Protein AF-B8IRC9-F1 (afdb_monomer_lite)

Foldseek 3Di:
DDQQFAWALAAADDDLAWQAANEEFEEAEEDDDDPQLVVLLVVLQVQLLQLFRYHYDYDDHPDDGQEYEYEEADPAEPDDQKDKDFDDDPRYTRHMYIYGHNRFDWDDDPQGTAGPLRFHPSLSSNLRVLVSRTTAARCPDDASSHPDGDRPDRGGDPSSSVRRCRHGNTNFKKKWWKAKLDAPHWWWKWKDKLQHTFDDIDTWDHHVVVVHTDIDIGGDNNDDDFIKMKIFTADWDDPPDPNRTIKMFTCWMAGSNHTWPQRGDIARDHRRMRMTTDWKKKKWWKAKLDAPHWWWKWKDKQNHTFDDIDTHDHHVVVVHTDIDMTTDSNHDDKIKMKIWTADWDADPDPNRTIKMWTAWMDISNHTWPQDTDIGGDHGDMGMIMHD

Radius of gyration: 28.22 Å; chains: 1; bounding box: 67×42×82 Å

Organism: Methylobacterium nodulans (strain LMG 21967 / CNCM I-2342 / ORS 2060) (NCBI:txid460265)

Sequence (387 aa):
MSIDYALEPAKWGSNPSLGTAGGQVTWNLSGSFAPAYKAEIAAAFTRWSQVANISFVHVQDNGPADITLSWSAIDGPGKVLGQSTYRYGGGLLQHADITLDSTETWTSSANGLVDSGNDYFRVVAMHEIGHAIGLDHYNASTAVMNSYVTPNLRDLTQSDIDGATALYGPADGLTLRVSEDAWQGDAQFVVLVDGHQVGDVQTAHASHASGQWDTVTLPGSFGPGPHSVAVDFLNDAWGGSASTDRNLYVESASLNGVDLPGSAQTLLGTHNMALFGSPDILSLRVSEDAWLGDAQFIVSVDGHQVGGTQTAHASHASGQWDTVTLGGSFGAGPHSVAVDFLNDAWGGTANTDRNLYVQSATLNGTLMSGVPQTLVGPHDIAHFGSA

pLDDT: mean 93.06, std 6.04, range [52.06, 98.88]

InterPro domains:
  IPR001818 Peptidase M10, metallopeptidase [PF00413] (36-169)
  IPR006026 Peptidase, metallopeptidase [SM00235] (8-170)
  IPR021190 Peptidase M10A [PR00138] (41-56)
  IPR021190 Peptidase M10A [PR00138] (124-149)
  IPR021190 Peptidase M10A [PR00138] (156-169)
  IPR024079 Metallopeptidase, catalytic domain superfamily [G3DSA:3.40.390.10] (4-173)
  IPR031768 Carbohydrate binding module, xylan-binding domain [PF16841] (174-261)
  IPR031768 Carbohydrate binding module, xylan-binding domain [PF16841] (282-368)

Structure (mmCIF, N/CA/C/O backbone):
data_AF-B8IRC9-F1
#
_entry.id   AF-B8IRC9-F1
#
loop_
_atom_site.group_PDB
_atom_site.id
_atom_site.type_symbol
_atom_site.label_atom_id
_atom_site.label_alt_id
_atom_site.label_comp_id
_atom_site.label_asym_id
_atom_site.label_entity_id
_atom_site.label_seq_id
_atom_site.pdbx_PDB_ins_code
_atom_site.Cartn_x
_atom_site.Cartn_y
_atom_site.Cartn_z
_atom_site.occupancy
_atom_site.B_iso_or_equiv
_atom_site.auth_seq_id
_atom_site.auth_comp_id
_atom_site.auth_asym_id
_atom_site.auth_atom_id
_atom_site.pdbx_PDB_model_num
ATOM 1 N N . MET A 1 1 ? 12.137 -26.398 -4.935 1.00 52.06 1 MET A N 1
ATOM 2 C CA . MET A 1 1 ? 11.929 -25.824 -6.281 1.00 52.06 1 MET A CA 1
ATOM 3 C C . MET A 1 1 ? 13.294 -25.606 -6.907 1.00 52.06 1 MET A C 1
ATOM 5 O O . MET A 1 1 ? 14.247 -25.427 -6.157 1.00 52.06 1 MET A O 1
ATOM 9 N N . SER A 1 2 ? 13.409 -25.719 -8.230 1.00 74.12 2 SER A N 1
ATOM 10 C CA . SER A 1 2 ? 14.626 -25.286 -8.929 1.00 74.12 2 SER A CA 1
ATOM 11 C C . SER A 1 2 ? 14.667 -23.763 -8.892 1.00 74.12 2 SER A C 1
ATOM 13 O O . SER A 1 2 ? 13.627 -23.156 -9.112 1.00 74.12 2 SER A O 1
ATOM 15 N N . ILE A 1 3 ? 15.826 -23.173 -8.607 1.00 85.00 3 ILE A N 1
ATOM 16 C CA . ILE A 1 3 ? 16.039 -21.731 -8.779 1.00 85.00 3 ILE A CA 1
ATOM 17 C C . ILE A 1 3 ? 15.991 -21.443 -10.284 1.00 85.00 3 ILE A C 1
ATOM 19 O O . ILE A 1 3 ? 16.636 -22.158 -11.061 1.00 85.00 3 ILE A O 1
ATOM 23 N N . ASP A 1 4 ? 15.213 -20.442 -10.682 1.00 92.88 4 ASP A N 1
ATOM 24 C CA . ASP A 1 4 ? 14.993 -20.032 -12.070 1.00 92.88 4 ASP A CA 1
ATOM 25 C C . ASP A 1 4 ? 15.393 -18.570 -12.325 1.00 92.88 4 ASP A C 1
ATOM 27 O O . ASP A 1 4 ? 14.920 -17.955 -13.271 1.00 92.88 4 ASP A O 1
ATOM 31 N N . TYR A 1 5 ? 16.277 -18.024 -11.493 1.00 96.69 5 TYR A N 1
ATOM 32 C CA . TYR A 1 5 ? 16.823 -16.672 -11.593 1.00 96.69 5 TYR A CA 1
ATOM 33 C C . TYR A 1 5 ? 18.311 -16.665 -11.209 1.00 96.69 5 TYR A C 1
ATOM 35 O O . TYR A 1 5 ? 18.827 -17.627 -10.630 1.00 96.69 5 TYR A O 1
ATOM 43 N N . ALA A 1 6 ? 19.007 -15.569 -11.508 1.00 97.56 6 ALA A N 1
ATOM 44 C CA . ALA A 1 6 ? 20.377 -15.312 -11.071 1.00 97.56 6 ALA A CA 1
ATOM 45 C C . ALA A 1 6 ? 20.443 -13.967 -10.333 1.00 97.56 6 ALA A C 1
ATOM 47 O O . ALA A 1 6 ? 19.685 -13.048 -10.642 1.00 97.56 6 ALA A O 1
ATOM 48 N N . LEU A 1 7 ? 21.313 -13.872 -9.325 1.00 97.94 7 LEU A N 1
ATOM 49 C CA . LEU A 1 7 ? 21.453 -12.689 -8.475 1.00 97.94 7 LEU A CA 1
ATOM 50 C C . LEU A 1 7 ? 22.889 -12.175 -8.516 1.00 97.94 7 LEU A C 1
ATOM 52 O O . LEU A 1 7 ? 23.841 -12.955 -8.448 1.00 97.94 7 LEU A O 1
ATOM 56 N N . GLU A 1 8 ? 23.017 -10.858 -8.523 1.00 97.25 8 GLU A N 1
ATOM 57 C CA . GLU A 1 8 ? 24.261 -10.145 -8.267 1.00 97.25 8 GLU A CA 1
ATOM 58 C C . GLU A 1 8 ? 24.678 -10.298 -6.789 1.00 97.25 8 GLU A C 1
ATOM 60 O O . GLU A 1 8 ? 23.863 -10.640 -5.924 1.00 97.25 8 GLU A O 1
ATOM 65 N N . PRO A 1 9 ? 25.945 -10.018 -6.430 1.00 95.88 9 PRO A N 1
ATOM 66 C CA . PRO A 1 9 ? 26.434 -10.176 -5.057 1.00 95.88 9 PRO A CA 1
ATOM 67 C C . PRO A 1 9 ? 25.918 -9.112 -4.069 1.00 95.88 9 PRO A C 1
ATOM 69 O O . PRO A 1 9 ? 26.371 -9.091 -2.919 1.00 95.88 9 PRO A O 1
ATOM 72 N N . ALA A 1 10 ? 25.036 -8.201 -4.491 1.00 97.69 10 ALA A N 1
ATOM 73 C CA . ALA A 1 10 ? 24.559 -7.100 -3.666 1.00 97.69 10 ALA A CA 1
ATOM 74 C C . ALA A 1 10 ? 23.102 -6.713 -3.951 1.00 97.69 10 ALA A C 1
ATOM 76 O O . ALA A 1 10 ? 22.615 -6.857 -5.068 1.00 97.69 10 ALA A O 1
ATOM 77 N N . LYS A 1 11 ? 22.440 -6.159 -2.928 1.00 98.19 11 LYS A N 1
ATOM 78 C CA . LYS A 1 11 ? 21.081 -5.594 -2.984 1.00 98.19 11 LYS A CA 1
ATOM 79 C C . LYS A 1 11 ? 21.014 -4.232 -2.294 1.00 98.19 11 LYS A C 1
ATOM 81 O O . LYS A 1 11 ? 21.922 -3.873 -1.546 1.00 98.19 11 LYS A O 1
ATOM 86 N N . TRP A 1 12 ? 19.931 -3.487 -2.492 1.00 98.44 12 TRP A N 1
ATOM 87 C CA . TRP A 1 12 ? 19.644 -2.274 -1.717 1.00 98.44 12 TRP A CA 1
ATOM 88 C C . TRP A 1 12 ? 19.145 -2.591 -0.298 1.00 98.44 12 TRP A C 1
ATOM 90 O O . TRP A 1 12 ? 18.714 -3.710 -0.004 1.00 98.44 12 TRP A O 1
ATOM 100 N N . GLY A 1 13 ? 19.176 -1.592 0.586 1.00 96.06 13 GLY A N 1
ATOM 101 C CA . GLY A 1 13 ? 18.635 -1.656 1.947 1.00 96.06 13 GLY A CA 1
ATOM 102 C C . GLY A 1 13 ? 19.693 -1.594 3.048 1.00 96.06 13 GLY A C 1
ATOM 103 O O . GLY A 1 13 ? 20.882 -1.413 2.803 1.00 96.06 13 GLY A O 1
ATOM 104 N N . SER A 1 14 ? 19.251 -1.733 4.298 1.00 93.62 14 SER A N 1
ATOM 105 C CA . SER A 1 14 ? 20.118 -1.691 5.487 1.00 93.62 14 SER A CA 1
ATOM 106 C C . SER A 1 14 ? 20.640 -3.068 5.916 1.00 93.62 14 SER A C 1
ATOM 108 O O . SER A 1 14 ? 21.529 -3.156 6.763 1.00 93.62 14 SER A O 1
ATOM 110 N N . ASN A 1 15 ? 20.096 -4.146 5.341 1.00 93.69 15 ASN A N 1
ATOM 111 C CA . ASN A 1 15 ? 20.456 -5.527 5.641 1.00 93.69 15 ASN A CA 1
ATOM 112 C C . ASN A 1 15 ? 20.827 -6.270 4.339 1.00 93.69 15 ASN A C 1
ATOM 114 O O . ASN A 1 15 ? 19.996 -6.341 3.428 1.00 93.69 15 ASN A O 1
ATOM 118 N N . PRO A 1 16 ? 22.049 -6.833 4.235 1.00 95.81 16 PRO A N 1
ATOM 119 C CA . PRO A 1 16 ? 22.489 -7.557 3.039 1.00 95.81 16 PRO A CA 1
ATOM 120 C C . PRO A 1 16 ? 21.844 -8.942 2.896 1.00 95.81 16 PRO A C 1
ATOM 122 O O . PRO A 1 16 ? 22.072 -9.629 1.905 1.00 95.81 16 PRO A O 1
ATOM 125 N N . SER A 1 17 ? 21.060 -9.385 3.881 1.00 96.44 17 SER A N 1
ATOM 126 C CA . SER A 1 17 ? 20.366 -10.671 3.824 1.00 96.44 17 SER A CA 1
ATOM 127 C C . SER A 1 17 ? 19.246 -10.641 2.782 1.00 96.44 17 SER A C 1
ATOM 129 O O . SER A 1 17 ? 18.464 -9.690 2.723 1.00 96.44 17 SER A O 1
ATOM 131 N N . LEU A 1 18 ? 19.143 -11.713 1.998 1.00 96.06 18 LEU A N 1
ATOM 132 C CA . LEU A 1 18 ? 18.040 -11.949 1.066 1.00 96.06 18 LEU A CA 1
ATOM 133 C C . LEU A 1 18 ? 16.679 -11.968 1.787 1.00 96.06 18 LEU A C 1
ATOM 135 O O . LEU A 1 18 ? 16.597 -12.321 2.965 1.00 96.06 18 LEU A O 1
ATOM 139 N N . GLY A 1 19 ? 15.620 -11.580 1.077 1.00 90.94 19 GLY A N 1
ATOM 140 C CA . GLY A 1 19 ? 14.248 -11.484 1.583 1.00 90.94 19 GLY A CA 1
ATOM 141 C C . GLY A 1 19 ? 13.988 -10.297 2.515 1.00 90.94 19 GLY A C 1
ATOM 142 O O . GLY A 1 19 ? 12.907 -10.204 3.090 1.00 90.94 19 GLY A O 1
ATOM 143 N N . THR A 1 20 ? 14.967 -9.406 2.703 1.00 91.25 20 THR A N 1
ATOM 144 C CA . THR A 1 20 ? 14.803 -8.191 3.515 1.00 91.25 20 THR A CA 1
ATOM 145 C C . THR A 1 20 ? 14.557 -6.979 2.628 1.00 91.25 20 THR A C 1
ATOM 147 O O . THR A 1 20 ? 15.178 -6.852 1.572 1.00 91.25 20 THR A O 1
ATOM 150 N N . ALA A 1 21 ? 13.703 -6.058 3.077 1.00 91.12 21 ALA A N 1
ATOM 151 C CA . ALA A 1 21 ? 13.307 -4.890 2.296 1.00 91.12 21 ALA A CA 1
ATOM 152 C C . ALA A 1 21 ? 14.506 -4.086 1.751 1.00 91.12 21 ALA A C 1
ATOM 154 O O . ALA A 1 21 ? 15.547 -3.943 2.403 1.00 91.12 21 ALA A O 1
ATOM 155 N N . GLY A 1 22 ? 14.343 -3.547 0.544 1.00 93.25 22 GLY A N 1
ATOM 156 C CA . GLY A 1 22 ? 15.290 -2.637 -0.102 1.00 93.25 22 GLY A CA 1
ATOM 157 C C . GLY A 1 22 ? 15.197 -1.209 0.431 1.00 93.25 22 GLY A C 1
ATOM 158 O O . GLY A 1 22 ? 16.143 -0.441 0.286 1.00 93.25 22 GLY A O 1
ATOM 159 N N . GLY A 1 23 ? 14.088 -0.872 1.097 1.00 90.25 23 GLY A N 1
ATOM 160 C CA . GLY A 1 23 ? 13.809 0.482 1.567 1.00 90.25 23 GLY A CA 1
ATOM 161 C C . GLY A 1 23 ? 13.510 1.438 0.412 1.00 90.25 23 GLY A C 1
ATOM 162 O O . GLY A 1 23 ? 13.056 1.017 -0.653 1.00 90.25 23 GLY A O 1
ATOM 163 N N . GLN A 1 24 ? 13.737 2.729 0.649 1.00 93.88 24 GLN A N 1
ATOM 164 C CA . GLN A 1 24 ? 13.621 3.766 -0.373 1.00 93.88 24 GLN A CA 1
ATOM 165 C C . GLN A 1 24 ? 14.937 3.906 -1.140 1.00 93.88 24 GLN A C 1
ATOM 167 O O . GLN A 1 24 ? 15.984 4.107 -0.529 1.00 93.88 24 GLN A O 1
ATOM 172 N N . VAL A 1 25 ? 14.854 3.843 -2.466 1.00 97.75 25 VAL A N 1
ATOM 173 C CA . VAL A 1 25 ? 15.957 4.039 -3.408 1.00 97.75 25 VAL A CA 1
ATOM 174 C C . VAL A 1 25 ? 15.611 5.209 -4.322 1.00 97.75 25 VAL A C 1
ATOM 176 O O . VAL A 1 25 ? 14.564 5.245 -4.972 1.00 97.75 25 VAL A O 1
ATOM 179 N N . THR A 1 26 ? 16.476 6.209 -4.360 1.00 98.56 26 THR A N 1
ATOM 180 C CA . THR A 1 26 ? 16.293 7.397 -5.192 1.00 98.56 26 THR A CA 1
ATOM 181 C C . THR A 1 26 ? 16.831 7.165 -6.595 1.00 98.56 26 THR A C 1
ATOM 183 O O . THR A 1 26 ? 17.867 6.530 -6.785 1.00 98.56 26 THR A O 1
ATOM 186 N N . TRP A 1 27 ? 16.152 7.705 -7.601 1.00 98.69 27 TRP A N 1
ATOM 187 C CA . TRP A 1 27 ? 16.636 7.659 -8.976 1.00 98.69 27 TRP A CA 1
ATOM 188 C C . TRP A 1 27 ? 16.480 8.999 -9.673 1.00 98.69 27 TRP A C 1
ATOM 190 O O . TRP A 1 27 ? 15.616 9.804 -9.317 1.00 98.69 27 TRP A O 1
ATOM 200 N N . ASN A 1 28 ? 17.308 9.245 -10.682 1.00 98.31 28 ASN A N 1
ATOM 201 C CA . ASN A 1 28 ? 17.175 10.421 -11.527 1.00 98.31 28 ASN A CA 1
ATOM 202 C C . ASN A 1 28 ? 17.584 10.165 -12.976 1.00 98.31 28 ASN A C 1
ATOM 204 O O . ASN A 1 28 ? 18.110 9.109 -13.331 1.00 98.31 28 ASN A O 1
ATOM 208 N N . LEU A 1 29 ? 17.338 11.172 -13.814 1.00 98.25 29 LEU A N 1
ATOM 209 C CA . LEU A 1 29 ? 17.813 11.197 -15.186 1.00 98.25 29 LEU A CA 1
ATOM 210 C C . LEU A 1 29 ? 18.976 12.183 -15.322 1.00 98.25 29 LEU A C 1
ATOM 212 O O . LEU A 1 29 ? 18.889 13.341 -14.903 1.00 98.25 29 LEU A O 1
ATOM 216 N N . SER A 1 30 ? 20.047 11.725 -15.957 1.00 94.94 30 SER A N 1
ATOM 217 C CA . SER A 1 30 ? 21.185 12.522 -16.398 1.00 94.94 30 SER A CA 1
ATOM 218 C C . SER A 1 30 ? 21.061 12.790 -17.899 1.00 94.94 30 SER A C 1
ATOM 220 O O . SER A 1 30 ? 21.058 11.869 -18.720 1.00 94.94 30 SER A O 1
ATOM 222 N N . GLY A 1 31 ? 20.932 14.065 -18.269 1.00 84.81 31 GLY A N 1
ATOM 223 C CA . GLY A 1 31 ? 20.708 14.491 -19.653 1.00 84.81 31 GLY A CA 1
ATOM 224 C C . GLY A 1 31 ? 19.236 14.713 -20.029 1.00 84.81 31 GLY A C 1
ATOM 225 O O . GLY A 1 31 ? 18.349 14.822 -19.181 1.00 84.81 31 GLY A O 1
ATOM 226 N N . SER A 1 32 ? 18.971 14.869 -21.331 1.00 85.62 32 SER A N 1
ATOM 227 C CA . SER A 1 32 ? 17.649 15.248 -21.845 1.00 85.62 32 SER A CA 1
ATOM 228 C C . SER A 1 32 ? 16.910 14.046 -22.426 1.00 85.62 32 SER A C 1
ATOM 230 O O . SER A 1 32 ? 17.215 13.586 -23.521 1.00 85.62 32 SER A O 1
ATOM 232 N N . PHE A 1 33 ? 15.906 13.569 -21.694 1.00 93.50 33 PHE A N 1
ATOM 233 C CA . PHE A 1 33 ? 14.966 12.554 -22.164 1.00 93.50 33 PHE A CA 1
ATOM 234 C C . PHE A 1 33 ? 13.676 13.219 -22.644 1.00 93.50 33 PHE A C 1
ATOM 236 O O . PHE A 1 33 ? 13.132 14.093 -21.958 1.00 93.50 33 PHE A O 1
ATOM 243 N N . ALA A 1 34 ? 13.142 12.776 -23.785 1.00 93.75 34 ALA A N 1
ATOM 244 C CA . ALA A 1 34 ? 11.809 13.204 -24.202 1.00 93.75 34 ALA A CA 1
ATOM 245 C C . ALA A 1 34 ? 10.736 12.630 -23.247 1.00 93.75 34 ALA A C 1
ATOM 247 O O . ALA A 1 34 ? 10.934 11.542 -22.698 1.00 93.75 34 ALA A O 1
ATOM 248 N N . PRO A 1 35 ? 9.588 13.314 -23.057 1.00 94.50 35 PRO A N 1
ATOM 249 C CA . PRO A 1 35 ? 8.582 12.927 -22.060 1.00 94.50 35 PRO A CA 1
ATOM 250 C C . PRO A 1 35 ? 8.102 11.471 -22.143 1.00 94.50 35 PRO A C 1
ATOM 252 O O . PRO A 1 35 ? 7.879 10.852 -21.108 1.00 94.50 35 PRO A O 1
ATOM 255 N N . ALA A 1 36 ? 7.994 10.906 -23.351 1.00 95.19 36 ALA A N 1
ATOM 256 C CA . ALA A 1 36 ? 7.583 9.514 -23.544 1.00 95.19 36 ALA A CA 1
ATOM 257 C C . ALA A 1 36 ? 8.570 8.514 -22.911 1.00 95.19 36 ALA A C 1
ATOM 259 O O . ALA A 1 36 ? 8.142 7.600 -22.214 1.00 95.19 36 ALA A O 1
ATOM 260 N N . TYR A 1 37 ? 9.882 8.726 -23.067 1.00 96.06 37 TYR A N 1
ATOM 261 C CA . TYR A 1 37 ? 10.898 7.877 -22.432 1.00 96.06 37 TYR A CA 1
ATOM 262 C C . TYR A 1 37 ? 10.873 8.023 -20.91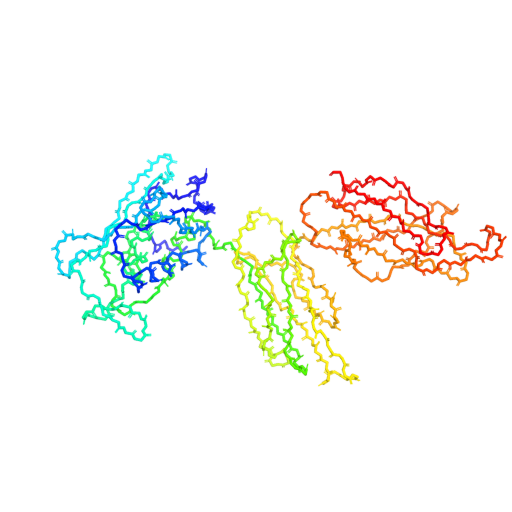0 1.00 96.06 37 TYR A C 1
ATOM 264 O O . TYR A 1 37 ? 10.946 7.024 -20.201 1.00 96.06 37 TYR A O 1
ATOM 272 N N . LYS A 1 38 ? 10.709 9.255 -20.399 1.00 96.62 38 LYS A N 1
ATOM 273 C CA . LYS A 1 38 ? 10.584 9.498 -18.952 1.00 96.62 38 LYS A CA 1
ATOM 274 C C . LYS A 1 38 ? 9.409 8.720 -18.353 1.00 96.62 38 LYS A C 1
ATOM 276 O O . LYS A 1 38 ? 9.561 8.110 -17.301 1.00 96.62 38 LYS A O 1
ATOM 281 N N . ALA A 1 39 ? 8.264 8.721 -19.038 1.00 96.12 39 ALA A N 1
ATOM 282 C CA . ALA A 1 39 ? 7.079 7.989 -18.606 1.00 96.12 39 ALA A CA 1
ATOM 283 C C . ALA A 1 39 ? 7.315 6.469 -18.571 1.00 96.12 39 ALA A C 1
ATOM 285 O O . ALA A 1 39 ? 6.914 5.816 -17.612 1.00 96.12 39 ALA A O 1
ATOM 286 N N . GLU A 1 40 ? 8.000 5.901 -19.568 1.00 97.88 40 GLU A N 1
ATOM 287 C CA . GLU A 1 40 ? 8.299 4.462 -19.583 1.00 97.88 40 GLU A CA 1
ATOM 288 C C . GLU A 1 40 ? 9.343 4.042 -18.548 1.00 97.88 40 GLU A C 1
ATOM 290 O O . GLU A 1 40 ? 9.183 2.987 -17.939 1.00 97.88 40 GLU A O 1
ATOM 295 N N . ILE A 1 41 ? 10.352 4.877 -18.285 1.00 98.44 41 ILE A N 1
ATOM 296 C CA . ILE A 1 41 ? 11.326 4.649 -17.205 1.00 98.44 41 ILE A CA 1
ATOM 297 C C . ILE A 1 41 ? 10.629 4.687 -15.841 1.00 98.44 41 ILE A C 1
ATOM 299 O O . ILE A 1 41 ? 10.806 3.781 -15.029 1.00 98.44 41 ILE A O 1
ATOM 303 N N . ALA A 1 42 ? 9.786 5.695 -15.596 1.00 97.81 42 ALA A N 1
ATOM 304 C CA . ALA A 1 42 ? 9.021 5.784 -14.354 1.00 97.81 42 ALA A CA 1
ATOM 305 C C . ALA A 1 42 ? 8.085 4.574 -14.172 1.00 97.81 42 ALA A C 1
ATOM 307 O O . ALA A 1 42 ? 7.973 4.031 -13.070 1.00 97.81 42 ALA A O 1
ATOM 308 N N . ALA A 1 43 ? 7.452 4.109 -15.256 1.00 96.50 43 ALA A N 1
ATOM 309 C CA . ALA A 1 43 ? 6.628 2.903 -15.240 1.00 96.50 43 ALA A CA 1
ATOM 310 C C . ALA A 1 43 ? 7.449 1.635 -14.949 1.00 96.50 43 ALA A C 1
ATOM 312 O O . ALA A 1 43 ? 6.979 0.774 -14.210 1.00 96.50 43 ALA A O 1
ATOM 313 N N . ALA A 1 44 ? 8.673 1.528 -15.474 1.00 98.38 44 ALA A N 1
ATOM 314 C CA . ALA A 1 44 ? 9.576 0.412 -15.196 1.00 98.38 44 ALA A CA 1
ATOM 315 C C . ALA A 1 44 ? 9.986 0.350 -13.712 1.00 98.38 44 ALA A C 1
ATOM 317 O O . ALA A 1 44 ? 9.887 -0.711 -13.099 1.00 98.38 44 ALA A O 1
ATOM 318 N N . PHE A 1 45 ? 10.356 1.483 -13.102 1.00 98.19 45 PHE A N 1
ATOM 319 C CA . PHE A 1 45 ? 10.610 1.551 -11.655 1.00 98.19 45 PHE A CA 1
ATOM 320 C C . PHE A 1 45 ? 9.380 1.169 -10.834 1.00 98.19 45 PHE A C 1
ATOM 322 O O . PHE A 1 45 ? 9.460 0.328 -9.940 1.00 98.19 45 PHE A O 1
ATOM 329 N N . THR A 1 46 ? 8.225 1.742 -11.180 1.00 93.62 46 THR A N 1
ATOM 330 C CA . THR A 1 46 ? 6.951 1.426 -10.518 1.00 93.62 46 THR A CA 1
ATOM 331 C C . THR A 1 46 ? 6.664 -0.072 -10.574 1.00 93.62 46 THR A C 1
ATOM 333 O O . THR A 1 46 ? 6.235 -0.654 -9.580 1.00 93.62 46 THR A O 1
ATOM 336 N N . ARG A 1 47 ? 6.931 -0.717 -11.715 1.00 96.00 47 ARG A N 1
ATOM 337 C CA . ARG A 1 47 ? 6.657 -2.139 -11.895 1.00 96.00 47 ARG A CA 1
ATOM 338 C C . ARG A 1 47 ? 7.492 -3.026 -10.971 1.00 96.00 47 ARG A C 1
ATOM 340 O O . ARG A 1 47 ? 6.947 -3.972 -10.410 1.00 96.00 47 ARG A O 1
ATOM 347 N N . TRP A 1 48 ? 8.764 -2.700 -10.750 1.00 97.50 48 TRP A N 1
ATOM 348 C CA . TRP A 1 48 ? 9.596 -3.418 -9.781 1.00 97.50 48 TRP A CA 1
ATOM 349 C C . TRP A 1 48 ? 9.093 -3.250 -8.339 1.00 97.50 48 TRP A C 1
ATOM 351 O O . TRP A 1 48 ? 8.986 -4.239 -7.615 1.00 97.50 48 TRP A O 1
ATOM 361 N N . SER A 1 49 ? 8.686 -2.039 -7.942 1.00 91.94 49 SER A N 1
ATOM 362 C CA . SER A 1 49 ? 8.082 -1.797 -6.618 1.00 91.94 49 SER A CA 1
ATOM 363 C C . SER A 1 49 ? 6.753 -2.525 -6.394 1.00 91.94 49 SER A C 1
ATOM 365 O O . SER A 1 49 ? 6.372 -2.765 -5.254 1.00 91.94 49 SER A O 1
ATOM 367 N N . GLN A 1 50 ? 6.033 -2.888 -7.458 1.00 89.06 50 GLN A N 1
ATOM 368 C CA . GLN A 1 50 ? 4.787 -3.656 -7.348 1.00 89.06 50 GLN A CA 1
ATOM 369 C C . GLN A 1 50 ? 5.006 -5.140 -7.043 1.00 89.06 50 GLN A C 1
ATOM 371 O O . GLN A 1 50 ? 4.054 -5.811 -6.650 1.00 89.06 50 GLN A O 1
ATOM 376 N N . VAL A 1 51 ? 6.210 -5.674 -7.264 1.00 91.94 51 VAL A N 1
ATOM 377 C CA . VAL A 1 51 ? 6.490 -7.111 -7.092 1.00 91.94 51 VAL A CA 1
ATOM 378 C C . VAL A 1 51 ? 7.485 -7.403 -5.972 1.00 91.94 51 VAL A C 1
ATOM 380 O O . VAL A 1 51 ? 7.495 -8.513 -5.451 1.00 91.94 51 VAL A O 1
ATOM 383 N N . ALA A 1 52 ? 8.275 -6.413 -5.558 1.00 93.00 52 ALA A N 1
ATOM 384 C CA . ALA A 1 52 ? 9.318 -6.557 -4.552 1.00 93.00 52 ALA A CA 1
ATOM 385 C C . ALA A 1 52 ? 9.250 -5.443 -3.499 1.00 93.00 52 ALA A C 1
ATOM 387 O O . ALA A 1 52 ? 8.847 -4.321 -3.805 1.00 93.00 52 ALA A O 1
ATOM 388 N N . ASN A 1 53 ? 9.664 -5.730 -2.259 1.00 91.94 53 ASN A N 1
ATOM 389 C CA . ASN A 1 53 ? 9.675 -4.752 -1.161 1.00 91.94 53 ASN A CA 1
ATOM 390 C C . ASN A 1 53 ? 10.823 -3.735 -1.305 1.00 91.94 53 ASN A C 1
ATOM 392 O O . ASN A 1 53 ? 11.814 -3.755 -0.572 1.00 91.94 53 ASN A O 1
ATOM 396 N N . ILE A 1 54 ? 10.714 -2.866 -2.302 1.00 92.94 54 ILE A N 1
ATOM 397 C CA . ILE A 1 54 ? 11.649 -1.788 -2.617 1.00 92.94 54 ILE A CA 1
ATOM 398 C C . ILE A 1 54 ? 10.848 -0.628 -3.209 1.00 92.94 54 ILE A C 1
ATOM 400 O O . ILE A 1 54 ? 10.015 -0.837 -4.088 1.00 92.94 54 ILE A O 1
ATOM 404 N N . SER A 1 55 ? 11.068 0.598 -2.735 1.00 91.44 55 SER A N 1
ATOM 405 C CA . SER A 1 55 ? 10.358 1.786 -3.227 1.00 91.44 55 SER A CA 1
ATOM 406 C C . SER A 1 55 ? 11.302 2.714 -3.977 1.00 91.44 55 SER A C 1
ATOM 408 O O . SER A 1 55 ? 12.414 2.976 -3.526 1.00 91.44 55 SER A O 1
ATOM 410 N N . PHE A 1 56 ? 10.851 3.229 -5.120 1.00 96.06 56 PHE A N 1
ATOM 411 C CA . PHE A 1 56 ? 11.639 4.137 -5.948 1.00 96.06 56 PHE A CA 1
ATOM 412 C C . PHE A 1 56 ? 11.091 5.556 -5.905 1.00 96.06 56 PHE A C 1
ATOM 414 O O . PHE A 1 56 ? 9.909 5.781 -6.158 1.00 96.06 56 PHE A O 1
ATOM 421 N N . VAL A 1 57 ? 11.965 6.528 -5.649 1.00 95.75 57 VAL A N 1
ATOM 422 C CA . VAL A 1 57 ? 11.601 7.950 -5.636 1.00 95.75 57 VAL A CA 1
ATOM 423 C C . VAL A 1 57 ? 12.378 8.688 -6.713 1.00 95.75 57 VAL A C 1
ATOM 425 O O . VAL A 1 57 ? 13.607 8.749 -6.671 1.00 95.75 57 VAL A O 1
ATOM 428 N N . HIS A 1 58 ? 11.654 9.274 -7.671 1.00 97.25 58 HIS A N 1
ATOM 429 C CA . HIS A 1 58 ? 12.260 10.178 -8.645 1.00 97.25 58 HIS A CA 1
ATOM 430 C C . HIS A 1 58 ? 12.666 11.465 -7.932 1.00 97.25 58 HIS A C 1
ATOM 432 O O . HIS A 1 58 ? 11.819 12.183 -7.397 1.00 97.25 58 HIS A O 1
ATOM 438 N N . VAL A 1 59 ? 13.962 11.747 -7.911 1.00 97.75 59 VAL A N 1
ATOM 439 C CA . VAL A 1 59 ? 14.507 13.006 -7.398 1.00 97.75 59 VAL A CA 1
ATOM 440 C C . VAL A 1 59 ? 14.877 13.931 -8.553 1.00 97.75 59 VAL A C 1
ATOM 442 O O . VAL A 1 59 ? 14.719 13.600 -9.726 1.00 97.75 59 VAL A O 1
ATOM 445 N N . GLN A 1 60 ? 15.357 15.132 -8.236 1.00 95.69 60 GLN A N 1
ATOM 446 C CA . GLN A 1 60 ? 15.724 16.117 -9.247 1.00 95.69 60 GLN A CA 1
ATOM 447 C C . GLN A 1 60 ? 16.720 15.542 -10.278 1.00 95.69 60 GLN A C 1
ATOM 449 O O . GLN A 1 60 ? 17.806 15.075 -9.922 1.00 95.69 60 GLN A O 1
ATOM 454 N N . ASP A 1 61 ? 16.362 15.646 -11.564 1.00 96.31 61 ASP A N 1
ATOM 455 C CA . ASP A 1 61 ? 17.230 15.296 -12.695 1.00 96.31 61 ASP A CA 1
ATOM 456 C C . ASP A 1 61 ? 18.586 16.019 -12.588 1.00 96.31 61 ASP A C 1
ATOM 458 O O . ASP A 1 61 ? 18.651 17.221 -12.309 1.00 96.31 61 ASP A O 1
ATOM 462 N N . ASN A 1 62 ? 19.673 15.296 -12.870 1.00 94.00 62 ASN A N 1
ATOM 463 C CA . ASN A 1 62 ? 21.069 15.738 -12.730 1.00 94.00 62 ASN A CA 1
ATOM 464 C C . ASN A 1 62 ? 21.514 16.079 -11.285 1.00 94.00 62 ASN A C 1
ATOM 466 O O . ASN A 1 62 ? 22.547 16.725 -11.096 1.00 94.00 62 ASN A O 1
ATOM 470 N N . GLY A 1 63 ? 20.743 15.677 -10.270 1.00 93.81 63 GLY A N 1
ATOM 471 C CA . GLY A 1 63 ? 21.127 15.731 -8.855 1.00 93.81 63 GLY A CA 1
ATOM 472 C C . GLY A 1 63 ? 21.860 14.469 -8.364 1.00 93.81 63 GLY A C 1
ATOM 473 O O . GLY A 1 63 ? 22.197 13.594 -9.158 1.00 93.81 63 GLY A O 1
ATOM 474 N N . PRO A 1 64 ? 22.121 14.348 -7.053 1.00 96.00 64 PRO A N 1
ATOM 475 C CA . PRO A 1 64 ? 22.508 13.075 -6.451 1.00 96.00 64 PRO A CA 1
ATOM 476 C C . PRO A 1 64 ? 21.306 12.119 -6.397 1.00 96.00 64 PRO A C 1
ATOM 478 O O . PRO A 1 64 ? 20.197 12.545 -6.076 1.00 96.00 64 PRO A O 1
ATOM 481 N N . ALA A 1 65 ? 21.539 10.845 -6.698 1.00 98.31 65 ALA A N 1
ATOM 482 C CA . ALA A 1 65 ? 20.570 9.757 -6.599 1.00 98.31 65 ALA A CA 1
ATOM 483 C C . ALA A 1 65 ? 21.314 8.428 -6.401 1.00 98.31 65 ALA A C 1
ATOM 485 O O . ALA A 1 65 ? 22.486 8.337 -6.767 1.00 98.31 65 ALA A O 1
ATOM 486 N N . ASP A 1 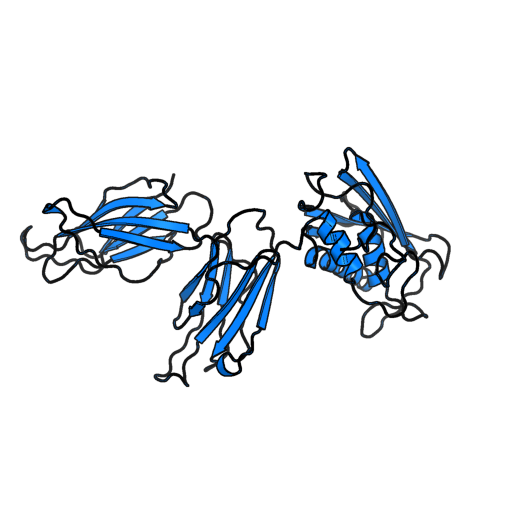66 ? 20.632 7.413 -5.875 1.00 98.75 66 ASP A N 1
ATOM 487 C CA . ASP A 1 66 ? 21.180 6.057 -5.731 1.00 98.75 66 ASP A CA 1
ATOM 488 C C . ASP A 1 66 ? 21.318 5.357 -7.095 1.00 98.75 66 ASP A C 1
ATOM 490 O O . ASP A 1 66 ? 22.277 4.619 -7.328 1.00 98.75 66 ASP A O 1
ATOM 494 N N . ILE A 1 67 ? 20.376 5.615 -8.012 1.00 98.81 67 ILE A N 1
ATOM 495 C CA . ILE A 1 67 ? 20.389 5.122 -9.395 1.00 98.81 67 ILE A CA 1
ATOM 496 C C . ILE A 1 67 ? 20.359 6.304 -10.369 1.00 98.81 67 ILE A C 1
ATOM 498 O O . ILE A 1 67 ? 19.421 7.102 -10.377 1.00 98.81 67 ILE A O 1
ATOM 502 N N . THR A 1 68 ? 21.362 6.412 -11.237 1.00 98.62 68 THR A N 1
ATOM 503 C CA . THR A 1 68 ? 21.413 7.442 -12.288 1.00 98.62 68 THR A CA 1
ATOM 504 C C . THR A 1 68 ? 21.205 6.812 -13.658 1.00 98.62 68 THR A C 1
ATOM 506 O O . THR A 1 68 ? 21.985 5.954 -14.063 1.00 98.62 68 THR A O 1
ATOM 509 N N . LEU A 1 69 ? 20.187 7.253 -14.404 1.00 98.56 69 LEU A N 1
ATOM 510 C CA . LEU A 1 69 ? 19.971 6.819 -15.788 1.00 98.56 69 LEU A CA 1
ATOM 511 C C . LEU A 1 69 ? 20.438 7.890 -16.763 1.00 98.56 69 LEU A C 1
ATOM 513 O O . LEU A 1 69 ? 20.057 9.053 -16.649 1.00 98.56 69 LEU A O 1
ATOM 517 N N . SER A 1 70 ? 21.215 7.499 -17.763 1.00 97.38 70 SER A N 1
ATOM 518 C CA . SER A 1 70 ? 21.746 8.394 -18.786 1.00 97.38 70 SER A CA 1
ATOM 519 C C . SER A 1 70 ? 21.349 7.960 -20.195 1.00 97.38 70 SER A C 1
ATOM 521 O O . SER A 1 70 ? 21.097 6.785 -20.460 1.00 97.38 70 SER A O 1
ATOM 523 N N . TRP A 1 71 ? 21.285 8.935 -21.102 1.00 94.69 71 TRP A N 1
ATOM 524 C CA . TRP A 1 71 ? 20.979 8.737 -22.520 1.00 94.69 71 TRP A CA 1
ATOM 525 C C . TRP A 1 71 ? 22.220 9.055 -23.357 1.00 94.69 71 TRP A C 1
ATOM 527 O O . TRP A 1 71 ? 22.497 10.224 -23.641 1.00 94.69 71 TRP A O 1
ATOM 537 N N . SER A 1 72 ? 23.001 8.034 -23.709 1.00 94.31 72 SER A N 1
ATOM 538 C CA . SER A 1 72 ? 24.298 8.194 -24.386 1.00 94.31 72 SER A CA 1
ATOM 539 C C . SER A 1 72 ? 24.519 7.099 -25.422 1.00 94.31 72 SER A C 1
ATOM 541 O O . SER A 1 72 ? 23.968 6.016 -25.296 1.00 94.31 72 SER A O 1
ATOM 543 N N . ALA A 1 73 ? 25.324 7.380 -26.447 1.00 94.75 73 ALA A N 1
ATOM 544 C CA . ALA A 1 73 ? 25.632 6.387 -27.472 1.00 94.75 73 ALA A CA 1
ATOM 545 C C . ALA A 1 73 ? 26.517 5.281 -26.880 1.00 94.75 73 ALA A C 1
ATOM 547 O O . ALA A 1 73 ? 27.513 5.606 -26.225 1.00 94.75 73 ALA A O 1
ATOM 548 N N . ILE A 1 74 ? 26.180 4.014 -27.137 1.00 95.50 74 ILE A N 1
ATOM 549 C CA . ILE A 1 74 ? 26.973 2.864 -26.684 1.00 95.50 74 ILE A CA 1
ATOM 550 C C . ILE A 1 74 ? 27.765 2.288 -27.860 1.00 95.50 74 ILE A C 1
ATOM 552 O O . ILE A 1 74 ? 28.976 2.511 -27.944 1.00 95.50 74 ILE A O 1
ATOM 556 N N . ASP A 1 75 ? 27.114 1.582 -28.787 1.00 94.81 75 ASP A N 1
ATOM 557 C CA . ASP A 1 75 ? 27.816 0.858 -29.860 1.00 94.81 75 ASP A CA 1
ATOM 558 C C . ASP A 1 75 ? 27.095 0.831 -31.223 1.00 94.81 75 ASP A C 1
ATOM 560 O O . ASP A 1 75 ? 27.557 0.174 -32.179 1.00 94.81 75 ASP A O 1
ATOM 564 N N . GLY A 1 76 ? 26.042 1.639 -31.343 1.00 91.69 76 GLY A N 1
ATOM 565 C CA . GLY A 1 76 ? 25.252 1.806 -32.554 1.00 91.69 76 GLY A CA 1
ATOM 566 C C . GLY A 1 76 ? 24.028 0.882 -32.586 1.00 91.69 76 GLY A C 1
ATOM 567 O O . GLY A 1 76 ? 23.942 -0.048 -31.794 1.00 91.69 76 GLY A O 1
ATOM 568 N N . PRO A 1 77 ? 23.119 1.070 -33.559 1.00 90.06 77 PRO A N 1
ATOM 569 C CA . PRO A 1 77 ? 21.797 0.447 -33.515 1.00 90.06 77 PRO A CA 1
ATOM 570 C C . PRO A 1 77 ? 21.802 -1.089 -33.522 1.00 90.06 77 PRO A C 1
ATOM 572 O O . PRO A 1 77 ? 22.531 -1.714 -34.304 1.00 90.06 77 PRO A O 1
ATOM 575 N N . GLY A 1 78 ? 20.895 -1.679 -32.745 1.00 86.00 78 GLY A N 1
ATOM 576 C CA . GLY A 1 78 ? 20.526 -3.093 -32.747 1.00 86.00 78 GLY A CA 1
ATOM 577 C C . GLY A 1 78 ? 21.510 -4.030 -32.045 1.00 86.00 78 GLY A C 1
ATOM 578 O O . GLY A 1 78 ? 21.479 -5.234 -32.311 1.00 86.00 78 GLY A O 1
ATOM 579 N N . LYS A 1 79 ? 22.409 -3.504 -31.206 1.00 90.19 79 LYS A N 1
ATOM 580 C CA . LYS A 1 79 ? 23.394 -4.300 -30.457 1.00 90.19 79 LYS A CA 1
ATOM 581 C C . LYS A 1 79 ? 23.137 -4.209 -28.955 1.00 90.19 79 LYS A C 1
ATOM 583 O O . LYS A 1 79 ? 22.336 -4.987 -28.443 1.00 90.19 79 LYS A O 1
ATOM 588 N N . VAL A 1 80 ? 23.818 -3.305 -28.249 1.00 94.31 80 VAL A N 1
ATOM 589 C CA . VAL A 1 80 ? 23.654 -3.111 -26.808 1.00 94.31 80 VAL A CA 1
ATOM 590 C C . VAL A 1 80 ? 22.616 -2.020 -26.591 1.00 94.31 80 VAL A C 1
ATOM 592 O O . VAL A 1 80 ? 22.899 -0.839 -26.739 1.00 94.31 80 VAL A O 1
ATOM 595 N N . LEU A 1 81 ? 21.400 -2.421 -26.222 1.00 95.62 81 LEU A N 1
ATOM 596 C CA . LEU A 1 81 ? 20.287 -1.481 -26.031 1.00 95.62 81 LEU A CA 1
ATOM 597 C C . LEU A 1 81 ? 20.415 -0.677 -24.725 1.00 95.62 81 LEU A C 1
ATOM 599 O O . LEU A 1 81 ? 19.882 0.430 -24.604 1.00 95.62 81 LEU A O 1
ATOM 603 N N . GLY A 1 82 ? 21.127 -1.238 -23.749 1.00 96.69 82 GLY A N 1
ATOM 604 C CA . GLY A 1 82 ? 21.408 -0.640 -22.458 1.00 96.69 82 GLY A CA 1
ATOM 605 C C . GLY A 1 82 ? 22.571 -1.340 -21.760 1.00 96.69 82 GLY A C 1
ATOM 606 O O . GLY A 1 82 ? 23.005 -2.418 -22.165 1.00 96.69 82 GLY A O 1
ATOM 607 N N . GLN A 1 83 ? 23.119 -0.683 -20.744 1.00 97.44 83 GLN A N 1
ATOM 608 C CA . GLN A 1 83 ? 24.095 -1.278 -19.839 1.00 97.44 83 GLN A CA 1
ATOM 609 C C . GLN A 1 83 ? 23.936 -0.709 -18.432 1.00 97.44 83 GLN A C 1
ATOM 611 O O . GLN A 1 83 ? 23.679 0.489 -18.257 1.00 97.44 83 GLN A O 1
ATOM 616 N N . SER A 1 84 ? 24.207 -1.550 -17.443 1.00 98.00 84 SER A N 1
ATOM 617 C CA . SER A 1 84 ? 24.170 -1.196 -16.031 1.00 98.00 84 SER A CA 1
ATOM 618 C C . SER A 1 84 ? 25.511 -1.472 -15.369 1.00 98.00 84 SER A C 1
ATOM 620 O O . SER A 1 84 ? 26.163 -2.484 -15.617 1.00 98.00 84 SER A O 1
ATOM 622 N N . THR A 1 85 ? 25.939 -0.561 -14.503 1.00 98.00 85 THR A N 1
ATOM 623 C CA . THR A 1 85 ? 27.110 -0.744 -13.642 1.00 98.00 85 THR A CA 1
ATOM 624 C C . THR A 1 85 ? 26.764 -0.329 -12.226 1.00 98.00 85 THR A C 1
ATOM 626 O O . THR A 1 85 ? 25.885 0.503 -12.017 1.00 98.00 85 THR A O 1
ATOM 629 N N . TYR A 1 86 ? 27.444 -0.896 -11.236 1.00 98.12 86 TYR A N 1
ATOM 630 C CA . TYR A 1 86 ? 27.136 -0.617 -9.841 1.00 98.12 86 TYR A CA 1
ATOM 631 C C . TYR A 1 86 ? 28.378 -0.665 -8.954 1.00 98.12 86 TYR A C 1
ATOM 633 O O . TYR A 1 86 ? 29.426 -1.217 -9.302 1.00 98.12 86 TYR A O 1
ATOM 641 N N . ARG A 1 87 ? 28.255 -0.066 -7.770 1.00 98.25 87 ARG A N 1
ATOM 642 C CA . ARG A 1 87 ? 29.236 -0.128 -6.684 1.00 98.25 87 ARG A CA 1
ATOM 643 C C . ARG A 1 87 ? 28.557 -0.695 -5.454 1.00 98.25 87 ARG A C 1
ATOM 645 O O . ARG A 1 87 ? 27.423 -0.332 -5.155 1.00 98.25 87 ARG A O 1
ATOM 652 N N . TYR A 1 88 ? 29.258 -1.555 -4.728 1.00 98.19 88 TYR A N 1
ATOM 653 C CA . TYR A 1 88 ? 28.727 -2.175 -3.522 1.00 98.19 88 TYR A CA 1
ATOM 654 C C . TYR A 1 88 ? 29.813 -2.390 -2.469 1.00 98.19 88 TYR A C 1
ATOM 656 O O . TYR A 1 88 ? 31.008 -2.432 -2.770 1.00 98.19 88 TYR A O 1
ATOM 664 N N . GLY A 1 89 ? 29.387 -2.547 -1.218 1.00 97.81 89 GLY A N 1
ATOM 665 C CA . GLY A 1 89 ? 30.253 -2.888 -0.096 1.00 97.81 89 GLY A CA 1
ATOM 666 C C . GLY A 1 89 ? 29.482 -3.676 0.955 1.00 97.81 89 GLY A C 1
ATOM 667 O O . GLY A 1 89 ? 28.359 -3.323 1.295 1.00 97.81 89 GLY A O 1
ATOM 668 N N . GLY A 1 90 ? 30.066 -4.768 1.456 1.00 96.50 90 GLY A N 1
ATOM 669 C CA . GLY A 1 90 ? 29.414 -5.607 2.471 1.00 96.50 90 GLY A CA 1
ATOM 670 C C . GLY A 1 90 ? 28.106 -6.267 2.008 1.00 96.50 90 GLY A C 1
ATOM 671 O O . GLY A 1 90 ? 27.237 -6.510 2.836 1.00 96.50 90 GLY A O 1
ATOM 672 N N . GLY A 1 91 ? 27.955 -6.521 0.702 1.00 97.19 91 GLY A N 1
ATOM 673 C CA . GLY A 1 91 ? 26.724 -7.067 0.109 1.00 97.19 91 GLY A CA 1
ATOM 674 C C . GLY A 1 91 ? 25.607 -6.037 -0.107 1.00 97.19 91 GLY A C 1
ATOM 675 O O . GLY A 1 91 ? 24.500 -6.414 -0.481 1.00 97.19 91 GLY A O 1
ATOM 676 N N . LEU A 1 92 ? 25.878 -4.747 0.117 1.00 98.44 92 LEU A N 1
ATOM 677 C CA . LEU A 1 92 ? 24.919 -3.663 -0.094 1.00 98.44 92 LEU A CA 1
ATOM 678 C C . LEU A 1 92 ? 25.337 -2.774 -1.261 1.00 98.44 92 LEU A C 1
ATOM 680 O O . LEU A 1 92 ? 26.483 -2.315 -1.312 1.00 98.44 92 LEU A O 1
ATOM 684 N N . LEU A 1 93 ? 24.398 -2.525 -2.174 1.00 98.69 93 LEU A N 1
ATOM 685 C CA . LEU A 1 93 ? 24.544 -1.545 -3.246 1.00 98.69 93 LEU A CA 1
ATOM 686 C C . LEU A 1 93 ? 24.720 -0.142 -2.646 1.00 98.69 93 LEU A C 1
ATOM 688 O O . LEU A 1 93 ? 24.125 0.200 -1.626 1.00 98.69 93 LEU A O 1
ATOM 692 N N . GLN A 1 94 ? 25.599 0.645 -3.263 1.00 98.31 94 GLN A N 1
ATOM 693 C CA . GLN A 1 94 ? 25.933 2.015 -2.859 1.00 98.31 94 GLN A CA 1
ATOM 694 C C . GLN A 1 94 ? 25.593 3.037 -3.945 1.00 98.31 94 GLN A C 1
ATOM 696 O O . GLN A 1 94 ? 25.348 4.193 -3.625 1.00 98.31 94 GLN A O 1
ATOM 701 N N . HIS A 1 95 ? 25.657 2.628 -5.214 1.00 98.50 95 HIS A N 1
ATOM 702 C CA . HIS A 1 95 ? 25.323 3.440 -6.387 1.00 98.50 95 HIS A CA 1
ATOM 703 C C . HIS A 1 95 ? 25.147 2.524 -7.600 1.00 98.50 95 HIS A C 1
ATOM 705 O O . HIS A 1 95 ? 25.905 1.554 -7.724 1.00 98.50 95 HIS A O 1
ATOM 711 N N . ALA A 1 96 ? 24.234 2.854 -8.510 1.00 98.69 96 ALA A N 1
ATOM 712 C CA . ALA A 1 96 ? 24.141 2.234 -9.829 1.00 98.69 96 ALA A CA 1
ATOM 713 C C . ALA A 1 96 ? 24.007 3.282 -10.946 1.00 98.69 96 ALA A C 1
ATOM 715 O O . ALA A 1 96 ? 23.292 4.274 -10.819 1.00 98.69 96 ALA A O 1
ATOM 716 N N . ASP A 1 97 ? 24.684 3.037 -12.064 1.00 98.62 97 ASP A N 1
ATOM 717 C CA . ASP A 1 97 ? 24.595 3.830 -13.285 1.00 98.62 97 ASP A CA 1
ATOM 718 C C . ASP A 1 97 ? 23.999 2.966 -14.396 1.00 98.62 97 ASP A C 1
ATOM 720 O O . ASP A 1 97 ? 24.533 1.903 -14.714 1.00 98.62 97 ASP A O 1
ATOM 724 N N . ILE A 1 98 ? 22.926 3.454 -15.013 1.00 98.69 98 ILE A N 1
ATOM 725 C CA . ILE A 1 98 ? 22.294 2.865 -16.193 1.00 98.69 98 ILE A CA 1
ATOM 726 C C . ILE A 1 98 ? 22.569 3.782 -17.386 1.00 98.69 98 ILE A C 1
ATOM 728 O O . ILE A 1 98 ? 22.373 4.998 -17.322 1.00 98.69 98 ILE A O 1
ATOM 732 N N . THR A 1 99 ? 23.001 3.216 -18.506 1.00 98.06 99 THR A N 1
ATOM 733 C CA . THR A 1 99 ? 23.080 3.920 -19.790 1.00 98.06 99 THR A CA 1
ATOM 734 C C . THR A 1 99 ? 22.148 3.240 -20.774 1.00 98.06 99 THR A C 1
ATOM 736 O O . THR A 1 99 ? 22.289 2.048 -21.009 1.00 98.06 99 THR A O 1
ATOM 739 N N . LEU A 1 100 ? 21.218 3.994 -21.354 1.00 97.19 100 LEU A N 1
ATOM 740 C CA . LEU A 1 100 ? 20.369 3.540 -22.456 1.00 97.19 100 LEU A CA 1
ATOM 741 C C . LEU A 1 100 ? 20.942 4.076 -23.769 1.00 97.19 100 LEU A C 1
ATOM 743 O O . LEU A 1 100 ? 21.293 5.264 -23.832 1.00 97.19 100 LEU A O 1
ATOM 747 N N . ASP A 1 101 ? 21.056 3.220 -24.791 1.00 96.19 101 ASP A N 1
ATOM 748 C CA . ASP A 1 101 ? 21.714 3.606 -26.042 1.00 96.19 101 ASP A CA 1
ATOM 749 C C . ASP A 1 101 ? 20.866 4.621 -26.818 1.00 96.19 101 ASP A C 1
ATOM 751 O O . ASP A 1 101 ? 19.772 4.342 -27.314 1.00 96.19 101 ASP A O 1
ATOM 755 N N . SER A 1 102 ? 21.408 5.832 -26.941 1.00 94.12 102 SER A N 1
ATOM 756 C CA . SER A 1 102 ? 20.766 6.940 -27.642 1.00 94.12 102 SER A CA 1
ATOM 757 C C . SER A 1 102 ? 20.732 6.797 -29.162 1.00 94.12 102 SER A C 1
ATOM 759 O O . SER A 1 102 ? 20.090 7.610 -29.834 1.00 94.12 102 SER A O 1
ATOM 761 N N . THR A 1 103 ? 21.435 5.806 -29.711 1.00 94.50 103 THR A N 1
ATOM 762 C CA . THR A 1 103 ? 21.459 5.505 -31.144 1.00 94.50 103 THR A CA 1
ATOM 763 C C . THR A 1 103 ? 20.319 4.587 -31.581 1.00 94.50 103 THR A C 1
ATOM 765 O O . THR A 1 103 ? 20.046 4.499 -32.781 1.00 94.50 103 THR A O 1
ATOM 768 N N . GLU A 1 104 ? 19.603 3.973 -30.635 1.00 93.94 104 GLU A N 1
ATOM 769 C CA . GLU A 1 104 ? 18.434 3.153 -30.933 1.00 93.94 104 GLU A CA 1
ATOM 770 C C . GLU A 1 104 ? 17.238 3.994 -31.385 1.00 93.94 104 GLU A C 1
ATOM 772 O O . GLU A 1 104 ? 16.987 5.105 -30.909 1.00 93.94 104 GLU A O 1
ATOM 777 N N . THR A 1 105 ? 16.473 3.456 -32.335 1.00 91.62 105 THR A N 1
ATOM 778 C CA . THR A 1 105 ? 15.309 4.147 -32.900 1.00 91.62 105 THR A CA 1
ATOM 779 C C . THR A 1 105 ? 14.023 3.582 -32.320 1.00 91.62 105 THR A C 1
ATOM 781 O O . THR A 1 105 ? 13.530 2.552 -32.774 1.00 91.62 105 THR A O 1
ATOM 784 N N . TRP A 1 106 ? 13.442 4.309 -31.367 1.00 94.56 106 TRP A N 1
ATOM 785 C CA . TRP A 1 106 ? 12.145 3.978 -30.786 1.00 94.56 106 TRP A CA 1
ATOM 786 C C . TRP A 1 106 ? 11.035 4.852 -31.370 1.00 94.56 106 TRP A C 1
ATOM 788 O O . TRP A 1 106 ? 11.183 6.064 -31.546 1.00 94.56 106 TRP A O 1
ATOM 798 N N . THR A 1 107 ? 9.894 4.237 -31.652 1.00 94.94 107 THR A N 1
ATOM 799 C CA . THR A 1 107 ? 8.720 4.874 -32.252 1.00 94.94 107 THR A CA 1
ATOM 800 C C . THR A 1 107 ? 7.472 4.595 -31.426 1.00 94.94 107 THR A C 1
ATOM 802 O O . THR A 1 107 ? 7.362 3.570 -30.760 1.00 94.94 107 THR A O 1
ATOM 805 N N . SER A 1 108 ? 6.517 5.524 -31.427 1.00 94.81 108 SER A N 1
ATOM 806 C CA . SER A 1 108 ? 5.283 5.362 -30.657 1.00 94.81 108 SER A CA 1
ATOM 807 C C . SER A 1 108 ? 4.372 4.288 -31.257 1.00 94.81 108 SER A C 1
ATOM 809 O O . SER A 1 108 ? 4.074 4.305 -32.449 1.00 94.81 108 SER A O 1
ATOM 811 N N . SER A 1 109 ? 3.852 3.415 -30.399 1.00 91.69 109 SER A N 1
ATOM 812 C CA . SER A 1 109 ? 2.795 2.448 -30.698 1.00 91.69 109 SER A CA 1
ATOM 813 C C . SER A 1 109 ? 1.632 2.596 -29.710 1.00 91.69 109 SER A C 1
ATOM 815 O O . SER A 1 109 ? 1.711 3.353 -28.743 1.00 91.69 109 SER A O 1
ATOM 817 N N . ALA A 1 110 ? 0.556 1.828 -29.909 1.00 86.88 110 ALA A N 1
ATOM 818 C CA . ALA A 1 110 ? -0.575 1.794 -28.977 1.00 86.88 110 ALA A CA 1
ATOM 819 C C . ALA A 1 110 ? -0.196 1.326 -27.555 1.00 86.88 110 ALA A C 1
ATOM 821 O O . ALA A 1 110 ? -0.918 1.625 -26.613 1.00 86.88 110 ALA A O 1
ATOM 822 N N . ASN A 1 111 ? 0.914 0.591 -27.400 1.00 84.25 111 ASN A N 1
ATOM 823 C CA . ASN A 1 111 ? 1.309 -0.051 -26.138 1.00 84.25 111 ASN A CA 1
ATOM 824 C C . ASN A 1 111 ? 2.622 0.507 -25.547 1.00 84.25 111 ASN A C 1
ATOM 826 O O . ASN A 1 111 ? 3.162 -0.074 -24.600 1.00 84.25 111 ASN A O 1
ATOM 830 N N . GLY A 1 112 ? 3.142 1.602 -26.111 1.00 91.31 112 GLY A N 1
ATOM 831 C CA . GLY A 1 112 ? 4.413 2.217 -25.718 1.00 91.31 112 GLY A CA 1
ATOM 832 C C . GLY A 1 112 ? 5.372 2.440 -26.887 1.00 91.31 112 GLY A C 1
ATOM 833 O O . GLY A 1 112 ? 4.989 2.340 -28.055 1.00 91.31 112 GLY A O 1
ATOM 834 N N . LEU A 1 113 ? 6.616 2.756 -26.567 1.00 95.44 113 LEU A N 1
ATOM 835 C CA . LEU A 1 113 ? 7.728 2.947 -27.478 1.00 95.44 113 LEU A CA 1
ATOM 836 C C . LEU A 1 113 ? 8.279 1.586 -27.908 1.00 95.44 113 LEU A C 1
ATOM 838 O O . LEU A 1 113 ? 8.606 0.743 -27.071 1.00 95.44 113 LEU A O 1
ATOM 842 N N . VAL A 1 114 ? 8.369 1.386 -29.220 1.00 94.50 114 VAL A N 1
ATOM 843 C CA . VA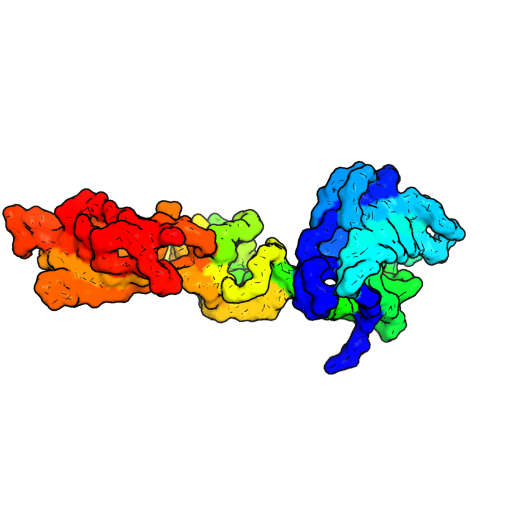L A 1 114 ? 8.863 0.151 -29.830 1.00 94.50 114 VAL A CA 1
ATOM 844 C C . VAL A 1 114 ? 9.904 0.427 -30.899 1.00 94.50 114 VAL A C 1
ATOM 846 O O . VAL A 1 114 ? 9.865 1.468 -31.563 1.00 94.50 114 VAL A O 1
ATOM 849 N N . ASP A 1 115 ? 10.824 -0.507 -31.069 1.00 91.75 115 ASP A N 1
ATOM 850 C CA . ASP A 1 115 ? 11.781 -0.497 -32.167 1.00 91.75 115 ASP A CA 1
ATOM 851 C C . ASP A 1 115 ? 11.153 -1.070 -33.465 1.00 91.75 115 ASP A C 1
ATOM 853 O O . ASP A 1 115 ? 9.951 -1.346 -33.545 1.00 91.75 115 ASP A O 1
ATOM 857 N N . SER A 1 116 ? 11.966 -1.263 -34.508 1.00 86.44 116 SER A N 1
ATOM 858 C CA . SER A 1 116 ? 11.512 -1.869 -35.770 1.00 86.44 116 SER A CA 1
ATOM 859 C C . SER A 1 116 ? 11.164 -3.365 -35.675 1.00 86.44 116 SER A C 1
ATOM 861 O O . SER A 1 116 ? 10.422 -3.865 -36.523 1.00 86.44 116 SER A O 1
ATOM 863 N N . GLY A 1 117 ? 11.685 -4.068 -34.665 1.00 85.56 117 GLY A N 1
ATOM 864 C CA . GLY A 1 117 ? 11.395 -5.465 -34.346 1.00 85.56 117 GLY A CA 1
ATOM 865 C C . GLY A 1 117 ? 10.143 -5.677 -33.487 1.00 85.56 117 GLY A C 1
ATOM 866 O O . GLY A 1 117 ? 9.746 -6.825 -33.294 1.00 85.56 117 GLY A O 1
ATOM 867 N N . ASN A 1 118 ? 9.483 -4.596 -33.045 1.00 87.31 118 ASN A N 1
ATOM 868 C CA . ASN A 1 118 ? 8.379 -4.601 -32.075 1.00 87.31 118 ASN A CA 1
ATOM 869 C C . ASN A 1 118 ? 8.812 -5.017 -30.652 1.00 87.31 118 ASN A C 1
ATOM 871 O O . ASN A 1 118 ? 7.992 -5.481 -29.852 1.00 87.31 118 ASN A O 1
ATOM 875 N N . ASP A 1 119 ? 10.087 -4.815 -30.333 1.00 90.94 119 ASP A N 1
ATOM 876 C CA . ASP A 1 119 ? 10.612 -4.872 -28.977 1.00 90.94 119 ASP A CA 1
ATOM 877 C C . ASP A 1 119 ? 10.313 -3.559 -28.251 1.00 90.94 119 ASP A C 1
ATOM 879 O O . ASP A 1 119 ? 10.248 -2.492 -28.860 1.00 90.94 119 ASP A O 1
ATOM 883 N N . TYR A 1 120 ? 10.080 -3.631 -26.939 1.00 95.00 120 TYR A N 1
ATOM 884 C CA . TYR A 1 120 ? 9.568 -2.509 -26.149 1.00 95.00 120 TYR A CA 1
ATOM 885 C C . TYR A 1 120 ? 10.678 -1.807 -25.368 1.00 95.00 120 TYR A C 1
ATOM 887 O O . TYR A 1 120 ? 11.389 -2.444 -24.589 1.00 95.00 120 TYR A O 1
ATOM 895 N N . PHE A 1 121 ? 10.744 -0.478 -25.470 1.00 96.38 121 PHE A N 1
ATOM 896 C CA . PHE A 1 121 ? 11.704 0.339 -24.722 1.00 96.38 121 PHE A CA 1
ATOM 897 C C . PHE A 1 121 ? 11.575 0.121 -23.210 1.00 96.38 121 PHE A C 1
ATOM 899 O O . PHE A 1 121 ? 12.569 -0.106 -22.525 1.00 96.38 121 PHE A O 1
ATOM 906 N N . ARG A 1 122 ? 10.342 0.108 -22.685 1.00 96.94 122 ARG A N 1
ATOM 907 C CA . ARG A 1 122 ? 10.078 -0.197 -21.272 1.00 96.94 122 ARG A CA 1
ATOM 908 C C . ARG A 1 122 ? 10.688 -1.524 -20.813 1.00 96.94 122 ARG A C 1
ATOM 910 O O . ARG A 1 122 ? 11.099 -1.605 -19.665 1.00 96.94 122 ARG A O 1
ATOM 917 N N . VAL A 1 123 ? 10.758 -2.552 -21.665 1.00 97.62 123 VAL A N 1
ATOM 918 C CA . VAL A 1 123 ? 11.361 -3.850 -21.298 1.00 97.62 123 VAL A CA 1
ATOM 919 C C . VAL A 1 123 ? 12.876 -3.738 -21.188 1.00 97.62 123 VAL A C 1
ATOM 921 O O . VAL A 1 123 ? 13.437 -4.263 -20.233 1.00 97.62 123 VAL A O 1
ATOM 924 N N . VAL A 1 124 ? 13.521 -2.983 -22.082 1.00 97.69 124 VAL A N 1
ATOM 925 C CA . VAL A 1 124 ? 14.951 -2.654 -21.955 1.00 97.69 124 VAL A CA 1
ATOM 926 C C . VAL A 1 124 ? 15.206 -1.871 -20.667 1.00 97.69 124 VAL A C 1
ATOM 928 O O . VAL A 1 124 ? 16.076 -2.236 -19.886 1.00 97.69 124 VAL A O 1
ATOM 931 N N . ALA A 1 125 ? 14.400 -0.847 -20.376 1.00 98.25 125 ALA A N 1
ATOM 932 C CA . ALA A 1 125 ? 14.524 -0.102 -19.124 1.00 98.25 125 ALA A CA 1
ATOM 933 C C . ALA A 1 125 ? 14.305 -0.998 -17.888 1.00 98.25 125 ALA A C 1
ATOM 935 O O . ALA A 1 125 ? 15.060 -0.896 -16.925 1.00 98.25 125 ALA A O 1
ATOM 936 N N . MET A 1 126 ? 13.311 -1.897 -17.909 1.00 98.56 126 MET A N 1
ATOM 937 C CA . MET A 1 126 ? 13.079 -2.860 -16.823 1.00 98.56 126 MET A CA 1
ATOM 938 C C . MET A 1 126 ? 14.263 -3.814 -16.635 1.00 98.56 126 MET A C 1
ATOM 940 O O . MET A 1 126 ? 14.613 -4.070 -15.486 1.00 98.56 126 MET A O 1
ATOM 944 N N . HIS A 1 127 ? 14.886 -4.288 -17.720 1.00 98.69 127 HIS A N 1
ATOM 945 C CA . HIS A 1 127 ? 16.081 -5.138 -17.691 1.00 98.69 127 HIS A CA 1
ATOM 946 C C . HIS A 1 127 ? 17.254 -4.443 -16.996 1.00 98.69 127 HIS A C 1
ATOM 948 O O . HIS A 1 127 ? 17.814 -4.969 -16.036 1.00 98.69 127 HIS A O 1
ATOM 954 N N . GLU A 1 128 ? 17.575 -3.218 -17.416 1.00 98.75 128 GLU A N 1
ATOM 955 C CA . GLU A 1 128 ? 18.670 -2.458 -16.807 1.00 98.75 128 GLU A CA 1
ATOM 956 C C . GLU A 1 128 ? 18.392 -2.110 -15.340 1.00 98.75 128 GLU A C 1
ATOM 958 O O . GLU A 1 128 ? 19.269 -2.208 -14.481 1.00 98.75 128 GLU A O 1
ATOM 963 N N . ILE A 1 129 ? 17.145 -1.767 -15.006 1.00 98.88 129 ILE A N 1
ATOM 964 C CA . ILE A 1 129 ? 16.759 -1.567 -13.606 1.00 98.88 129 ILE A CA 1
ATOM 965 C C . ILE A 1 129 ? 16.899 -2.875 -12.818 1.00 98.88 129 ILE A C 1
ATOM 967 O O . ILE A 1 129 ? 17.345 -2.830 -11.677 1.00 98.88 129 ILE A O 1
ATOM 971 N N . GLY A 1 130 ? 16.598 -4.027 -13.422 1.00 98.75 130 GLY A N 1
ATOM 972 C CA . GLY A 1 130 ? 16.825 -5.349 -12.839 1.00 98.75 130 GLY A CA 1
ATOM 973 C C . GLY A 1 130 ? 18.273 -5.545 -12.382 1.00 98.75 130 GLY A C 1
ATOM 974 O O . GLY A 1 130 ? 18.516 -5.893 -11.225 1.00 98.75 130 GLY A O 1
ATOM 975 N N . HIS A 1 131 ? 19.243 -5.205 -13.232 1.00 98.81 131 HIS A N 1
ATOM 976 C CA . HIS A 1 131 ? 20.656 -5.175 -12.841 1.00 98.81 131 HIS A CA 1
ATOM 977 C C . HIS A 1 131 ? 20.938 -4.170 -11.724 1.00 98.81 131 HIS A C 1
ATOM 979 O O . HIS A 1 131 ? 21.592 -4.501 -10.734 1.00 98.81 131 HIS A O 1
ATOM 985 N N . ALA A 1 132 ? 20.406 -2.951 -11.830 1.00 98.75 132 ALA A N 1
ATOM 986 C CA . ALA A 1 132 ? 20.591 -1.912 -10.818 1.00 98.75 132 ALA A CA 1
ATOM 987 C C . ALA A 1 132 ? 19.959 -2.248 -9.454 1.00 98.75 132 ALA A C 1
ATOM 989 O O . ALA A 1 132 ? 20.290 -1.596 -8.463 1.00 98.75 132 ALA A O 1
ATOM 990 N N . ILE A 1 133 ? 19.076 -3.249 -9.376 1.00 98.62 133 ILE A N 1
ATOM 991 C CA . ILE A 1 133 ? 18.518 -3.772 -8.121 1.00 98.62 133 ILE A CA 1
ATOM 992 C C . ILE A 1 133 ? 19.143 -5.108 -7.703 1.00 98.62 133 ILE A C 1
ATOM 994 O O . ILE A 1 133 ? 18.747 -5.643 -6.673 1.00 98.62 133 ILE A O 1
ATOM 998 N N . GLY A 1 134 ? 20.120 -5.635 -8.441 1.00 98.44 134 GLY A N 1
ATOM 999 C CA . GLY A 1 134 ? 20.881 -6.821 -8.054 1.00 98.44 134 GLY A CA 1
ATOM 1000 C C . GLY A 1 134 ? 20.440 -8.142 -8.693 1.00 98.44 134 GLY A C 1
ATOM 1001 O O . GLY A 1 134 ? 20.743 -9.205 -8.151 1.00 98.44 134 GLY A O 1
ATOM 1002 N N . LEU A 1 135 ? 19.724 -8.112 -9.818 1.00 98.62 135 LEU A N 1
ATOM 1003 C CA . LEU A 1 135 ? 19.463 -9.301 -10.637 1.00 98.62 135 LEU A CA 1
ATOM 1004 C C . LEU A 1 135 ? 20.566 -9.490 -11.683 1.00 98.62 135 LEU A C 1
ATOM 1006 O O . LEU A 1 135 ? 21.031 -8.525 -12.283 1.00 98.62 135 LEU A O 1
ATOM 1010 N N . ASP A 1 136 ? 20.954 -10.739 -11.921 1.00 98.19 136 ASP A N 1
ATOM 1011 C CA . ASP A 1 136 ? 21.895 -11.126 -12.978 1.00 98.19 136 ASP A CA 1
ATOM 1012 C C . ASP A 1 136 ? 21.140 -11.855 -14.106 1.00 98.19 136 ASP A C 1
ATOM 1014 O O . ASP A 1 136 ? 19.972 -12.235 -13.963 1.00 98.19 136 ASP A O 1
ATOM 1018 N N . HIS A 1 137 ? 21.790 -12.049 -15.250 1.00 97.94 137 HIS A N 1
ATOM 1019 C CA . HIS A 1 137 ? 21.191 -12.723 -16.393 1.00 97.94 137 HIS A CA 1
ATOM 1020 C C . HIS A 1 137 ? 20.836 -14.176 -16.095 1.00 97.94 137 HIS A C 1
ATOM 1022 O O . HIS A 1 137 ? 21.659 -14.971 -15.636 1.00 97.94 137 HIS A O 1
ATOM 1028 N N . TYR A 1 138 ? 19.627 -14.570 -16.493 1.00 95.94 138 TYR A N 1
ATOM 1029 C CA . TYR A 1 138 ? 19.187 -15.960 -16.436 1.00 95.94 138 TYR A CA 1
ATOM 1030 C C . TYR A 1 138 ? 18.505 -16.381 -17.737 1.00 95.94 138 TYR A C 1
ATOM 1032 O O . TYR A 1 138 ? 17.327 -16.145 -17.936 1.00 95.94 138 TYR A O 1
ATOM 1040 N N . ASN A 1 139 ? 19.244 -17.063 -18.617 1.00 95.25 139 ASN A N 1
ATOM 1041 C CA . ASN A 1 139 ? 18.797 -17.365 -19.986 1.00 95.25 139 ASN A CA 1
ATOM 1042 C C . ASN A 1 139 ? 18.079 -18.721 -20.159 1.00 95.25 139 ASN A C 1
ATOM 1044 O O . ASN A 1 139 ? 17.945 -19.199 -21.288 1.00 95.25 139 ASN A O 1
ATOM 1048 N N . ALA A 1 140 ? 17.693 -19.409 -19.077 1.00 92.69 140 ALA A N 1
ATOM 1049 C CA . ALA A 1 140 ? 17.096 -20.749 -19.192 1.00 92.69 140 ALA A CA 1
ATOM 1050 C C . ALA A 1 140 ? 15.572 -20.729 -19.424 1.00 92.69 140 ALA A C 1
ATOM 1052 O O . ALA A 1 140 ? 14.989 -21.762 -19.759 1.00 92.69 140 ALA A O 1
ATOM 1053 N N . SER A 1 141 ? 14.932 -19.570 -19.269 1.00 90.94 141 SER A N 1
ATOM 1054 C CA . SER A 1 141 ? 13.502 -19.340 -19.482 1.00 90.94 141 SER A CA 1
ATOM 1055 C C . SER A 1 141 ? 13.279 -18.003 -20.198 1.00 90.94 141 SER A C 1
ATOM 1057 O O . SER A 1 141 ? 14.199 -17.218 -20.402 1.00 90.94 141 SER A O 1
ATOM 1059 N N . THR A 1 142 ? 12.055 -17.745 -20.658 1.00 94.12 142 THR A N 1
ATOM 1060 C CA . THR A 1 142 ? 11.682 -16.404 -21.123 1.00 94.12 142 THR A CA 1
ATOM 1061 C C . THR A 1 142 ? 11.561 -15.487 -19.913 1.00 94.12 142 THR A C 1
ATOM 1063 O O . THR A 1 142 ? 10.722 -15.756 -19.059 1.00 94.12 142 THR A O 1
ATOM 1066 N N . ALA A 1 143 ? 12.365 -14.427 -19.871 1.00 96.88 143 ALA A N 1
ATOM 1067 C CA . ALA A 1 143 ? 12.401 -13.466 -18.777 1.00 96.88 143 ALA A CA 1
ATOM 1068 C C . ALA A 1 143 ? 12.848 -12.087 -19.277 1.00 96.88 143 ALA A C 1
ATOM 1070 O O . ALA A 1 143 ? 13.478 -11.977 -20.336 1.00 96.88 143 ALA A O 1
ATOM 1071 N N . VAL A 1 144 ? 12.532 -11.039 -18.514 1.00 98.00 144 VAL A N 1
ATOM 1072 C CA . VAL A 1 144 ? 13.072 -9.695 -18.753 1.00 98.00 144 VAL A CA 1
ATOM 1073 C C . VAL A 1 144 ? 14.582 -9.707 -18.544 1.00 98.00 144 VAL A C 1
ATOM 1075 O O . VAL A 1 144 ? 15.292 -9.125 -19.356 1.00 98.00 144 VAL A O 1
ATOM 1078 N N . MET A 1 145 ? 15.087 -10.446 -17.553 1.00 98.12 145 MET A N 1
ATOM 1079 C CA . MET A 1 145 ? 16.522 -10.594 -17.270 1.00 98.12 145 MET A CA 1
ATOM 1080 C C . MET A 1 145 ? 17.286 -11.511 -18.245 1.00 98.12 145 MET A C 1
ATOM 1082 O O . MET A 1 145 ? 18.423 -11.898 -17.974 1.00 98.12 145 MET A O 1
ATOM 1086 N N . ASN A 1 146 ? 16.718 -11.858 -19.402 1.00 97.69 146 ASN A N 1
ATOM 1087 C CA . ASN A 1 146 ? 17.484 -12.513 -20.462 1.00 97.69 146 ASN A CA 1
ATOM 1088 C C . ASN A 1 146 ? 18.528 -11.555 -21.052 1.00 97.69 146 ASN A C 1
ATOM 1090 O O . ASN A 1 146 ? 18.217 -10.416 -21.376 1.00 97.69 146 ASN A O 1
ATOM 1094 N N . SER A 1 147 ? 19.742 -12.053 -21.297 1.00 96.31 147 SER A N 1
ATOM 1095 C CA . SER A 1 147 ? 20.848 -11.308 -21.939 1.00 96.31 147 SER A CA 1
ATOM 1096 C C . SER A 1 147 ? 20.567 -10.864 -23.383 1.00 96.31 147 SER A C 1
ATOM 1098 O O . SER A 1 147 ? 21.325 -10.092 -23.965 1.00 96.31 147 SER A O 1
ATOM 1100 N N . TYR A 1 148 ? 19.478 -11.365 -23.968 1.00 93.69 148 TYR A N 1
ATOM 1101 C CA . TYR A 1 148 ? 18.948 -10.953 -25.258 1.00 93.69 148 TYR A CA 1
ATOM 1102 C C . TYR A 1 148 ? 17.473 -10.615 -25.088 1.00 93.69 148 TYR A C 1
ATOM 1104 O O . TYR A 1 148 ? 16.747 -11.334 -24.393 1.00 93.69 148 TYR A O 1
ATOM 1112 N N . VAL A 1 149 ? 17.017 -9.563 -25.769 1.00 90.75 149 VAL A N 1
ATOM 1113 C CA . VAL A 1 149 ? 15.602 -9.193 -25.756 1.00 90.75 149 VAL A CA 1
ATOM 1114 C C . VAL A 1 149 ? 14.753 -10.374 -26.207 1.00 90.75 149 VAL A C 1
ATOM 1116 O O . VAL A 1 149 ? 15.034 -11.025 -27.215 1.00 90.75 149 VAL A O 1
ATOM 1119 N N . THR A 1 150 ? 13.705 -10.654 -25.435 1.00 89.81 150 THR A N 1
ATOM 1120 C CA . THR A 1 150 ? 12.720 -11.667 -25.801 1.00 89.81 150 THR A CA 1
ATOM 1121 C C . THR A 1 150 ? 11.597 -11.009 -26.609 1.00 89.81 150 THR A C 1
ATOM 1123 O O . THR A 1 150 ? 10.877 -10.174 -26.054 1.00 89.81 150 THR A O 1
ATOM 1126 N N . PRO A 1 151 ? 11.394 -11.395 -27.884 1.00 86.62 151 PRO A N 1
ATOM 1127 C CA . PRO A 1 151 ? 10.417 -10.742 -28.744 1.00 86.62 151 PRO A CA 1
ATOM 1128 C C . PRO A 1 151 ? 9.002 -10.774 -28.172 1.00 86.62 151 PRO A C 1
ATOM 1130 O O . PRO A 1 151 ? 8.522 -11.817 -27.726 1.00 86.62 151 PRO A O 1
ATOM 1133 N N . ASN A 1 152 ? 8.300 -9.644 -28.265 1.00 84.38 152 ASN A N 1
ATOM 1134 C CA . ASN A 1 152 ? 6.930 -9.451 -27.768 1.00 84.38 152 ASN A CA 1
ATOM 1135 C C . ASN A 1 152 ? 6.743 -9.600 -26.248 1.00 84.38 152 ASN A C 1
ATOM 1137 O O . ASN A 1 152 ? 5.596 -9.571 -25.787 1.00 84.38 152 ASN A O 1
ATOM 1141 N N . LEU A 1 153 ? 7.816 -9.734 -25.462 1.00 93.25 153 LEU A N 1
ATOM 1142 C CA . LEU A 1 153 ? 7.722 -9.603 -24.013 1.00 93.25 153 LEU A CA 1
ATOM 1143 C C . LEU A 1 153 ? 7.339 -8.156 -23.674 1.00 93.25 153 LEU A C 1
ATOM 1145 O O . LEU A 1 153 ? 7.762 -7.220 -24.350 1.00 93.25 153 LEU A O 1
ATOM 1149 N N . ARG A 1 154 ? 6.485 -7.965 -22.667 1.00 93.38 154 ARG A N 1
ATOM 1150 C CA . ARG A 1 154 ? 5.940 -6.639 -22.313 1.00 93.38 154 ARG A CA 1
ATOM 1151 C C . ARG A 1 154 ? 6.054 -6.288 -20.838 1.00 93.38 154 ARG A C 1
ATOM 1153 O O . ARG A 1 154 ? 5.855 -5.122 -20.494 1.00 93.38 154 ARG A O 1
ATOM 1160 N N . ASP A 1 155 ? 6.303 -7.289 -20.004 1.00 96.06 155 ASP A N 1
ATOM 1161 C CA . ASP A 1 155 ? 6.265 -7.195 -18.553 1.00 96.06 155 ASP A CA 1
ATOM 1162 C C . ASP A 1 155 ? 7.148 -8.280 -17.920 1.00 96.06 155 ASP A C 1
ATOM 1164 O O . ASP A 1 155 ? 7.579 -9.207 -18.613 1.00 96.06 155 ASP A O 1
ATOM 1168 N N . LEU A 1 156 ? 7.390 -8.148 -16.616 1.00 97.12 156 LEU A N 1
ATOM 1169 C CA . LEU A 1 156 ? 8.078 -9.128 -15.784 1.00 97.12 156 LEU A CA 1
ATOM 1170 C C . LEU A 1 156 ? 7.413 -10.504 -15.884 1.00 97.12 156 LEU A C 1
ATOM 1172 O O . LEU A 1 156 ? 6.186 -10.639 -15.884 1.00 97.12 156 LEU A O 1
ATOM 1176 N N . THR A 1 157 ? 8.243 -11.534 -15.936 1.00 96.75 157 THR A N 1
ATOM 1177 C CA . THR A 1 157 ? 7.828 -12.934 -15.858 1.00 96.75 157 THR A CA 1
ATOM 1178 C C . THR A 1 157 ? 7.971 -13.457 -14.432 1.00 96.75 157 THR A C 1
ATOM 1180 O O . THR A 1 157 ? 8.499 -12.773 -13.556 1.00 96.75 157 THR A O 1
ATOM 1183 N N . GLN A 1 158 ? 7.525 -14.692 -14.186 1.00 94.56 158 GLN A N 1
ATOM 1184 C CA . GLN A 1 158 ? 7.648 -15.294 -12.858 1.00 94.56 158 GLN A CA 1
ATOM 1185 C C . GLN A 1 158 ? 9.110 -15.405 -12.400 1.00 94.56 158 GLN A C 1
ATOM 1187 O O . GLN A 1 158 ? 9.384 -15.119 -11.246 1.00 94.56 158 GLN A O 1
ATOM 1192 N N . SER A 1 159 ? 10.040 -15.717 -13.308 1.00 96.00 159 SER A N 1
ATOM 1193 C CA . SER A 1 159 ? 11.479 -15.779 -13.010 1.00 96.00 159 SER A CA 1
ATOM 1194 C C . SER A 1 159 ? 12.018 -14.430 -12.506 1.00 96.00 159 SER A C 1
ATOM 1196 O O . SER A 1 159 ? 12.726 -14.369 -11.501 1.00 96.00 159 SER A O 1
ATOM 1198 N N . ASP A 1 160 ? 11.610 -13.326 -13.143 1.00 98.31 160 ASP A N 1
ATOM 1199 C CA . ASP A 1 160 ? 12.001 -11.970 -12.737 1.00 98.31 160 ASP A CA 1
ATOM 1200 C C . ASP A 1 160 ? 11.425 -11.609 -11.353 1.00 98.31 160 ASP A C 1
ATOM 1202 O O . ASP A 1 160 ? 12.113 -11.042 -10.500 1.00 98.31 160 ASP A O 1
ATOM 1206 N N . ILE A 1 161 ? 10.157 -11.970 -11.119 1.00 96.56 161 ILE A N 1
ATOM 1207 C CA . ILE A 1 161 ? 9.449 -11.747 -9.851 1.00 96.56 161 ILE A CA 1
ATOM 1208 C C . ILE A 1 161 ? 10.076 -12.575 -8.728 1.00 96.56 161 ILE A C 1
ATOM 1210 O O . ILE A 1 161 ? 10.278 -12.050 -7.632 1.00 96.56 161 ILE A O 1
ATOM 1214 N N . ASP A 1 162 ? 10.413 -13.837 -8.991 1.00 95.75 162 ASP A N 1
ATOM 1215 C CA . ASP A 1 162 ? 11.030 -14.747 -8.028 1.00 95.75 162 ASP A CA 1
ATOM 1216 C C . ASP A 1 162 ? 12.422 -14.246 -7.632 1.00 95.75 162 ASP A C 1
ATOM 1218 O O . ASP A 1 162 ? 12.738 -14.209 -6.442 1.00 95.75 162 ASP A O 1
ATOM 1222 N N . GLY A 1 163 ? 13.218 -13.757 -8.590 1.00 97.56 163 GLY A N 1
ATOM 1223 C CA . GLY A 1 163 ? 14.507 -13.125 -8.309 1.00 97.56 163 GLY A CA 1
ATOM 1224 C C . GLY A 1 163 ? 14.377 -11.863 -7.451 1.00 97.56 163 GLY A C 1
ATOM 1225 O O . GLY A 1 163 ? 15.063 -11.721 -6.435 1.00 97.56 163 GLY A O 1
ATOM 1226 N N . ALA A 1 164 ? 13.466 -10.954 -7.808 1.00 97.62 164 ALA A N 1
ATOM 1227 C CA . ALA A 1 164 ? 13.266 -9.715 -7.057 1.00 97.62 164 ALA A CA 1
ATOM 1228 C C . ALA A 1 164 ? 12.693 -9.971 -5.651 1.00 97.62 164 ALA A C 1
ATOM 1230 O O . ALA A 1 164 ? 13.137 -9.363 -4.675 1.00 97.62 164 ALA A O 1
ATOM 1231 N N . THR A 1 165 ? 11.770 -10.925 -5.525 1.00 94.81 165 THR A N 1
ATOM 1232 C CA . THR A 1 165 ? 11.212 -11.382 -4.243 1.00 94.81 165 THR A CA 1
ATOM 1233 C C . THR A 1 165 ? 12.269 -12.093 -3.403 1.00 94.81 165 THR A C 1
ATOM 1235 O O . THR A 1 165 ? 12.301 -11.930 -2.185 1.00 94.81 165 THR A O 1
ATOM 1238 N N . ALA A 1 166 ? 13.183 -12.845 -4.018 1.00 96.25 166 ALA A N 1
ATOM 1239 C CA . ALA A 1 166 ? 14.303 -13.447 -3.307 1.00 96.25 166 ALA A CA 1
ATOM 1240 C C . ALA A 1 166 ? 15.246 -12.382 -2.737 1.00 96.25 166 ALA A C 1
ATOM 1242 O O . ALA A 1 166 ? 15.724 -12.534 -1.615 1.00 96.25 166 ALA A O 1
ATOM 1243 N N . LEU A 1 167 ? 15.491 -11.287 -3.461 1.00 97.62 167 LEU A N 1
ATOM 1244 C CA . LEU A 1 167 ? 16.280 -10.170 -2.944 1.00 97.62 167 LEU A CA 1
ATOM 1245 C C . LEU A 1 167 ? 15.547 -9.456 -1.809 1.00 97.62 167 LEU A C 1
ATOM 1247 O O . LEU A 1 167 ? 16.104 -9.337 -0.720 1.00 97.62 167 LEU A O 1
ATOM 1251 N N . TYR A 1 168 ? 14.312 -9.015 -2.041 1.00 95.00 168 TYR A N 1
ATOM 1252 C CA . TYR A 1 168 ? 13.669 -7.990 -1.216 1.00 95.00 168 TYR A CA 1
ATOM 1253 C C . TYR A 1 168 ? 12.489 -8.476 -0.372 1.00 95.00 168 TYR A C 1
ATOM 1255 O O . TYR A 1 168 ? 12.048 -7.764 0.524 1.00 95.00 168 TYR A O 1
ATOM 1263 N N . GLY A 1 169 ? 11.993 -9.684 -0.614 1.00 90.81 169 GLY A N 1
ATOM 1264 C CA . GLY A 1 169 ? 10.664 -10.106 -0.180 1.00 90.81 169 GLY A CA 1
ATOM 1265 C C . GLY A 1 169 ? 9.570 -9.567 -1.114 1.00 90.81 169 GLY A C 1
ATOM 1266 O O . GLY A 1 169 ? 9.848 -8.708 -1.959 1.00 90.81 169 GLY A O 1
ATOM 1267 N N . PRO A 1 170 ? 8.331 -10.077 -0.992 1.00 87.81 170 PRO A N 1
ATOM 1268 C CA . PRO A 1 170 ? 7.209 -9.619 -1.808 1.00 87.81 170 PRO A CA 1
ATOM 1269 C C . PRO A 1 170 ? 6.919 -8.145 -1.522 1.00 87.81 170 PRO A C 1
ATOM 1271 O O . PRO A 1 170 ? 7.186 -7.677 -0.415 1.00 87.81 170 PRO A O 1
ATOM 1274 N N . ALA A 1 171 ? 6.376 -7.425 -2.507 1.00 86.56 171 ALA A N 1
ATOM 1275 C CA . ALA A 1 171 ? 5.994 -6.022 -2.348 1.00 86.56 171 ALA A CA 1
ATOM 1276 C C . ALA A 1 171 ? 5.207 -5.769 -1.054 1.00 86.56 171 ALA A C 1
ATOM 1278 O O . ALA A 1 171 ? 4.326 -6.552 -0.690 1.00 86.56 171 ALA A O 1
ATOM 1279 N N . ASP A 1 172 ? 5.546 -4.666 -0.382 1.00 83.69 172 ASP A N 1
ATOM 1280 C CA . ASP A 1 172 ? 4.865 -4.249 0.837 1.00 83.69 172 ASP A CA 1
ATOM 1281 C C . ASP A 1 172 ? 3.529 -3.599 0.451 1.00 83.69 172 ASP A C 1
ATOM 1283 O O . ASP A 1 172 ? 3.487 -2.555 -0.204 1.00 83.69 172 ASP A O 1
ATOM 1287 N N . GLY A 1 173 ? 2.423 -4.271 0.739 1.00 87.50 173 GLY A N 1
ATOM 1288 C CA . GLY A 1 173 ? 1.123 -3.934 0.189 1.00 87.50 173 GLY A CA 1
ATOM 1289 C C . GLY A 1 173 ? -0.011 -4.740 0.803 1.00 87.50 173 GLY A C 1
ATOM 1290 O O . GLY A 1 173 ? 0.094 -5.945 1.046 1.00 87.50 173 GLY A O 1
ATOM 1291 N N . LEU A 1 174 ? -1.132 -4.060 1.014 1.00 91.56 174 LEU A N 1
ATOM 1292 C CA . LEU A 1 174 ? -2.378 -4.667 1.444 1.00 91.56 174 LEU A CA 1
ATOM 1293 C C . LEU A 1 174 ? -3.204 -5.001 0.205 1.00 91.56 174 LEU A C 1
ATOM 1295 O O . LEU A 1 174 ? -3.478 -4.136 -0.622 1.00 91.56 174 LEU A O 1
ATOM 1299 N N . THR A 1 175 ? -3.613 -6.256 0.074 1.00 92.81 175 THR A N 1
ATOM 1300 C CA . THR A 1 175 ? -4.582 -6.675 -0.939 1.00 92.81 175 THR A CA 1
ATOM 1301 C C . THR A 1 175 ? -5.887 -7.050 -0.264 1.00 92.81 175 THR A C 1
ATOM 1303 O O . THR A 1 175 ? -5.894 -7.868 0.653 1.00 92.81 175 THR A O 1
ATOM 1306 N N . LEU A 1 176 ? -6.985 -6.468 -0.733 1.00 96.69 176 LEU A N 1
ATOM 1307 C CA . LEU A 1 176 ? -8.343 -6.784 -0.315 1.00 96.69 176 LEU A CA 1
ATOM 1308 C C . LEU A 1 176 ? -9.096 -7.425 -1.476 1.00 96.69 176 LEU A C 1
ATOM 1310 O O . LEU A 1 176 ? -8.974 -6.993 -2.624 1.00 96.69 176 LEU A O 1
ATOM 1314 N N . ARG A 1 177 ? -9.916 -8.425 -1.163 1.00 98.00 177 ARG A N 1
ATOM 1315 C CA . ARG A 1 177 ? -11.018 -8.851 -2.024 1.00 98.00 177 ARG A CA 1
ATOM 1316 C C . ARG A 1 177 ? -12.299 -8.316 -1.430 1.00 98.00 177 ARG A C 1
ATOM 1318 O O . ARG A 1 177 ? -12.605 -8.634 -0.282 1.00 98.00 177 ARG A O 1
ATOM 1325 N N . VAL A 1 178 ? -13.004 -7.497 -2.194 1.00 98.19 178 VAL A N 1
ATOM 1326 C CA . VAL A 1 178 ? -14.231 -6.841 -1.741 1.00 98.19 178 VAL A CA 1
ATOM 1327 C C . VAL A 1 178 ? -15.355 -7.071 -2.730 1.00 98.19 178 VAL A C 1
ATOM 1329 O O . VAL A 1 178 ? -15.115 -7.234 -3.925 1.00 98.19 178 VAL A O 1
ATOM 1332 N N . SER A 1 179 ? -16.578 -7.086 -2.233 1.00 98.50 179 SER A N 1
ATOM 1333 C CA . SER A 1 179 ? -17.784 -7.155 -3.047 1.00 98.50 179 SER A CA 1
ATOM 1334 C C . SER A 1 179 ? -18.890 -6.330 -2.394 1.00 98.50 179 SER A C 1
ATOM 1336 O O . SER A 1 179 ? -18.741 -5.858 -1.264 1.00 98.50 179 SER A O 1
ATOM 1338 N N . GLU A 1 180 ? -19.984 -6.110 -3.112 1.00 98.06 180 GLU A N 1
ATOM 1339 C CA . GLU A 1 180 ? -21.088 -5.279 -2.647 1.00 98.06 180 GLU A CA 1
ATOM 1340 C C . GLU A 1 180 ? -22.469 -5.850 -2.984 1.00 98.06 180 GLU A C 1
ATOM 1342 O O . GLU A 1 180 ? -22.648 -6.623 -3.935 1.00 98.06 180 GLU A O 1
ATOM 1347 N N . ASP A 1 181 ? -23.455 -5.379 -2.223 1.00 96.75 181 ASP A N 1
ATOM 1348 C CA . ASP A 1 181 ? -24.835 -5.271 -2.683 1.00 96.75 181 ASP A CA 1
ATOM 1349 C C . ASP A 1 181 ? -25.070 -3.817 -3.114 1.00 96.75 181 ASP A C 1
ATOM 1351 O O . ASP A 1 181 ? -25.209 -2.925 -2.281 1.00 96.75 181 ASP A O 1
ATOM 1355 N N . ALA A 1 182 ? -25.088 -3.557 -4.422 1.00 95.25 182 ALA A N 1
ATOM 1356 C CA . ALA A 1 182 ? -25.248 -2.202 -4.941 1.00 95.25 182 ALA A CA 1
ATOM 1357 C C . ALA A 1 182 ? -26.699 -1.700 -4.806 1.00 95.25 182 ALA A C 1
ATOM 1359 O O . ALA A 1 182 ? -27.647 -2.324 -5.298 1.00 95.25 182 ALA A O 1
ATOM 1360 N N . TRP A 1 183 ? -26.882 -0.503 -4.245 1.00 95.50 183 TRP A N 1
ATOM 1361 C CA . TRP A 1 183 ? -28.174 0.190 -4.230 1.00 95.50 183 TRP A CA 1
ATOM 1362 C C . TRP A 1 183 ? -27.990 1.706 -4.216 1.00 95.50 183 TRP A C 1
ATOM 1364 O O . TRP A 1 183 ? -27.273 2.235 -3.382 1.00 95.50 183 TRP A O 1
ATOM 1374 N N . GLN A 1 184 ? -28.643 2.433 -5.133 1.00 94.75 184 GLN A N 1
ATOM 1375 C CA . GLN A 1 184 ? -28.479 3.891 -5.338 1.00 94.75 184 GLN A CA 1
ATOM 1376 C C . GLN A 1 184 ? -27.027 4.358 -5.582 1.00 94.75 184 GLN A C 1
ATOM 1378 O O . GLN A 1 184 ? -26.663 5.482 -5.232 1.00 94.75 184 GLN A O 1
ATOM 1383 N N . GLY A 1 185 ? -26.205 3.495 -6.174 1.00 95.38 185 GLY A N 1
ATOM 1384 C CA . GLY A 1 185 ? -24.767 3.689 -6.344 1.00 95.38 185 GLY A CA 1
ATOM 1385 C C . GLY A 1 185 ? -23.969 2.638 -5.581 1.00 95.38 185 GLY A C 1
ATOM 1386 O O . GLY A 1 185 ? -24.540 1.861 -4.810 1.00 95.38 185 GLY A O 1
ATOM 1387 N N . ASP A 1 186 ? -22.669 2.663 -5.825 1.00 97.56 186 ASP A N 1
ATOM 1388 C CA . ASP A 1 186 ? -21.727 1.639 -5.391 1.00 97.56 186 ASP A CA 1
ATOM 1389 C C . ASP A 1 186 ? -21.216 1.908 -3.963 1.00 97.56 186 ASP A C 1
ATOM 1391 O O . ASP A 1 186 ? -21.171 3.057 -3.495 1.00 97.56 186 ASP A O 1
ATOM 1395 N N . ALA A 1 187 ? -20.817 0.849 -3.266 1.00 97.31 187 ALA A N 1
ATOM 1396 C CA . ALA A 1 187 ? -20.229 0.900 -1.939 1.00 97.31 187 ALA A CA 1
ATOM 1397 C C . ALA A 1 187 ? -18.842 1.555 -1.973 1.00 97.31 187 ALA A C 1
ATOM 1399 O O . ALA A 1 187 ? -17.937 1.131 -2.694 1.00 97.31 187 ALA A O 1
ATOM 1400 N N . GLN A 1 188 ? -18.666 2.591 -1.154 1.00 97.75 188 GLN A N 1
ATOM 1401 C CA . GLN A 1 188 ? -17.421 3.341 -1.016 1.00 97.75 188 GLN A CA 1
ATOM 1402 C C . GLN A 1 188 ? -16.826 3.145 0.369 1.00 97.75 188 GLN A C 1
ATOM 1404 O O . GLN A 1 188 ? -17.543 3.164 1.371 1.00 97.75 188 GLN A O 1
ATOM 1409 N N . PHE A 1 189 ? -15.508 2.996 0.434 1.00 97.06 189 PHE A N 1
ATOM 1410 C CA . PHE A 1 189 ? -14.810 2.728 1.685 1.00 97.06 189 PHE A CA 1
ATOM 1411 C C . PHE A 1 189 ? -13.409 3.322 1.705 1.00 97.06 189 PHE A C 1
ATOM 1413 O O . PHE A 1 189 ? -12.820 3.608 0.663 1.00 97.06 189 PHE A O 1
ATOM 1420 N N . VAL A 1 190 ? -12.859 3.486 2.901 1.00 95.62 190 VAL A N 1
ATOM 1421 C CA . VAL A 1 190 ? -11.429 3.749 3.100 1.00 95.62 190 VAL A CA 1
ATOM 1422 C C . VAL A 1 190 ? -10.797 2.602 3.862 1.00 95.62 190 VAL A C 1
ATOM 1424 O O . VAL A 1 190 ? -11.471 1.839 4.555 1.00 95.62 190 VAL A O 1
ATOM 1427 N N . VAL A 1 191 ? -9.486 2.476 3.708 1.00 95.31 191 VAL A N 1
ATOM 1428 C CA . VAL A 1 191 ? -8.700 1.433 4.352 1.00 95.31 191 VAL A CA 1
ATOM 1429 C C . VAL A 1 191 ? -7.671 2.093 5.239 1.00 95.31 191 VAL A C 1
ATOM 1431 O O . VAL A 1 191 ? -6.977 3.005 4.797 1.00 95.31 191 VAL A O 1
ATOM 1434 N N . LEU A 1 192 ? -7.577 1.638 6.481 1.00 92.31 192 LEU A N 1
ATOM 1435 C CA . LEU A 1 192 ? -6.579 2.086 7.434 1.00 92.31 192 LEU A CA 1
ATOM 1436 C C . LEU A 1 192 ? -5.673 0.912 7.786 1.00 92.31 192 LEU A C 1
ATOM 1438 O O . LEU A 1 192 ? -6.151 -0.202 7.998 1.00 92.31 192 LEU A O 1
ATOM 1442 N N . VAL A 1 193 ? -4.374 1.173 7.866 1.00 91.19 193 VAL A N 1
ATOM 1443 C CA . VAL A 1 193 ? -3.382 0.250 8.418 1.00 91.19 193 VAL A CA 1
ATOM 1444 C C . VAL A 1 193 ? -2.699 0.969 9.569 1.00 91.19 193 VAL A C 1
ATOM 1446 O O . VAL A 1 193 ? -2.197 2.079 9.395 1.00 91.19 193 VAL A O 1
ATOM 1449 N N . ASP A 1 194 ? -2.741 0.369 10.756 1.00 88.19 194 ASP A N 1
ATOM 1450 C CA . ASP A 1 194 ? -2.234 0.958 12.003 1.00 88.19 194 ASP A CA 1
ATOM 1451 C C . ASP A 1 194 ? -2.717 2.397 12.231 1.00 88.19 194 ASP A C 1
ATOM 1453 O O . ASP A 1 194 ? -1.930 3.303 12.499 1.00 88.19 194 ASP A O 1
ATOM 1457 N N . GLY A 1 195 ? -4.020 2.617 12.052 1.00 85.62 195 GLY A N 1
ATOM 1458 C CA . GLY A 1 195 ? -4.691 3.905 12.236 1.00 85.62 195 GLY A CA 1
ATOM 1459 C C . GLY A 1 195 ? -4.445 4.942 11.149 1.00 85.62 195 GLY A C 1
ATOM 1460 O O . GLY A 1 195 ? -5.034 6.020 11.193 1.00 85.62 195 GLY A O 1
ATOM 1461 N N . HIS A 1 196 ? -3.641 4.627 10.135 1.00 86.50 196 HIS A N 1
ATOM 1462 C CA . HIS A 1 196 ? -3.350 5.540 9.039 1.00 86.50 196 HIS A CA 1
ATOM 1463 C C . HIS A 1 196 ? -4.089 5.106 7.782 1.00 86.50 196 HIS A C 1
ATOM 1465 O O . HIS A 1 196 ? -3.948 3.967 7.338 1.00 86.50 196 HIS A O 1
ATOM 1471 N N . GLN A 1 197 ? -4.854 6.019 7.180 1.00 91.38 197 GLN A N 1
ATOM 1472 C CA . GLN A 1 197 ? -5.489 5.746 5.895 1.00 91.38 197 GLN A CA 1
ATOM 1473 C C . GLN A 1 197 ? -4.428 5.452 4.824 1.00 91.38 197 GLN A C 1
ATOM 1475 O O . GLN A 1 197 ? -3.460 6.198 4.666 1.00 91.38 197 GLN A O 1
ATOM 1480 N N . VAL A 1 198 ? -4.643 4.378 4.069 1.00 90.50 198 VAL A N 1
ATOM 1481 C CA . VAL A 1 198 ? -3.799 3.952 2.955 1.00 90.50 198 VAL A CA 1
ATOM 1482 C C . VAL A 1 198 ? -4.573 4.117 1.655 1.00 90.50 198 VAL A C 1
ATOM 1484 O O . VAL A 1 198 ? -5.610 3.489 1.449 1.00 90.50 198 VAL A O 1
ATOM 1487 N N . GLY A 1 199 ? -4.032 4.936 0.755 1.00 88.94 199 GLY A N 1
ATOM 1488 C CA . GLY A 1 199 ? -4.684 5.269 -0.509 1.00 88.94 199 GLY A CA 1
ATOM 1489 C C . GLY A 1 199 ? -5.894 6.195 -0.347 1.00 88.94 199 GLY A C 1
ATOM 1490 O O . GLY A 1 199 ? -6.187 6.712 0.733 1.00 88.94 199 GLY A O 1
ATOM 1491 N N . ASP A 1 200 ? -6.586 6.422 -1.461 1.00 94.50 200 ASP A N 1
ATOM 1492 C CA . ASP A 1 200 ? -7.799 7.241 -1.519 1.00 94.50 200 ASP A CA 1
ATOM 1493 C C . ASP A 1 200 ? -9.056 6.423 -1.164 1.00 94.50 200 ASP A C 1
ATOM 1495 O O . ASP A 1 200 ? -8.981 5.234 -0.846 1.00 94.50 200 ASP A O 1
ATOM 1499 N N . VAL A 1 201 ? -10.232 7.052 -1.249 1.00 96.19 201 VAL A N 1
ATOM 1500 C CA . VAL A 1 201 ? -11.519 6.345 -1.179 1.00 96.19 201 VAL A CA 1
ATOM 1501 C C . VAL A 1 201 ? -11.596 5.306 -2.299 1.00 96.19 201 VAL A C 1
ATOM 1503 O O . VAL A 1 201 ? -11.425 5.624 -3.476 1.00 96.19 201 VAL A O 1
ATOM 1506 N N . GLN A 1 202 ? -11.881 4.068 -1.919 1.00 97.94 202 GLN A N 1
ATOM 1507 C CA . GLN A 1 202 ? -12.070 2.931 -2.809 1.00 97.94 202 GLN A CA 1
ATOM 1508 C C . GLN A 1 202 ? -13.558 2.738 -3.115 1.00 97.94 202 GLN A C 1
ATOM 1510 O O . GLN A 1 202 ? -14.425 3.206 -2.375 1.00 97.94 202 GLN A O 1
ATOM 1515 N N . THR A 1 203 ? -13.865 2.063 -4.221 1.00 97.81 203 THR A N 1
ATOM 1516 C CA . THR A 1 203 ? -15.236 1.711 -4.621 1.00 97.81 203 THR A CA 1
ATOM 1517 C C . THR A 1 203 ? -15.274 0.229 -4.977 1.00 97.81 203 THR A C 1
ATOM 1519 O O . THR A 1 203 ? -14.423 -0.232 -5.736 1.00 97.81 203 THR A O 1
ATOM 1522 N N . ALA A 1 204 ? -16.214 -0.514 -4.394 1.00 97.75 204 ALA A N 1
ATOM 1523 C CA . ALA A 1 204 ? -16.520 -1.878 -4.814 1.00 97.75 204 ALA A CA 1
ATOM 1524 C C . ALA A 1 204 ? -17.559 -1.820 -5.938 1.00 97.75 204 ALA A C 1
ATOM 1526 O O . ALA A 1 204 ? -18.472 -1.017 -5.869 1.00 97.75 204 ALA A O 1
ATOM 1527 N N . HIS A 1 205 ? -17.399 -2.652 -6.957 1.00 97.75 205 HIS A N 1
ATOM 1528 C CA . HIS A 1 205 ? -18.269 -2.781 -8.127 1.00 97.75 205 HIS A CA 1
ATOM 1529 C C . HIS A 1 205 ? -18.774 -4.222 -8.312 1.00 97.75 205 HIS A C 1
ATOM 1531 O O . HIS A 1 205 ? -19.740 -4.482 -9.037 1.00 97.75 205 HIS A O 1
ATOM 1537 N N . ALA A 1 206 ? -18.067 -5.199 -7.742 1.00 97.94 206 ALA A N 1
ATOM 1538 C CA . ALA A 1 206 ? -18.376 -6.608 -7.910 1.00 97.94 206 ALA A CA 1
ATOM 1539 C C . ALA A 1 206 ? -19.562 -7.049 -7.041 1.00 97.94 206 ALA A C 1
ATOM 1541 O O . ALA A 1 206 ? -19.601 -6.816 -5.837 1.00 97.94 206 ALA A O 1
ATOM 1542 N N . SER A 1 207 ? -20.502 -7.778 -7.646 1.00 97.06 207 SER A N 1
ATOM 1543 C CA . SER A 1 207 ? -21.695 -8.277 -6.956 1.00 97.06 207 SER A CA 1
ATOM 1544 C C . SER A 1 207 ? -21.379 -9.432 -5.998 1.00 97.06 207 SER A C 1
ATOM 1546 O O . SER A 1 207 ? -20.974 -10.514 -6.443 1.00 97.06 207 SER A O 1
ATOM 1548 N N . HIS A 1 208 ? -21.697 -9.249 -4.712 1.00 96.88 208 HIS A N 1
ATOM 1549 C CA . HIS A 1 208 ? -21.559 -10.282 -3.680 1.00 96.88 208 HIS A CA 1
ATOM 1550 C C . HIS A 1 208 ? -22.451 -11.498 -3.966 1.00 96.88 208 HIS A C 1
ATOM 1552 O O . HIS A 1 208 ? -21.984 -12.637 -4.005 1.00 96.88 208 HIS A O 1
ATOM 1558 N N . ALA A 1 209 ? -23.732 -11.268 -4.281 1.00 94.38 209 ALA A N 1
ATOM 1559 C CA . ALA A 1 209 ? -24.691 -12.332 -4.599 1.00 94.38 209 ALA A CA 1
ATOM 1560 C C . ALA A 1 209 ? -24.283 -13.204 -5.805 1.00 94.38 209 ALA A C 1
ATOM 1562 O O . ALA A 1 209 ? -24.725 -14.348 -5.930 1.00 94.38 209 ALA A O 1
ATOM 1563 N N . SER A 1 210 ? -23.435 -12.676 -6.693 1.00 96.25 210 SER A N 1
ATOM 1564 C CA . SER A 1 210 ? -22.890 -13.406 -7.845 1.00 96.25 210 SER A CA 1
ATOM 1565 C C . SER A 1 210 ? -21.604 -14.179 -7.521 1.00 96.25 210 SER A C 1
ATOM 1567 O O . SER A 1 210 ? -21.052 -14.830 -8.410 1.00 96.25 210 SE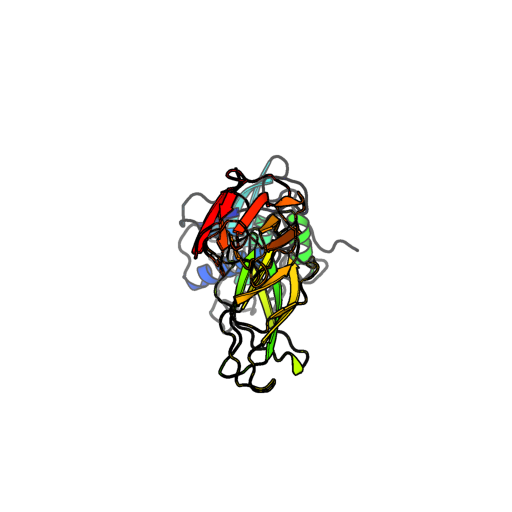R A O 1
ATOM 1569 N N . GLY A 1 211 ? -21.112 -14.105 -6.279 1.00 94.94 211 GLY A N 1
ATOM 1570 C CA . GLY A 1 211 ? -19.832 -14.671 -5.855 1.00 94.94 211 GLY A CA 1
ATOM 1571 C C . GLY A 1 211 ? -18.632 -14.016 -6.541 1.00 94.94 211 GLY A C 1
ATOM 1572 O O . GLY A 1 211 ? -17.620 -14.681 -6.762 1.00 94.94 211 GLY A O 1
ATOM 1573 N N . GLN A 1 212 ? -18.770 -12.753 -6.953 1.00 97.06 212 GLN A N 1
ATOM 1574 C CA . GLN A 1 212 ? -17.710 -11.971 -7.585 1.00 97.06 212 GLN A CA 1
ATOM 1575 C C . GLN A 1 212 ? -17.048 -11.056 -6.556 1.00 97.06 212 GLN A C 1
ATOM 1577 O O . GLN A 1 212 ? -17.651 -10.718 -5.545 1.00 97.06 212 GLN A O 1
ATOM 1582 N N . TRP A 1 213 ? -15.816 -10.638 -6.835 1.00 98.31 213 TRP A N 1
ATOM 1583 C CA . TRP A 1 213 ? -15.096 -9.663 -6.023 1.00 98.31 213 TRP A CA 1
ATOM 1584 C C . TRP A 1 213 ? -14.189 -8.798 -6.896 1.00 98.31 213 TRP A C 1
ATOM 1586 O O . TRP A 1 213 ? -13.647 -9.262 -7.905 1.00 98.31 213 TRP A O 1
ATOM 1596 N N . ASP A 1 214 ? -13.971 -7.567 -6.458 1.00 98.06 214 ASP A N 1
ATOM 1597 C CA . ASP A 1 214 ? -12.867 -6.739 -6.913 1.00 98.06 214 ASP A CA 1
ATOM 1598 C C . ASP A 1 214 ? -11.611 -7.086 -6.124 1.00 98.06 214 ASP A C 1
ATOM 1600 O O . ASP A 1 214 ? -11.670 -7.526 -4.975 1.00 98.06 214 ASP A O 1
ATOM 1604 N N . THR A 1 215 ? -10.452 -6.898 -6.748 1.00 96.69 215 THR A N 1
ATOM 1605 C CA . THR A 1 215 ? -9.162 -6.978 -6.056 1.00 96.69 215 THR A CA 1
ATOM 1606 C C . THR A 1 215 ? -8.597 -5.573 -5.945 1.00 96.69 215 THR A C 1
ATOM 1608 O O . THR A 1 215 ? -8.262 -4.960 -6.956 1.00 96.69 215 THR A O 1
ATOM 1611 N N . VAL A 1 216 ? -8.495 -5.077 -4.715 1.00 95.06 216 VAL A N 1
ATOM 1612 C CA . VAL A 1 216 ? -7.931 -3.764 -4.399 1.00 95.06 216 VAL A CA 1
ATOM 1613 C C . VAL A 1 216 ? -6.540 -3.978 -3.827 1.00 95.06 216 VAL A C 1
ATOM 1615 O O . VAL A 1 216 ? -6.394 -4.601 -2.778 1.00 95.06 216 VAL A O 1
ATOM 1618 N N . THR A 1 217 ? -5.516 -3.474 -4.512 1.00 90.31 217 THR A N 1
ATOM 1619 C CA . THR A 1 217 ? -4.123 -3.542 -4.056 1.00 90.31 217 THR A CA 1
ATOM 1620 C C . THR A 1 217 ? -3.654 -2.150 -3.670 1.00 90.31 217 THR A C 1
ATOM 1622 O O . THR A 1 217 ? -3.562 -1.258 -4.512 1.00 90.31 217 THR A O 1
ATOM 1625 N N . LEU A 1 218 ? -3.344 -1.981 -2.389 1.00 90.50 218 LEU A N 1
ATOM 1626 C CA . LEU A 1 218 ? -2.870 -0.743 -1.793 1.00 90.50 218 LEU A CA 1
ATOM 1627 C C . LEU A 1 218 ? -1.382 -0.899 -1.464 1.00 90.50 218 LEU A C 1
ATOM 1629 O O . LEU A 1 218 ? -1.048 -1.564 -0.477 1.00 90.50 218 LEU A O 1
ATOM 1633 N N . PRO A 1 219 ? -0.476 -0.346 -2.291 1.00 83.44 219 PRO A N 1
ATOM 1634 C CA . PRO A 1 219 ? 0.948 -0.373 -1.990 1.00 83.44 219 PRO A CA 1
ATOM 1635 C C . PRO A 1 219 ? 1.226 0.440 -0.724 1.00 83.44 219 PRO A C 1
ATOM 1637 O O . PRO A 1 219 ? 0.607 1.480 -0.490 1.00 83.44 219 PRO A O 1
ATOM 1640 N N . GLY A 1 220 ? 2.172 -0.027 0.080 1.00 79.38 220 GLY A N 1
ATOM 1641 C CA . GLY A 1 220 ? 2.536 0.608 1.335 1.00 79.38 220 GLY A CA 1
ATOM 1642 C C . GLY A 1 220 ? 3.995 0.387 1.706 1.00 79.38 220 GLY A C 1
ATOM 1643 O O . GLY A 1 220 ? 4.820 -0.072 0.922 1.00 79.38 220 GLY A O 1
ATOM 1644 N N . SER A 1 221 ? 4.334 0.791 2.919 1.00 73.81 221 SER A N 1
ATOM 1645 C CA . SER A 1 221 ? 5.623 0.511 3.555 1.00 73.81 221 SER A CA 1
ATOM 1646 C C . SER A 1 221 ? 5.349 0.259 5.030 1.00 73.81 221 SER A C 1
ATOM 1648 O O . SER A 1 221 ? 5.760 1.029 5.896 1.00 73.81 221 SER A O 1
ATOM 1650 N N . PHE A 1 222 ? 4.535 -0.761 5.287 1.00 80.06 222 PHE A N 1
ATOM 1651 C CA . PHE A 1 222 ? 4.043 -1.111 6.615 1.00 80.06 222 PHE A CA 1
ATOM 1652 C C . PHE A 1 222 ? 5.165 -1.683 7.483 1.00 80.06 222 PHE A C 1
ATOM 1654 O O . PHE A 1 222 ? 5.171 -1.502 8.698 1.00 80.06 222 PHE A O 1
ATOM 1661 N N . GLY A 1 223 ? 6.181 -2.276 6.853 1.00 71.06 223 GLY A N 1
ATOM 1662 C CA . GLY A 1 223 ? 7.283 -2.916 7.552 1.00 71.06 223 GLY A CA 1
ATOM 1663 C C . GLY A 1 223 ? 6.918 -4.319 8.048 1.00 71.06 223 GLY A C 1
ATOM 1664 O O . GLY A 1 223 ? 5.866 -4.862 7.722 1.00 71.06 223 GLY A O 1
ATOM 1665 N N . PRO A 1 224 ? 7.833 -4.981 8.774 1.00 68.06 224 PRO A N 1
ATOM 1666 C CA . PRO A 1 224 ? 7.584 -6.311 9.304 1.00 68.06 224 PRO A CA 1
ATOM 1667 C C . PRO A 1 224 ? 6.837 -6.244 10.640 1.00 68.06 224 PRO A C 1
ATOM 1669 O O . PRO A 1 224 ? 7.215 -5.479 11.526 1.00 68.06 224 PRO A O 1
ATOM 1672 N N . GLY A 1 225 ? 5.886 -7.150 10.848 1.00 73.12 225 GLY A N 1
ATOM 1673 C CA . GLY A 1 225 ? 5.249 -7.331 12.149 1.00 73.12 225 GLY A CA 1
ATOM 1674 C C . GLY A 1 225 ? 3.752 -7.603 12.053 1.00 73.12 225 GLY A C 1
ATOM 1675 O O . GLY A 1 225 ? 3.214 -7.756 10.957 1.00 73.12 225 GLY A O 1
ATOM 1676 N N . PRO A 1 226 ? 3.080 -7.739 13.206 1.00 79.19 226 PRO A N 1
ATOM 1677 C CA . PRO A 1 226 ? 1.628 -7.694 13.257 1.00 79.19 226 PRO A CA 1
ATOM 1678 C C . PRO A 1 226 ? 1.141 -6.283 12.908 1.00 79.19 226 PRO A C 1
ATOM 1680 O O . PRO A 1 226 ? 1.662 -5.311 13.446 1.00 79.19 226 PRO A O 1
ATOM 1683 N N . HIS A 1 227 ? 0.118 -6.196 12.059 1.00 86.25 227 HIS A N 1
ATOM 1684 C CA . HIS A 1 227 ? -0.536 -4.941 11.692 1.00 86.25 227 HIS A CA 1
ATOM 1685 C C . HIS A 1 227 ? -2.034 -5.041 11.946 1.00 86.25 227 HIS A C 1
ATOM 1687 O O . HIS A 1 227 ? -2.655 -6.089 11.718 1.00 86.25 227 HIS A O 1
ATOM 1693 N N . SER A 1 228 ? -2.610 -3.944 12.415 1.00 90.44 228 SER A N 1
ATOM 1694 C CA . SER A 1 228 ? -4.054 -3.766 12.495 1.00 90.44 228 SER A CA 1
ATOM 1695 C C . SER A 1 228 ? -4.550 -3.203 11.168 1.00 90.44 228 SER A C 1
ATOM 1697 O O . SER A 1 228 ? -3.949 -2.281 10.618 1.00 90.44 228 SER A O 1
ATOM 1699 N N . VAL A 1 229 ? -5.640 -3.753 10.637 1.00 93.38 229 VAL A N 1
ATOM 1700 C CA . VAL A 1 229 ? -6.262 -3.228 9.418 1.00 93.38 229 VAL A CA 1
ATOM 1701 C C . VAL A 1 229 ? -7.732 -2.975 9.674 1.00 93.38 229 VAL A C 1
ATOM 1703 O O . VAL A 1 229 ? -8.425 -3.839 10.218 1.00 93.38 229 VAL A O 1
ATOM 1706 N N . ALA A 1 230 ? -8.193 -1.799 9.257 1.00 93.44 230 ALA A N 1
ATOM 1707 C CA . ALA A 1 230 ? -9.594 -1.435 9.271 1.00 93.44 230 ALA A CA 1
ATOM 1708 C C . ALA A 1 230 ? -10.103 -1.086 7.868 1.00 93.44 230 ALA A C 1
ATOM 1710 O O . ALA A 1 230 ? -9.408 -0.442 7.084 1.00 93.44 230 ALA A O 1
ATOM 1711 N N . VAL A 1 231 ? -11.337 -1.487 7.572 1.00 95.75 231 VAL A N 1
ATOM 1712 C CA . VAL A 1 231 ? -12.100 -1.038 6.401 1.00 95.75 231 VAL A CA 1
ATOM 1713 C C . VAL A 1 231 ? -13.321 -0.291 6.914 1.00 95.75 231 VAL A C 1
ATOM 1715 O O . VAL A 1 231 ? -14.145 -0.886 7.606 1.00 95.75 231 VAL A O 1
ATOM 1718 N N . ASP A 1 232 ? -13.416 0.999 6.601 1.00 92.81 232 ASP A N 1
ATOM 1719 C CA . ASP A 1 232 ? -14.513 1.875 7.025 1.00 92.81 232 ASP A CA 1
ATOM 1720 C C . ASP A 1 232 ? -15.491 2.095 5.865 1.00 92.81 232 ASP A C 1
ATOM 1722 O O . ASP A 1 232 ? -15.119 2.659 4.830 1.00 92.81 232 ASP A O 1
ATOM 1726 N N . PHE A 1 233 ? -16.729 1.617 6.024 1.00 94.38 233 PHE A N 1
ATOM 1727 C CA . PHE A 1 233 ? -17.777 1.719 5.012 1.00 94.38 233 PHE A CA 1
ATOM 1728 C C . PHE A 1 233 ? -18.479 3.082 5.076 1.00 94.38 233 PHE A C 1
ATOM 1730 O O . PHE A 1 233 ? -19.209 3.393 6.017 1.00 94.38 233 PHE A O 1
ATOM 1737 N N . LEU A 1 234 ? -18.280 3.908 4.050 1.00 94.00 234 LEU A N 1
ATOM 1738 C CA . LEU A 1 234 ? -18.564 5.342 4.126 1.00 94.00 234 LEU A CA 1
ATOM 1739 C C . LEU A 1 234 ? -19.982 5.742 3.732 1.00 94.00 234 LEU A C 1
ATOM 1741 O O . LEU A 1 234 ? -20.450 6.804 4.136 1.00 94.00 234 LEU A O 1
ATOM 1745 N N . ASN A 1 235 ? -20.639 4.965 2.875 1.00 93.75 235 ASN A N 1
ATOM 1746 C CA . ASN A 1 235 ? -21.841 5.428 2.191 1.00 93.75 235 ASN A CA 1
ATOM 1747 C C . ASN A 1 235 ? -22.987 4.417 2.229 1.00 93.75 235 ASN A C 1
ATOM 1749 O O . ASN A 1 235 ? -23.745 4.353 1.275 1.00 93.75 235 ASN A O 1
ATOM 1753 N N . ASP A 1 236 ? -23.155 3.646 3.295 1.00 91.94 236 ASP A N 1
ATOM 1754 C CA . ASP A 1 236 ? -24.343 2.794 3.448 1.00 91.94 236 ASP A CA 1
ATOM 1755 C C . ASP A 1 236 ? -25.669 3.553 3.202 1.00 91.94 236 ASP A C 1
ATOM 1757 O O . ASP A 1 236 ? -25.795 4.752 3.480 1.00 91.94 236 ASP A O 1
ATOM 1761 N N . ALA A 1 237 ? -26.661 2.840 2.668 1.00 91.75 237 ALA A N 1
ATOM 1762 C CA . ALA A 1 237 ? -27.995 3.353 2.416 1.00 91.75 237 ALA A CA 1
ATOM 1763 C C . ALA A 1 237 ? -29.042 2.224 2.505 1.00 91.75 237 ALA A C 1
ATOM 1765 O O . ALA A 1 237 ? -29.044 1.302 1.694 1.00 91.75 237 ALA A O 1
ATOM 1766 N N . TRP A 1 238 ? -30.003 2.363 3.431 1.00 91.19 238 TRP A N 1
ATOM 1767 C CA . TRP A 1 238 ? -31.078 1.388 3.661 1.00 91.19 238 TRP A CA 1
ATOM 1768 C C . TRP A 1 238 ? -32.455 1.891 3.205 1.00 91.19 238 TRP A C 1
ATOM 1770 O O . TRP A 1 238 ? -32.981 2.896 3.689 1.00 91.19 238 TRP A O 1
ATOM 1780 N N . GLY A 1 239 ? -33.088 1.142 2.304 1.00 90.50 239 GLY A N 1
ATOM 1781 C CA . GLY A 1 239 ? -34.412 1.413 1.736 1.00 90.50 239 GLY A CA 1
ATOM 1782 C C . GLY A 1 239 ? -35.575 0.642 2.370 1.00 90.50 239 GLY A C 1
ATOM 1783 O O . GLY A 1 239 ? -36.698 0.733 1.874 1.00 90.50 239 GLY A O 1
ATOM 1784 N N . GLY A 1 240 ? -35.344 -0.116 3.449 1.00 90.38 240 GLY A N 1
ATOM 1785 C CA . GLY A 1 240 ? -36.391 -0.871 4.157 1.00 90.38 240 GLY A CA 1
ATOM 1786 C C . GLY A 1 240 ? -36.521 -2.349 3.767 1.00 90.38 240 GLY A C 1
ATOM 1787 O O . GLY A 1 240 ? -37.395 -3.039 4.295 1.00 90.38 240 GLY A O 1
ATOM 1788 N N . SER A 1 241 ? -35.681 -2.850 2.859 1.00 92.25 241 SER A N 1
ATOM 1789 C CA . SER A 1 241 ? -35.620 -4.262 2.462 1.00 92.25 241 SER A CA 1
ATOM 1790 C C . SER A 1 241 ? -34.215 -4.646 1.999 1.00 92.25 241 SER A C 1
ATOM 1792 O O . SER A 1 241 ? -33.498 -3.788 1.495 1.00 92.25 241 SER A O 1
ATOM 1794 N N . ALA A 1 242 ? -33.860 -5.933 2.077 1.00 88.38 242 ALA A N 1
ATOM 1795 C CA . ALA A 1 242 ? -32.549 -6.431 1.640 1.00 88.38 242 ALA A CA 1
ATOM 1796 C C . ALA A 1 242 ? -32.235 -6.124 0.161 1.00 88.38 242 ALA A C 1
ATOM 1798 O O . ALA A 1 242 ? -31.097 -5.878 -0.195 1.00 88.38 242 ALA A O 1
ATOM 1799 N N . SER A 1 243 ? -33.245 -6.083 -0.717 1.00 89.44 243 SER A N 1
ATOM 1800 C CA . SER A 1 243 ? -33.060 -5.706 -2.133 1.00 89.44 243 SER A CA 1
ATOM 1801 C C . SER A 1 243 ? -32.845 -4.206 -2.361 1.00 89.44 243 SER A C 1
ATOM 1803 O O . SER A 1 243 ? -32.683 -3.759 -3.494 1.00 89.44 243 SER A O 1
ATOM 1805 N N . THR A 1 244 ? -32.955 -3.415 -1.303 1.00 94.00 244 THR A N 1
ATOM 1806 C CA . THR A 1 244 ? -32.812 -1.962 -1.313 1.00 94.00 244 THR A CA 1
ATOM 1807 C C . THR A 1 244 ? -31.807 -1.539 -0.253 1.00 94.00 244 THR A C 1
ATOM 1809 O O . THR A 1 244 ? -32.037 -0.557 0.441 1.00 94.00 244 THR A O 1
ATOM 1812 N N . ASP A 1 245 ? -30.774 -2.344 -0.059 1.00 93.12 245 ASP A N 1
ATOM 1813 C CA . ASP A 1 245 ? -29.768 -2.180 0.978 1.00 93.12 245 ASP A CA 1
ATOM 1814 C C . ASP A 1 245 ? -28.403 -2.118 0.327 1.00 93.12 245 ASP A C 1
ATOM 1816 O O . ASP A 1 245 ? -28.119 -2.948 -0.540 1.00 93.12 245 ASP A O 1
ATOM 1820 N N . ARG A 1 246 ? -27.591 -1.134 0.706 1.00 96.38 246 ARG A N 1
ATOM 1821 C CA . ARG A 1 246 ? -26.222 -1.048 0.217 1.00 96.38 246 ARG A CA 1
ATOM 1822 C C . ARG A 1 246 ? -25.297 -1.672 1.241 1.00 96.38 246 ARG A C 1
ATOM 1824 O O . ARG A 1 246 ? -25.033 -1.068 2.265 1.00 96.38 246 ARG A O 1
ATOM 1831 N N . ASN A 1 247 ? -24.713 -2.812 0.912 1.00 96.00 247 ASN A N 1
ATOM 1832 C CA . ASN A 1 247 ? -23.796 -3.495 1.818 1.00 96.00 247 ASN A CA 1
ATOM 1833 C C . ASN A 1 247 ? -22.407 -3.621 1.209 1.00 96.00 247 ASN A C 1
ATOM 1835 O O . ASN A 1 247 ? -22.263 -3.768 -0.005 1.00 96.00 247 ASN A O 1
ATOM 1839 N N . LEU A 1 248 ? -21.393 -3.611 2.072 1.00 97.81 248 LEU A N 1
ATOM 1840 C CA . LEU A 1 248 ? -20.012 -3.898 1.706 1.00 97.81 248 LEU A CA 1
ATOM 1841 C C . LEU A 1 248 ? -19.564 -5.208 2.353 1.00 97.81 248 LEU A C 1
ATOM 1843 O O . LEU A 1 248 ? -19.847 -5.485 3.522 1.00 97.81 248 LEU A O 1
ATOM 1847 N N . TYR A 1 249 ? -18.804 -5.989 1.598 1.00 97.88 249 TYR A N 1
ATOM 1848 C CA . TYR A 1 249 ? -18.241 -7.255 2.036 1.00 97.88 249 TYR A CA 1
ATOM 1849 C C . TYR A 1 249 ? -16.736 -7.224 1.823 1.00 97.88 249 TYR A C 1
ATOM 1851 O O . TYR A 1 249 ? -16.258 -6.969 0.718 1.00 97.88 249 TYR A O 1
ATOM 1859 N N . VAL A 1 250 ? -15.983 -7.511 2.880 1.00 97.88 250 VAL A N 1
ATOM 1860 C CA . VAL A 1 250 ? -14.572 -7.878 2.761 1.00 97.88 250 VAL A CA 1
ATOM 1861 C C . VAL A 1 250 ? -14.536 -9.399 2.746 1.00 97.88 250 VAL A C 1
ATOM 1863 O O . VAL A 1 250 ? -14.893 -10.032 3.732 1.00 97.88 250 VAL A O 1
ATOM 1866 N N . GLU A 1 251 ? -14.136 -9.994 1.627 1.00 97.56 251 GLU A N 1
ATOM 1867 C CA . GLU A 1 251 ? -14.075 -11.452 1.460 1.00 97.56 251 GLU A CA 1
ATOM 1868 C C . GLU A 1 251 ? -12.793 -12.022 2.070 1.00 97.56 251 GLU A C 1
ATOM 1870 O O . GLU A 1 251 ? -12.777 -13.082 2.696 1.00 97.56 251 GLU A O 1
ATOM 1875 N N . SER A 1 252 ? -11.688 -11.308 1.864 1.00 97.06 252 SER A N 1
ATOM 1876 C CA . SER A 1 252 ? -10.373 -11.655 2.389 1.00 97.06 252 SER A CA 1
ATOM 1877 C C . SER A 1 252 ? -9.443 -10.456 2.302 1.00 97.06 252 SER A C 1
ATOM 1879 O O . SER A 1 252 ? -9.553 -9.651 1.374 1.00 97.06 252 SER A O 1
ATOM 1881 N N . ALA A 1 253 ? -8.460 -10.407 3.189 1.00 95.44 253 ALA A N 1
ATOM 1882 C CA . ALA A 1 253 ? -7.349 -9.477 3.112 1.00 95.44 253 ALA A CA 1
ATOM 1883 C C . ALA A 1 253 ? -6.025 -10.222 3.262 1.00 95.44 253 ALA A C 1
ATOM 1885 O O . ALA A 1 253 ? -5.941 -11.181 4.026 1.00 95.44 253 ALA A O 1
ATOM 1886 N N . SER A 1 254 ? -4.985 -9.746 2.586 1.00 91.25 254 SER A N 1
ATOM 1887 C CA . SER A 1 254 ? -3.618 -10.230 2.755 1.00 91.25 254 SER A CA 1
ATOM 1888 C C . SER A 1 254 ? -2.641 -9.064 2.796 1.00 91.25 254 SER A C 1
ATOM 1890 O O . SER A 1 254 ? -2.730 -8.169 1.955 1.00 91.25 254 SER A O 1
ATOM 1892 N N . LEU A 1 255 ? -1.680 -9.109 3.711 1.00 88.12 255 LEU A N 1
ATOM 1893 C CA . LEU A 1 255 ? -0.553 -8.188 3.760 1.00 88.12 255 LEU A CA 1
ATOM 1894 C C . LEU A 1 255 ? 0.678 -8.906 3.213 1.00 88.12 255 LEU A C 1
ATOM 1896 O O . LEU A 1 255 ? 1.061 -9.956 3.726 1.00 88.12 255 LEU A O 1
ATOM 1900 N N . ASN A 1 256 ? 1.285 -8.372 2.158 1.00 81.56 256 ASN A N 1
ATOM 1901 C CA . ASN A 1 256 ? 2.520 -8.909 1.565 1.00 81.56 256 ASN A CA 1
ATOM 1902 C C . ASN A 1 256 ? 2.350 -10.368 1.101 1.00 81.56 256 ASN A C 1
ATOM 1904 O O . ASN A 1 256 ? 3.253 -11.196 1.217 1.00 81.56 256 ASN A O 1
ATOM 1908 N N . GLY A 1 257 ? 1.141 -10.693 0.626 1.00 78.62 257 GLY A N 1
ATOM 1909 C CA . GLY A 1 257 ? 0.731 -12.040 0.219 1.00 78.62 257 GLY A CA 1
ATOM 1910 C C . GLY A 1 257 ? 0.405 -13.002 1.369 1.00 78.62 257 GLY A C 1
ATOM 1911 O O . GLY A 1 257 ? 0.086 -14.158 1.105 1.00 78.62 257 GLY A O 1
ATOM 1912 N N . VAL A 1 258 ? 0.468 -12.555 2.628 1.00 83.06 258 VAL A N 1
ATOM 1913 C CA . VAL A 1 258 ? 0.096 -13.345 3.810 1.00 83.06 258 VAL A CA 1
ATOM 1914 C C . VAL A 1 258 ? -1.314 -12.973 4.254 1.00 83.06 258 VAL A C 1
ATOM 1916 O O . VAL A 1 258 ? -1.586 -11.809 4.541 1.00 83.06 258 VAL A O 1
ATOM 1919 N N . ASP A 1 259 ? -2.208 -13.957 4.332 1.00 89.81 259 ASP A N 1
ATOM 1920 C CA . ASP A 1 259 ? -3.596 -13.745 4.749 1.00 89.81 259 ASP A CA 1
ATOM 1921 C C . ASP A 1 259 ? -3.685 -13.112 6.145 1.00 89.81 259 ASP A C 1
ATOM 1923 O O . ASP A 1 259 ? -3.072 -13.578 7.111 1.00 89.81 259 ASP A O 1
ATOM 1927 N N . LEU A 1 260 ? -4.501 -12.065 6.262 1.00 90.44 260 LEU A N 1
ATOM 1928 C CA . LEU A 1 260 ? -4.821 -11.430 7.530 1.00 90.44 260 LEU A CA 1
ATOM 1929 C C . LEU A 1 260 ? -6.007 -12.159 8.179 1.00 90.44 260 LEU A C 1
ATOM 1931 O O . LEU A 1 260 ? -7.101 -12.205 7.599 1.00 90.44 260 LEU A O 1
ATOM 1935 N N . PRO A 1 261 ? -5.832 -12.728 9.384 1.00 88.62 261 PRO A N 1
ATOM 1936 C CA . PRO A 1 261 ? -6.884 -13.476 10.057 1.00 88.62 261 PRO A CA 1
ATOM 1937 C C . PRO A 1 261 ? -8.071 -12.576 10.407 1.00 88.62 261 PRO A C 1
ATOM 1939 O O . PRO A 1 261 ? -7.905 -11.418 10.785 1.00 88.62 261 PRO A O 1
ATOM 1942 N N . GLY A 1 262 ? -9.279 -13.136 10.297 1.00 91.88 262 GLY A N 1
ATOM 1943 C CA . GLY A 1 262 ? -10.527 -12.431 10.603 1.00 91.88 262 GLY A CA 1
ATOM 1944 C C . GLY A 1 262 ? -10.978 -11.427 9.539 1.00 91.88 262 GLY A C 1
ATOM 1945 O O . GLY A 1 262 ? -11.939 -10.710 9.786 1.00 91.88 262 GLY A O 1
ATOM 1946 N N . SER A 1 263 ? -10.317 -11.374 8.379 1.00 95.31 263 SER A N 1
ATOM 1947 C CA . SER A 1 263 ? -10.602 -10.388 7.328 1.00 95.31 263 SER A CA 1
ATOM 1948 C C . SER A 1 263 ? -11.940 -10.560 6.615 1.00 95.31 263 SER A C 1
ATOM 1950 O O . SER A 1 263 ? -12.475 -9.573 6.124 1.00 95.31 263 SER A O 1
ATOM 1952 N N . ALA A 1 264 ? -12.507 -11.768 6.596 1.00 96.44 264 ALA A N 1
ATOM 1953 C CA . ALA A 1 264 ? -13.851 -11.992 6.074 1.00 96.44 264 ALA A CA 1
ATOM 1954 C C . ALA A 1 264 ? -14.894 -11.321 6.990 1.00 96.44 264 ALA A C 1
ATOM 1956 O O . ALA A 1 264 ? -15.139 -11.806 8.097 1.00 96.44 264 ALA A O 1
ATOM 1957 N N . GLN A 1 265 ? -15.471 -10.200 6.557 1.00 95.50 265 GLN A N 1
ATOM 1958 C CA . GLN A 1 265 ? -16.367 -9.355 7.353 1.00 95.50 265 GLN A CA 1
ATOM 1959 C C . GLN A 1 265 ? -17.484 -8.759 6.492 1.00 95.50 265 GLN A C 1
ATOM 1961 O O . GLN A 1 265 ? -17.305 -8.478 5.306 1.00 95.50 265 GLN A O 1
ATOM 1966 N N . THR A 1 266 ? -18.635 -8.520 7.117 1.00 95.12 266 THR A N 1
ATOM 1967 C CA . THR A 1 266 ? -19.810 -7.914 6.482 1.00 95.12 266 THR A CA 1
ATOM 1968 C C . THR A 1 266 ? -20.124 -6.582 7.147 1.00 95.12 266 THR A C 1
ATOM 1970 O O . THR A 1 266 ? -20.264 -6.518 8.368 1.00 95.12 266 THR A O 1
ATOM 1973 N N . LEU A 1 267 ? -20.265 -5.530 6.344 1.00 93.62 267 LEU A N 1
ATOM 1974 C CA . LEU A 1 267 ? -20.483 -4.166 6.804 1.00 93.62 267 LEU A CA 1
ATOM 1975 C C . LEU A 1 267 ? -21.857 -3.695 6.304 1.00 93.62 267 LEU A C 1
ATOM 1977 O O . LEU A 1 267 ? -22.043 -3.443 5.117 1.00 93.62 267 LEU A O 1
ATOM 1981 N N . LEU A 1 268 ? -22.815 -3.626 7.235 1.00 90.38 268 LEU A N 1
ATOM 1982 C CA . LEU A 1 268 ? -24.252 -3.393 6.980 1.00 90.38 268 LEU A CA 1
ATOM 1983 C C . LEU A 1 268 ? -24.744 -2.000 7.417 1.00 90.38 268 LEU A C 1
ATOM 1985 O O . LEU A 1 268 ? -25.893 -1.838 7.819 1.00 90.38 268 LEU A O 1
ATOM 1989 N N . GLY A 1 269 ? -23.835 -1.039 7.555 1.00 83.31 269 GLY A N 1
ATOM 1990 C CA . GLY A 1 269 ? -24.141 0.234 8.201 1.00 83.31 269 GLY A CA 1
ATOM 1991 C C . GLY A 1 269 ? -23.116 1.304 7.875 1.00 83.31 269 GLY A C 1
ATOM 1992 O O . GLY A 1 269 ? -21.944 0.988 7.663 1.00 83.31 269 GLY A O 1
ATOM 1993 N N . THR A 1 270 ? -23.529 2.572 7.879 1.00 79.31 270 THR A N 1
ATOM 1994 C CA . THR A 1 270 ? -22.590 3.689 7.691 1.00 79.31 270 THR A CA 1
ATOM 1995 C C . THR A 1 270 ? -21.611 3.725 8.859 1.00 79.31 270 THR A C 1
ATOM 1997 O O . THR A 1 270 ? -22.028 3.656 10.015 1.00 79.31 270 THR A O 1
ATOM 2000 N N . HIS A 1 271 ? -20.318 3.834 8.562 1.00 76.94 271 HIS A N 1
ATOM 2001 C CA . HIS A 1 271 ? -19.227 3.743 9.533 1.00 76.94 271 HIS A CA 1
ATOM 2002 C C . HIS A 1 271 ? -19.204 2.447 10.349 1.00 76.94 271 HIS A C 1
ATOM 2004 O O . HIS A 1 271 ? -18.633 2.376 11.439 1.00 76.94 271 HIS A O 1
ATOM 2010 N N . ASN A 1 272 ? -19.818 1.390 9.816 1.00 78.69 272 ASN A N 1
ATOM 2011 C CA . ASN A 1 272 ? -19.520 0.049 10.271 1.00 78.69 272 ASN A CA 1
ATOM 2012 C C . ASN A 1 272 ? -18.094 -0.261 9.808 1.00 78.69 272 ASN A C 1
ATOM 2014 O O . ASN A 1 272 ? -17.813 -0.200 8.612 1.00 78.69 272 ASN A O 1
ATOM 2018 N N . MET A 1 273 ? -17.196 -0.521 10.757 1.00 85.00 273 MET A N 1
ATOM 2019 C CA . MET A 1 273 ? -15.787 -0.783 10.485 1.00 85.00 273 MET A CA 1
ATOM 2020 C C . MET A 1 273 ? -15.498 -2.275 10.625 1.00 85.00 273 MET A C 1
ATOM 2022 O O . MET A 1 273 ? -15.700 -2.860 11.690 1.00 85.00 273 MET A O 1
ATOM 2026 N N . ALA A 1 274 ? -14.963 -2.888 9.571 1.00 90.25 274 ALA A N 1
ATOM 2027 C CA . ALA A 1 274 ? -14.375 -4.217 9.657 1.00 90.25 274 ALA A CA 1
ATOM 2028 C C . ALA A 1 274 ? -12.953 -4.089 10.190 1.00 90.25 274 ALA A C 1
ATOM 2030 O O . ALA A 1 274 ? -12.174 -3.299 9.665 1.00 90.25 274 ALA A O 1
ATOM 2031 N N . LEU A 1 275 ? -12.611 -4.878 11.205 1.00 91.25 275 LEU A N 1
ATOM 2032 C CA . LEU A 1 275 ? -11.325 -4.810 11.887 1.00 91.25 275 LEU A CA 1
ATOM 2033 C C . LEU A 1 275 ? -10.701 -6.202 11.983 1.00 91.25 275 LEU A C 1
ATOM 2035 O O . LEU A 1 275 ? -11.317 -7.129 12.510 1.00 91.25 275 LEU A O 1
ATOM 2039 N N . PHE A 1 276 ? -9.483 -6.354 11.470 1.00 92.06 276 PHE A N 1
ATOM 2040 C CA . PHE A 1 276 ? -8.825 -7.654 11.332 1.00 92.06 276 PHE A CA 1
ATOM 2041 C C . PHE A 1 276 ? -7.294 -7.547 11.375 1.00 92.06 276 PHE A C 1
ATOM 2043 O O . PHE A 1 276 ? -6.726 -6.466 11.543 1.00 92.06 276 PHE A O 1
ATOM 2050 N N . GLY A 1 277 ? -6.611 -8.691 11.270 1.00 89.12 277 GLY A N 1
ATOM 2051 C CA . GLY A 1 277 ? -5.164 -8.771 11.464 1.00 89.12 277 GLY A CA 1
ATOM 2052 C C . GLY A 1 277 ? -4.814 -8.842 12.948 1.00 89.12 277 GLY A C 1
ATOM 2053 O O . GLY A 1 277 ? -5.175 -9.806 13.623 1.00 89.12 277 GLY A O 1
ATOM 2054 N N . SER A 1 278 ? -4.098 -7.839 13.454 1.00 86.00 278 SER A N 1
ATOM 2055 C CA . SER A 1 278 ? -3.739 -7.696 14.873 1.00 86.00 278 SER A CA 1
ATOM 2056 C C . SER A 1 278 ? -4.273 -6.379 15.435 1.00 86.00 278 SER A C 1
ATOM 2058 O O . SER A 1 278 ? -3.512 -5.422 15.539 1.00 86.00 278 SER A O 1
ATOM 2060 N N . PRO A 1 279 ? -5.574 -6.301 15.755 1.00 86.19 279 PRO A N 1
ATOM 2061 C CA . PRO A 1 279 ? -6.188 -5.058 16.194 1.00 86.19 279 PRO A CA 1
ATOM 2062 C C . PRO A 1 279 ? -5.639 -4.540 17.522 1.00 86.19 279 PRO A C 1
ATOM 2064 O O . PRO A 1 279 ? -5.308 -5.329 18.412 1.00 86.19 279 PRO A O 1
ATOM 2067 N N . ASP A 1 280 ? -5.645 -3.220 17.679 1.00 89.00 280 ASP A N 1
ATOM 2068 C CA . ASP A 1 280 ? -5.438 -2.567 18.963 1.00 89.00 280 ASP A CA 1
ATOM 2069 C C . ASP A 1 280 ? -6.636 -2.818 19.879 1.00 89.00 280 ASP A C 1
ATOM 2071 O O . ASP A 1 280 ? -7.786 -2.778 19.444 1.00 89.00 280 ASP A O 1
ATOM 2075 N N . ILE A 1 281 ? -6.383 -3.064 21.161 1.00 91.25 281 ILE A N 1
ATOM 2076 C CA . ILE A 1 281 ? -7.402 -3.424 22.145 1.00 91.25 281 ILE A CA 1
ATOM 2077 C C . ILE A 1 281 ? -7.428 -2.401 23.278 1.00 91.25 281 ILE A C 1
ATOM 2079 O O . ILE A 1 281 ? -6.522 -2.352 24.113 1.00 91.25 281 ILE A O 1
ATOM 2083 N N . LEU A 1 282 ? -8.514 -1.633 23.349 1.00 94.00 282 LEU A N 1
ATOM 2084 C CA . LEU A 1 282 ? -8.868 -0.811 24.500 1.00 94.00 282 LEU A CA 1
ATOM 2085 C C . LEU A 1 282 ? -9.710 -1.643 25.472 1.00 94.00 282 LEU A C 1
ATOM 2087 O O . LEU A 1 282 ? -10.774 -2.147 25.116 1.00 94.00 282 LEU A O 1
ATOM 2091 N N . SER A 1 283 ? -9.260 -1.771 26.718 1.00 96.19 283 SER A N 1
ATOM 2092 C CA . SER A 1 283 ? -10.019 -2.419 27.785 1.00 96.19 283 SER A CA 1
ATOM 2093 C C . SER A 1 283 ? -10.355 -1.426 28.887 1.00 96.19 283 SER A C 1
ATOM 2095 O O . SER A 1 283 ? -9.468 -0.812 29.473 1.00 96.19 283 SER A O 1
ATOM 2097 N N . LEU A 1 284 ? -11.638 -1.320 29.217 1.00 97.81 284 LEU A N 1
ATOM 2098 C CA . LEU A 1 284 ? -12.143 -0.519 30.325 1.00 97.81 284 LEU A CA 1
ATOM 2099 C C . LEU A 1 284 ? -12.666 -1.438 31.428 1.00 97.81 284 LEU A C 1
ATOM 2101 O O . LEU A 1 284 ? -13.322 -2.442 31.150 1.00 97.81 284 LEU A O 1
ATOM 2105 N N . ARG A 1 285 ? -12.405 -1.072 32.683 1.00 98.19 285 ARG A N 1
ATOM 2106 C CA . ARG A 1 285 ? -13.169 -1.568 33.829 1.00 98.19 285 ARG A CA 1
ATOM 2107 C C . ARG A 1 285 ? -14.154 -0.496 34.235 1.00 98.19 285 ARG A C 1
ATOM 2109 O O . ARG A 1 285 ? -13.719 0.614 34.550 1.00 98.19 285 ARG A O 1
ATOM 2116 N N . VAL A 1 286 ? -15.432 -0.845 34.195 1.00 98.19 286 VAL A N 1
ATOM 2117 C CA . VAL A 1 286 ? -16.533 0.073 34.485 1.00 98.19 286 VAL A CA 1
ATOM 2118 C C . VAL A 1 286 ? -17.491 -0.529 35.499 1.00 98.19 286 VAL A C 1
ATOM 2120 O O . VAL A 1 286 ? -17.615 -1.745 35.608 1.00 98.19 286 VAL A O 1
ATOM 2123 N N . SER A 1 287 ? -18.180 0.318 36.245 1.00 98.44 287 SER A N 1
ATOM 2124 C CA . SER A 1 287 ? -19.305 -0.076 37.093 1.00 98.44 287 SER A CA 1
ATOM 2125 C C . SER A 1 287 ? -20.305 1.063 37.169 1.00 98.44 287 SER A C 1
ATOM 2127 O O . SER A 1 287 ? -20.001 2.182 36.761 1.00 98.44 287 SER A O 1
ATOM 2129 N N . GLU A 1 288 ? -21.448 0.808 37.783 1.00 97.75 288 GLU A N 1
ATOM 2130 C CA . GLU A 1 288 ? -22.522 1.783 37.900 1.00 97.75 288 GLU A CA 1
ATOM 2131 C C . GLU A 1 288 ? -23.140 1.842 39.298 1.00 97.75 288 GLU A C 1
ATOM 2133 O O . GLU A 1 288 ? -23.058 0.892 40.089 1.00 97.75 288 GLU A O 1
ATOM 2138 N N . ASP A 1 289 ? -23.811 2.960 39.553 1.00 96.06 289 ASP A N 1
ATOM 2139 C CA . ASP A 1 289 ? -24.951 3.007 40.460 1.00 96.06 289 ASP A CA 1
ATOM 2140 C C . ASP A 1 289 ? -26.221 2.968 39.600 1.00 96.06 289 ASP A C 1
ATOM 2142 O O . ASP A 1 289 ? -26.547 3.934 38.919 1.00 96.06 289 ASP A O 1
ATOM 2146 N N . ALA A 1 290 ? -26.922 1.833 39.583 1.00 93.88 290 ALA A N 1
ATOM 2147 C CA . ALA A 1 290 ? -28.100 1.662 38.736 1.00 93.88 290 ALA A CA 1
ATOM 2148 C C . ALA A 1 290 ? -29.331 2.375 39.323 1.00 93.88 290 ALA A C 1
ATOM 2150 O O . ALA A 1 290 ? -29.718 2.145 40.475 1.00 93.88 290 ALA A O 1
ATOM 2151 N N . TRP A 1 291 ? -30.032 3.160 38.503 1.00 94.00 291 TRP A N 1
ATOM 2152 C CA . TRP A 1 291 ? -31.320 3.757 38.864 1.00 94.00 291 TRP A CA 1
ATOM 2153 C C . TRP A 1 291 ? -32.189 3.982 37.627 1.00 94.00 291 TRP A C 1
ATOM 2155 O O . TRP A 1 291 ? -31.742 4.577 36.658 1.00 94.00 291 TRP A O 1
ATOM 2165 N N . LEU A 1 292 ? -33.441 3.501 37.637 1.00 94.00 292 LEU A N 1
ATOM 2166 C CA . LEU A 1 292 ? -34.361 3.497 36.477 1.00 94.00 292 LEU A CA 1
ATOM 2167 C C . LEU A 1 292 ? -33.793 2.827 35.207 1.00 94.00 292 LEU A C 1
ATOM 2169 O O . LEU A 1 292 ? -34.161 3.194 34.090 1.00 94.00 292 LEU A O 1
ATOM 2173 N N . GLY A 1 293 ? -32.894 1.859 35.385 1.00 94.56 293 GLY A N 1
ATOM 2174 C CA . GLY A 1 293 ? -32.137 1.196 34.323 1.00 94.56 293 GLY A CA 1
ATOM 2175 C C . GLY A 1 293 ? -30.635 1.435 34.456 1.00 94.56 293 GLY A C 1
ATOM 2176 O O . GLY A 1 293 ? -30.204 2.227 35.300 1.00 94.56 293 GLY A O 1
ATOM 2177 N N . ASP A 1 294 ? -29.893 0.741 33.604 1.00 97.00 294 ASP A N 1
ATOM 2178 C CA . ASP A 1 294 ? -28.437 0.653 33.647 1.00 97.00 294 ASP A CA 1
ATOM 2179 C C . ASP A 1 294 ? -27.764 1.855 32.953 1.00 97.00 294 ASP A C 1
ATOM 2181 O O . ASP A 1 294 ? -28.334 2.481 32.045 1.00 97.00 294 ASP A O 1
ATOM 2185 N N . ALA A 1 295 ? -26.539 2.174 33.358 1.00 96.50 295 ALA A N 1
ATOM 2186 C CA . ALA A 1 295 ? -25.707 3.221 32.788 1.00 96.50 295 ALA A CA 1
ATOM 2187 C C . ALA A 1 295 ? -25.240 2.856 31.375 1.00 96.50 295 ALA A C 1
ATOM 2189 O O . ALA A 1 295 ? -24.596 1.830 31.148 1.00 96.50 295 ALA A O 1
ATOM 2190 N N . GLN A 1 296 ? -25.540 3.733 30.417 1.00 96.81 296 GLN A N 1
ATOM 2191 C CA . GLN A 1 296 ? -25.164 3.595 29.015 1.00 96.81 296 GLN A CA 1
ATOM 2192 C C . GLN A 1 296 ? -24.138 4.651 28.624 1.00 96.81 296 GLN A C 1
ATOM 2194 O O . GLN A 1 296 ? -24.268 5.819 28.986 1.00 96.81 296 GLN A O 1
ATOM 2199 N N . PHE A 1 297 ? -23.131 4.249 27.854 1.00 96.00 297 PHE A N 1
ATOM 2200 C CA . PHE A 1 297 ? -22.044 5.136 27.445 1.00 96.00 297 PHE A CA 1
ATOM 2201 C C . PHE A 1 297 ? -21.534 4.819 26.041 1.00 96.00 297 PHE A C 1
ATOM 2203 O O . PHE A 1 297 ? -21.721 3.713 25.537 1.00 96.00 297 PHE A O 1
ATOM 2210 N N . ILE A 1 298 ? -20.870 5.783 25.410 1.00 94.81 298 ILE A N 1
ATOM 2211 C CA . ILE A 1 298 ? -20.027 5.541 24.232 1.00 94.81 298 ILE A CA 1
ATOM 2212 C C . ILE A 1 298 ? -18.564 5.781 24.585 1.00 94.81 298 ILE A C 1
ATOM 2214 O O . ILE A 1 298 ? -18.240 6.489 25.540 1.00 94.81 298 ILE A O 1
ATOM 2218 N N . VAL A 1 299 ? -17.676 5.185 23.797 1.00 95.00 299 VAL A N 1
ATOM 2219 C CA . VAL A 1 299 ? -16.230 5.357 23.928 1.00 95.00 299 VAL A CA 1
ATOM 2220 C C . VAL A 1 299 ? -15.703 5.955 22.639 1.00 95.00 299 VAL A C 1
ATOM 2222 O O . VAL A 1 299 ? -16.095 5.518 21.562 1.00 95.00 299 VAL A O 1
ATOM 2225 N N . SER A 1 300 ? -14.821 6.942 22.740 1.00 92.69 300 SER A N 1
ATOM 2226 C CA . SER A 1 300 ? -14.104 7.499 21.593 1.00 92.69 300 SER A CA 1
ATOM 2227 C C . SER A 1 300 ? -12.599 7.437 21.813 1.00 92.69 300 SER A C 1
ATOM 2229 O O . SER A 1 300 ? -12.137 7.673 22.928 1.00 92.69 300 SER A O 1
ATOM 2231 N N . VAL A 1 301 ? -11.846 7.158 20.752 1.00 91.81 301 VAL A N 1
ATOM 2232 C CA . VAL A 1 301 ? -10.380 7.228 20.704 1.00 91.81 301 VAL A CA 1
ATOM 2233 C C . VAL A 1 301 ? -10.008 8.313 19.698 1.00 91.81 301 VAL A C 1
ATOM 2235 O O . VAL A 1 301 ? -10.523 8.327 18.585 1.00 91.81 301 VAL A O 1
ATOM 2238 N N . ASP A 1 302 ? -9.198 9.280 20.122 1.00 90.81 302 ASP A N 1
ATOM 2239 C CA . ASP A 1 302 ? -8.785 10.451 19.334 1.00 90.81 302 ASP A CA 1
ATOM 2240 C C . ASP A 1 302 ? -9.952 11.221 18.689 1.00 90.81 302 ASP A C 1
ATOM 2242 O O . ASP A 1 302 ? -9.838 11.810 17.619 1.00 90.81 302 ASP A O 1
ATOM 2246 N N . GLY A 1 303 ? -11.098 11.239 19.378 1.00 88.12 303 GLY A N 1
ATOM 2247 C CA . GLY A 1 303 ? -12.317 11.921 18.932 1.00 88.12 303 GLY A CA 1
ATOM 2248 C C . GLY A 1 303 ? -13.214 11.098 18.003 1.00 88.12 303 GLY A C 1
ATOM 2249 O O . GLY A 1 303 ? -14.292 11.569 17.649 1.00 88.12 303 GLY A O 1
ATOM 2250 N N . HIS A 1 304 ? -12.820 9.873 17.654 1.00 85.06 304 HIS A N 1
ATOM 2251 C CA . HIS A 1 304 ? -13.616 8.950 16.851 1.00 85.06 304 HIS A CA 1
ATOM 2252 C C . HIS A 1 304 ? -14.265 7.891 17.742 1.00 85.06 304 HIS A C 1
ATOM 2254 O O . HIS A 1 304 ? -13.578 7.232 18.522 1.00 85.06 304 HIS A O 1
ATOM 2260 N N . GLN A 1 305 ? -15.585 7.720 17.644 1.00 88.31 305 GLN A N 1
ATOM 2261 C CA . GLN A 1 305 ? -16.293 6.698 18.414 1.00 88.31 305 GLN A CA 1
ATOM 2262 C C . GLN A 1 305 ? -15.802 5.295 18.028 1.00 88.31 305 GLN A C 1
ATOM 2264 O O . GLN A 1 305 ? -15.661 4.983 16.849 1.00 88.31 305 GLN A O 1
ATOM 2269 N N . VAL A 1 306 ? -15.585 4.438 19.025 1.00 87.31 306 VAL A N 1
ATOM 2270 C CA . VAL A 1 306 ? -15.174 3.044 18.848 1.00 87.31 306 VAL A CA 1
ATOM 2271 C C . VAL A 1 306 ? -16.270 2.124 19.368 1.00 87.31 306 VAL A C 1
ATOM 2273 O O . VAL A 1 306 ? -16.642 2.167 20.542 1.00 87.31 306 VAL A O 1
ATOM 2276 N N . GLY A 1 307 ? -16.774 1.262 18.486 1.00 85.75 307 GLY A N 1
ATOM 2277 C CA . GLY A 1 307 ? -17.909 0.392 18.780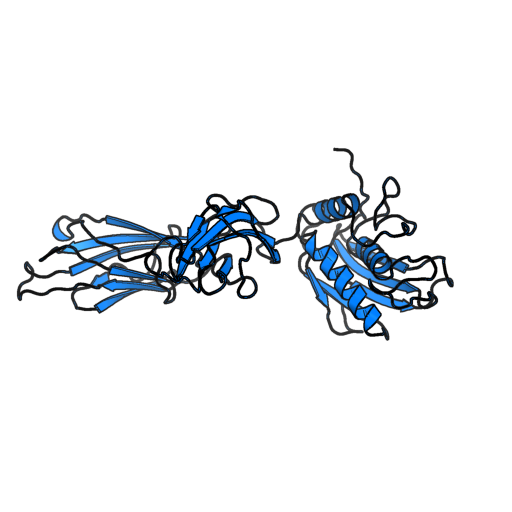 1.00 85.75 307 GLY A CA 1
ATOM 2278 C C . GLY A 1 307 ? -19.236 1.153 18.908 1.00 85.75 307 GLY A C 1
ATOM 2279 O O . GLY A 1 307 ? -19.384 2.297 18.478 1.00 85.75 307 GLY A O 1
ATOM 2280 N N . GLY A 1 308 ? -20.236 0.484 19.483 1.00 87.62 308 GLY A N 1
ATOM 2281 C CA . GLY A 1 308 ? -21.565 1.052 19.731 1.00 87.62 308 GLY A CA 1
ATOM 2282 C C . GLY A 1 308 ? -21.755 1.559 21.162 1.00 87.62 308 GLY A C 1
ATOM 2283 O O . GLY A 1 308 ? -20.810 1.632 21.949 1.00 87.62 308 GLY A O 1
ATOM 2284 N N . THR A 1 309 ? -23.008 1.846 21.520 1.00 94.06 309 THR A N 1
ATOM 2285 C CA . THR A 1 309 ? -23.404 2.102 22.910 1.00 94.06 309 THR A CA 1
ATOM 2286 C C . THR A 1 309 ? -23.124 0.881 23.782 1.00 94.06 309 THR A C 1
ATOM 2288 O O . THR A 1 309 ? -23.584 -0.223 23.499 1.00 94.06 309 THR A O 1
ATOM 2291 N N . GLN A 1 310 ? -22.378 1.104 24.855 1.00 96.88 310 GLN A N 1
ATOM 2292 C CA . GLN A 1 310 ? -22.049 0.132 25.886 1.00 96.88 310 GLN A CA 1
ATOM 2293 C C . GLN A 1 310 ? -23.018 0.269 27.063 1.00 96.88 310 GLN A C 1
ATOM 2295 O O . GLN A 1 310 ? -23.686 1.293 27.219 1.00 96.88 310 GLN A O 1
ATOM 2300 N N . THR A 1 311 ? -23.115 -0.764 27.897 1.00 96.81 311 THR A N 1
ATOM 2301 C CA . THR A 1 311 ? -23.919 -0.752 29.127 1.00 96.81 311 THR A CA 1
ATOM 2302 C C . THR A 1 311 ? -23.088 -1.334 30.265 1.00 96.81 311 THR A C 1
ATOM 2304 O O . THR A 1 311 ? -22.473 -2.386 30.094 1.00 96.81 311 THR A O 1
ATOM 2307 N N . ALA A 1 312 ? -23.022 -0.628 31.392 1.00 97.25 312 ALA A N 1
ATOM 2308 C CA . ALA A 1 312 ? -22.463 -1.159 32.632 1.00 97.25 312 ALA A CA 1
ATOM 2309 C C . ALA A 1 312 ? -23.586 -1.836 33.425 1.00 97.25 312 ALA A C 1
ATOM 2311 O O . ALA A 1 312 ? -24.682 -1.305 33.472 1.00 97.25 312 ALA A O 1
ATOM 2312 N N . HIS A 1 313 ? -23.307 -2.985 34.027 1.00 97.56 313 HIS A N 1
ATOM 2313 C CA . HIS A 1 313 ? -24.227 -3.790 34.835 1.00 97.56 313 HIS A CA 1
ATOM 2314 C C . HIS A 1 313 ? -23.686 -4.043 36.251 1.00 97.56 313 HIS A C 1
ATOM 2316 O O . HIS A 1 313 ? -24.419 -4.401 37.178 1.00 97.56 313 HIS A O 1
ATOM 2322 N N . ALA A 1 314 ? -22.367 -3.958 36.426 1.00 97.75 314 ALA A N 1
ATOM 2323 C CA . ALA A 1 314 ? -21.723 -4.253 37.691 1.00 97.75 314 ALA A CA 1
ATOM 2324 C C . ALA A 1 314 ? -21.942 -3.130 38.712 1.00 97.75 314 ALA A C 1
ATOM 2326 O O . ALA A 1 314 ? -21.664 -1.962 38.451 1.00 97.75 314 ALA A O 1
ATOM 2327 N N . SER A 1 315 ? -22.352 -3.500 39.927 1.00 96.69 315 SER A N 1
ATOM 2328 C CA . SER A 1 315 ? -22.573 -2.552 41.023 1.00 96.69 315 SER A CA 1
ATOM 2329 C C . SER A 1 315 ? -21.259 -1.981 41.570 1.00 96.69 315 SER A C 1
ATOM 2331 O O . SER A 1 315 ? -20.418 -2.728 42.090 1.00 96.69 315 SER A O 1
ATOM 2333 N N . HIS A 1 316 ? -21.133 -0.650 41.562 1.00 96.69 316 HIS A N 1
ATOM 2334 C CA . HIS A 1 316 ? -19.978 0.056 42.121 1.00 96.69 316 HIS A CA 1
ATOM 2335 C C . HIS A 1 316 ? -19.849 -0.153 43.634 1.00 96.69 316 HIS A C 1
ATOM 2337 O O . HIS A 1 316 ? -18.786 -0.537 44.129 1.00 96.69 316 HIS A O 1
ATOM 2343 N N . ALA A 1 317 ? -20.951 0.009 44.376 1.00 93.75 317 ALA A N 1
ATOM 2344 C CA . ALA A 1 317 ? -20.989 -0.165 45.831 1.00 93.75 317 ALA A CA 1
ATOM 2345 C C . ALA A 1 317 ? -20.576 -1.576 46.297 1.00 93.75 317 ALA A C 1
ATOM 2347 O O . ALA A 1 317 ? -20.093 -1.751 47.416 1.00 93.75 317 ALA A O 1
ATOM 2348 N N . SER A 1 318 ? -20.738 -2.581 45.432 1.00 95.50 318 SER A N 1
ATOM 2349 C CA . SER A 1 318 ? -20.326 -3.965 45.695 1.00 95.50 318 SER A CA 1
ATOM 2350 C C . SER A 1 318 ? -18.846 -4.229 45.378 1.00 95.50 318 SER A C 1
ATOM 2352 O O . SER A 1 318 ? -18.373 -5.350 45.568 1.00 95.50 318 SER A O 1
ATOM 2354 N N . GLY A 1 319 ? -18.113 -3.226 44.879 1.00 94.38 319 GLY A N 1
ATOM 2355 C CA . GLY A 1 319 ? -16.727 -3.360 44.430 1.00 94.38 319 GLY A CA 1
ATOM 2356 C C . GLY A 1 319 ? -16.569 -4.238 43.184 1.00 94.38 319 GLY A C 1
ATOM 2357 O O . GLY A 1 319 ? -15.488 -4.784 42.964 1.00 94.38 319 GLY A O 1
ATOM 2358 N N . GLN A 1 320 ? -17.641 -4.415 42.407 1.00 96.81 320 GLN A N 1
ATOM 2359 C CA . GLN A 1 320 ? -17.643 -5.183 41.163 1.00 96.81 320 GLN A CA 1
ATOM 2360 C C . GLN A 1 320 ? -17.378 -4.264 39.966 1.00 96.81 320 GLN A C 1
ATOM 2362 O O . GLN A 1 320 ? -17.501 -3.044 40.065 1.00 96.81 320 GLN A O 1
ATOM 2367 N N . TRP A 1 321 ? -16.996 -4.854 38.835 1.00 98.38 321 TRP A N 1
ATOM 2368 C CA . TRP A 1 321 ? -16.836 -4.149 37.567 1.00 98.38 321 TRP A CA 1
ATOM 2369 C C . TRP A 1 321 ? -17.116 -5.087 36.394 1.00 98.38 321 TRP A C 1
ATOM 2371 O O . TRP A 1 321 ? -16.829 -6.286 36.462 1.00 98.38 321 TRP A O 1
ATOM 2381 N N . ASP A 1 322 ? -17.595 -4.511 35.302 1.00 98.06 322 ASP A N 1
ATOM 2382 C CA . ASP A 1 322 ? -17.574 -5.128 33.986 1.00 98.06 322 ASP A CA 1
ATOM 2383 C C . ASP A 1 322 ? -16.233 -4.859 33.316 1.00 98.06 322 ASP A C 1
ATOM 2385 O O . ASP A 1 322 ? -15.553 -3.870 33.599 1.00 98.06 322 ASP A O 1
ATOM 2389 N N . THR A 1 323 ? -15.838 -5.759 32.420 1.00 97.69 323 THR A N 1
ATOM 2390 C CA . THR A 1 323 ? -14.716 -5.519 31.511 1.00 97.69 323 THR A CA 1
ATOM 2391 C C . THR A 1 323 ? -15.276 -5.305 30.118 1.00 97.69 323 THR A C 1
ATOM 2393 O O . THR A 1 323 ? -15.822 -6.232 29.526 1.00 97.69 323 THR A O 1
ATOM 2396 N N . VAL A 1 324 ? -15.128 -4.087 29.607 1.00 96.50 324 VAL A N 1
ATOM 2397 C CA . VAL A 1 324 ? -15.493 -3.728 28.236 1.00 96.50 324 VAL A CA 1
ATOM 2398 C C . VAL A 1 324 ? -14.227 -3.747 27.395 1.00 96.50 324 VAL A C 1
ATOM 2400 O O . VAL A 1 324 ? -13.219 -3.154 27.779 1.00 96.50 324 VAL A O 1
ATOM 2403 N N . THR A 1 325 ? -14.259 -4.458 26.272 1.00 94.44 325 THR A N 1
ATOM 2404 C CA . THR A 1 325 ? -13.119 -4.616 25.366 1.00 94.44 325 THR A CA 1
ATOM 2405 C C . THR A 1 325 ? -13.524 -4.160 23.974 1.00 94.44 325 THR A C 1
ATOM 2407 O O . THR A 1 325 ? -14.463 -4.701 23.396 1.00 94.44 325 THR A O 1
ATOM 2410 N N . LEU A 1 326 ? -12.818 -3.164 23.450 1.00 92.50 326 LEU A N 1
ATOM 2411 C CA . LEU A 1 326 ? -13.083 -2.537 22.162 1.00 92.50 326 LEU A CA 1
ATOM 2412 C C . LEU A 1 326 ? -11.840 -2.653 21.286 1.00 92.50 326 LEU A C 1
ATOM 2414 O O . LEU A 1 326 ? -10.744 -2.288 21.711 1.00 92.50 326 LEU A O 1
ATOM 2418 N N . GLY A 1 327 ? -12.018 -3.185 20.079 1.00 89.06 327 GLY A N 1
ATOM 2419 C CA . GLY A 1 327 ? -10.962 -3.245 19.077 1.00 89.06 327 GLY A CA 1
ATOM 2420 C C . GLY A 1 327 ? -10.920 -1.974 18.231 1.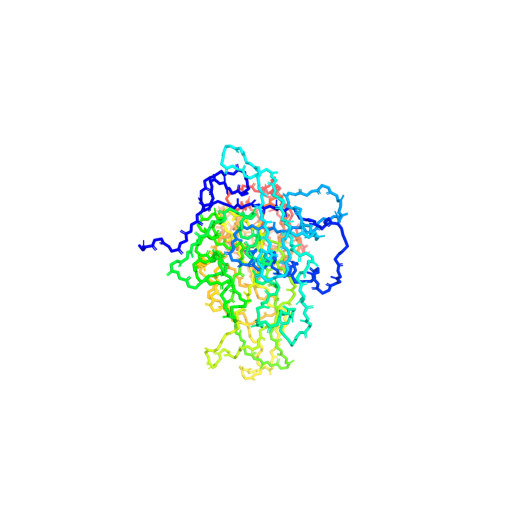00 89.06 327 GLY A C 1
ATOM 2421 O O . GLY A 1 327 ? -11.971 -1.418 17.916 1.00 89.06 327 GLY A O 1
ATOM 2422 N N . GLY A 1 328 ? -9.730 -1.564 17.800 1.00 86.94 328 GLY A N 1
ATOM 2423 C CA . GLY A 1 328 ? -9.556 -0.625 16.696 1.00 86.94 328 GLY A CA 1
ATOM 2424 C C . GLY A 1 328 ? -8.231 -0.797 15.960 1.00 86.94 328 GLY A C 1
ATOM 2425 O O . GLY A 1 328 ? -7.482 -1.744 16.188 1.00 86.94 328 GLY A O 1
ATOM 2426 N N . SER A 1 329 ? -7.973 0.122 15.038 1.00 85.94 329 SER A N 1
ATOM 2427 C CA . SER A 1 329 ? -6.671 0.334 14.410 1.00 85.94 329 SER A CA 1
ATOM 2428 C C . SER A 1 329 ? -6.304 1.770 14.755 1.00 85.94 329 SER A C 1
ATOM 2430 O O . SER A 1 329 ? -6.715 2.691 14.061 1.00 85.94 329 SER A O 1
ATOM 2432 N N . PHE A 1 330 ? -5.699 1.974 15.922 1.00 85.25 330 PHE A N 1
ATOM 2433 C CA . PHE A 1 330 ? -5.363 3.298 16.454 1.00 85.25 330 PHE A CA 1
ATOM 2434 C C . PHE A 1 330 ? -3.928 3.678 16.091 1.00 85.25 330 PHE A C 1
ATOM 2436 O O . PHE A 1 330 ? -3.628 4.856 15.916 1.00 85.25 330 PHE A O 1
ATOM 2443 N N . GLY A 1 331 ? -3.066 2.676 15.906 1.00 81.44 331 GLY A N 1
ATOM 2444 C CA . GLY A 1 331 ? -1.664 2.873 15.575 1.00 81.44 331 GLY A CA 1
ATOM 2445 C C . GLY A 1 331 ? -0.780 3.017 16.810 1.00 81.44 331 GLY A C 1
ATOM 2446 O O . GLY A 1 331 ? -1.171 2.728 17.938 1.00 81.44 331 GLY A O 1
ATOM 2447 N N . ALA A 1 332 ? 0.469 3.418 16.582 1.00 79.38 332 ALA A N 1
ATOM 2448 C CA . ALA A 1 332 ? 1.436 3.630 17.650 1.00 79.38 332 ALA A CA 1
ATOM 2449 C C . ALA A 1 332 ? 1.452 5.095 18.103 1.00 79.38 332 ALA A C 1
ATOM 2451 O O . ALA A 1 332 ? 1.473 6.006 17.277 1.00 79.38 332 ALA A O 1
ATOM 2452 N N . GLY A 1 333 ? 1.574 5.315 19.412 1.00 83.12 333 GLY A N 1
ATOM 2453 C CA . GLY A 1 333 ? 1.749 6.645 19.989 1.00 83.12 333 GLY A CA 1
ATOM 2454 C C . GLY A 1 333 ? 0.829 6.911 21.181 1.00 83.12 333 GLY A C 1
ATOM 2455 O O . GLY A 1 333 ? 0.166 5.998 21.684 1.00 83.12 333 GLY A O 1
ATOM 2456 N N . PRO A 1 334 ? 0.826 8.158 21.681 1.00 86.12 334 PRO A N 1
ATOM 2457 C CA . PRO A 1 334 ? -0.135 8.584 22.684 1.00 86.12 334 PRO A CA 1
ATOM 2458 C C . PRO A 1 334 ? -1.519 8.744 22.043 1.00 86.12 334 PRO A C 1
ATOM 2460 O O . PRO A 1 334 ? -1.652 9.379 21.000 1.00 86.12 334 PRO A O 1
ATOM 2463 N N . HIS A 1 335 ? -2.541 8.225 22.714 1.00 91.06 335 HIS A N 1
ATOM 2464 C CA . HIS A 1 335 ? -3.940 8.294 22.302 1.00 91.06 335 HIS A CA 1
ATOM 2465 C C . HIS A 1 335 ? -4.780 8.903 23.416 1.00 91.06 335 HIS A C 1
ATOM 2467 O O . HIS A 1 335 ? -4.558 8.630 24.602 1.00 91.06 335 HIS A O 1
ATOM 2473 N N . SER A 1 336 ? -5.767 9.704 23.030 1.00 93.19 336 SER A N 1
ATOM 2474 C CA . SER A 1 336 ? -6.784 10.244 23.926 1.00 93.19 336 SER A CA 1
ATOM 2475 C C . SER A 1 336 ? -8.015 9.352 23.895 1.00 93.19 336 SER A C 1
ATOM 2477 O O . SER A 1 336 ? -8.523 9.031 22.826 1.00 93.19 336 SER A O 1
ATOM 2479 N N . VAL A 1 337 ? -8.532 8.982 25.061 1.00 95.56 337 VAL A N 1
ATOM 2480 C CA . VAL A 1 337 ? -9.784 8.238 25.190 1.00 95.56 337 VAL A CA 1
ATOM 2481 C C . VAL A 1 337 ? -10.800 9.078 25.939 1.00 95.56 337 VAL A C 1
ATOM 2483 O O . VAL A 1 337 ? -10.490 9.697 26.960 1.00 95.56 337 VAL A O 1
ATOM 2486 N N . ALA A 1 338 ? -12.023 9.082 25.417 1.00 95.94 338 ALA A N 1
ATOM 2487 C CA . ALA A 1 338 ? -13.183 9.697 26.032 1.00 95.94 338 ALA A CA 1
ATOM 2488 C C . ALA A 1 338 ? -14.262 8.644 26.306 1.00 95.94 338 ALA A C 1
ATOM 2490 O O . ALA A 1 338 ? -14.548 7.813 25.445 1.00 95.94 338 ALA A O 1
ATOM 2491 N N . VAL A 1 339 ? -14.875 8.700 27.486 1.00 97.06 339 VAL A N 1
ATOM 2492 C CA . VAL A 1 339 ? -16.096 7.953 27.821 1.00 97.06 339 VAL A CA 1
ATOM 2493 C C . VAL A 1 339 ? -17.196 8.970 28.071 1.00 97.06 339 VAL A C 1
ATOM 2495 O O . VAL A 1 339 ? -17.072 9.757 29.005 1.00 97.06 339 VAL A O 1
ATOM 2498 N N . ASP A 1 340 ? -18.231 8.959 27.236 1.00 95.31 340 ASP A N 1
ATOM 2499 C CA . ASP A 1 340 ? -19.371 9.880 27.311 1.00 95.31 340 ASP A CA 1
ATOM 2500 C C . ASP A 1 340 ? -20.585 9.146 27.887 1.00 95.31 340 ASP A C 1
ATOM 2502 O O . ASP A 1 340 ? -21.034 8.132 27.337 1.00 95.31 340 ASP A O 1
ATOM 2506 N N . PHE A 1 341 ? -21.073 9.633 29.028 1.00 95.94 341 PHE A N 1
ATOM 2507 C CA . PHE A 1 341 ? -22.195 9.052 29.749 1.00 95.94 341 PHE A CA 1
ATOM 2508 C C . PHE A 1 341 ? -23.533 9.578 29.207 1.00 95.94 341 PHE A C 1
ATOM 2510 O O . PHE A 1 341 ? -23.879 10.752 29.336 1.00 95.94 341 PHE A O 1
ATOM 2517 N N . LEU A 1 342 ? -24.310 8.681 28.596 1.00 94.69 342 LEU A N 1
ATOM 2518 C CA . LEU A 1 342 ? -25.418 9.059 27.714 1.00 94.69 342 LEU A CA 1
ATOM 2519 C C . LEU A 1 342 ? -26.748 9.261 28.428 1.00 94.69 342 LEU A C 1
ATOM 2521 O O . LEU A 1 342 ? -27.611 9.982 27.928 1.00 94.69 342 LEU A O 1
ATOM 2525 N N . ASN A 1 343 ? -26.972 8.541 29.525 1.00 93.94 343 ASN A N 1
ATOM 2526 C CA . ASN A 1 343 ? -28.301 8.399 30.103 1.00 93.94 343 ASN A CA 1
ATOM 2527 C C . ASN A 1 343 ? -28.327 8.715 31.598 1.00 93.94 343 ASN A C 1
ATOM 2529 O O . ASN A 1 343 ? -29.047 8.051 32.330 1.00 93.94 343 ASN A O 1
ATOM 2533 N N . ASP A 1 344 ? -27.592 9.722 32.061 1.00 91.75 344 ASP A N 1
ATOM 2534 C CA . ASP A 1 344 ? -27.701 10.167 33.454 1.00 91.75 344 ASP A CA 1
ATOM 2535 C C . ASP A 1 344 ? -29.161 10.427 33.885 1.00 91.75 344 ASP A C 1
ATOM 2537 O O . ASP A 1 344 ? -30.007 10.880 33.101 1.00 91.75 344 ASP A O 1
ATOM 2541 N N . ALA A 1 345 ? -29.460 10.118 35.145 1.00 91.94 345 ALA A N 1
ATOM 2542 C CA . ALA A 1 345 ? -30.762 10.333 35.747 1.00 91.94 345 ALA A CA 1
ATOM 2543 C C . ALA A 1 345 ? -30.623 10.572 37.261 1.00 91.94 345 ALA A C 1
ATOM 2545 O O . ALA A 1 345 ? -30.182 9.695 37.996 1.00 91.94 345 ALA A O 1
ATOM 2546 N N . TRP A 1 346 ? -31.124 11.720 37.737 1.00 91.81 346 TRP A N 1
ATOM 2547 C CA . TRP A 1 346 ? -31.090 12.104 39.154 1.00 91.81 346 TRP A CA 1
ATOM 2548 C C . TRP A 1 346 ? -32.487 12.302 39.760 1.00 91.81 346 TRP A C 1
ATOM 2550 O O . TRP A 1 346 ? -33.289 13.125 39.310 1.00 91.81 346 TRP A O 1
ATOM 2560 N N . GLY A 1 347 ? -32.766 11.575 40.841 1.00 90.12 347 GLY A N 1
ATOM 2561 C CA . GLY A 1 347 ? -34.024 11.576 41.593 1.00 90.12 347 GLY A CA 1
ATOM 2562 C C . GLY A 1 347 ? -34.010 12.387 42.892 1.00 90.12 347 GLY A C 1
ATOM 2563 O O . GLY A 1 347 ? -34.985 12.348 43.643 1.00 90.12 347 GLY A O 1
ATOM 2564 N N . GLY A 1 348 ? -32.931 13.122 43.180 1.00 89.44 348 GLY A N 1
ATOM 2565 C CA . GLY A 1 348 ? -32.822 13.995 44.359 1.00 89.44 348 GLY A CA 1
ATOM 2566 C C . GLY A 1 348 ? -32.098 13.391 45.569 1.00 89.44 348 GLY A C 1
ATOM 2567 O O . GLY A 1 348 ? -31.909 14.092 46.564 1.00 89.44 348 GLY A O 1
ATOM 2568 N N . THR A 1 349 ? -31.687 12.121 45.509 1.00 92.00 349 THR A N 1
ATOM 2569 C CA . THR A 1 349 ? -30.896 11.440 46.552 1.00 92.00 349 THR A CA 1
ATOM 2570 C C . THR A 1 349 ? -29.858 10.501 45.941 1.00 92.00 349 THR A C 1
ATOM 2572 O O . THR A 1 349 ? -30.096 9.968 44.865 1.00 92.00 349 THR A O 1
ATOM 2575 N N . ALA A 1 350 ? -28.763 10.221 46.658 1.00 87.12 350 ALA A N 1
ATOM 2576 C CA . ALA A 1 350 ? -27.695 9.328 46.183 1.00 87.12 350 ALA A CA 1
ATOM 2577 C C . ALA A 1 350 ? -28.181 7.914 45.797 1.00 87.12 350 ALA A C 1
ATOM 2579 O O . ALA A 1 350 ? -27.633 7.299 44.900 1.00 87.12 350 ALA A O 1
ATOM 2580 N N . ASN A 1 351 ? -29.242 7.399 46.433 1.00 88.00 351 ASN A N 1
ATOM 2581 C CA . ASN A 1 351 ? -29.818 6.087 46.088 1.00 88.00 351 ASN A CA 1
ATOM 2582 C C . ASN A 1 351 ? -30.727 6.128 44.849 1.00 88.00 351 ASN A C 1
ATOM 2584 O O . ASN A 1 351 ? -31.289 5.113 44.443 1.00 88.00 351 ASN A O 1
ATOM 2588 N N . THR A 1 352 ? -30.970 7.323 44.331 1.00 93.06 352 THR A N 1
ATOM 2589 C CA . THR A 1 352 ? -31.803 7.591 43.164 1.00 93.06 352 THR A CA 1
ATOM 2590 C C . THR A 1 352 ? -30.988 8.334 42.116 1.00 93.06 352 THR A C 1
ATOM 2592 O O . THR A 1 352 ? -31.504 9.242 41.480 1.00 93.06 352 THR A O 1
ATOM 2595 N N . ASP A 1 353 ? -29.703 8.023 42.030 1.00 93.12 353 ASP A N 1
ATOM 2596 C CA . ASP A 1 353 ? -28.745 8.641 41.127 1.00 93.12 353 ASP A CA 1
ATOM 2597 C C . ASP A 1 353 ? -28.185 7.571 40.218 1.00 93.12 353 ASP A C 1
ATOM 2599 O O . ASP A 1 353 ? -27.798 6.510 40.716 1.00 93.12 353 ASP A O 1
ATOM 2603 N N . ARG A 1 354 ? -28.157 7.830 38.915 1.00 95.75 354 ARG A N 1
ATOM 2604 C CA . ARG A 1 354 ? -27.491 6.935 37.984 1.00 95.75 354 ARG A CA 1
ATOM 2605 C C . ARG A 1 354 ? -26.094 7.458 37.716 1.00 95.75 354 ARG A C 1
ATOM 2607 O O . ARG A 1 354 ? -25.937 8.407 36.970 1.00 95.75 354 ARG A O 1
ATOM 2614 N N . ASN A 1 355 ? -25.087 6.775 38.236 1.00 95.88 355 ASN A N 1
ATOM 2615 C CA . ASN A 1 355 ? -23.696 7.177 38.045 1.00 95.88 355 ASN A CA 1
ATOM 2616 C C . ASN A 1 355 ? -22.916 6.127 37.262 1.00 95.88 355 ASN A C 1
ATOM 2618 O O . ASN A 1 355 ? -23.164 4.926 37.396 1.00 95.88 355 ASN A O 1
ATOM 2622 N N . LEU A 1 356 ? -21.923 6.582 36.500 1.00 97.75 356 LEU A N 1
ATOM 2623 C CA . LEU A 1 356 ? -20.963 5.725 35.814 1.00 97.75 356 LEU A CA 1
ATOM 2624 C C . LEU A 1 356 ? -19.564 5.923 36.402 1.00 97.75 356 LEU A C 1
ATOM 2626 O O . LEU A 1 356 ? -19.109 7.036 36.671 1.00 97.75 356 LEU A O 1
ATOM 2630 N N . TYR A 1 357 ? -18.846 4.817 36.559 1.00 97.88 357 TYR A N 1
ATOM 2631 C CA . TYR A 1 357 ? -17.489 4.795 37.082 1.00 97.88 357 TYR A CA 1
ATOM 2632 C C . TYR A 1 357 ? -16.572 4.120 36.075 1.00 97.88 357 TYR A C 1
ATOM 2634 O O . TYR A 1 357 ? -16.878 3.034 35.591 1.00 97.88 357 TYR A O 1
ATOM 2642 N N . VAL A 1 358 ? -15.423 4.739 35.804 1.00 97.88 358 VAL A N 1
ATOM 2643 C CA . VAL A 1 358 ? -14.336 4.136 35.026 1.00 97.88 358 VAL A CA 1
ATOM 2644 C C . VAL A 1 358 ? -13.171 3.901 35.979 1.00 97.88 358 VAL A C 1
ATOM 2646 O O . VAL A 1 358 ? -12.445 4.832 36.326 1.00 97.88 358 VAL A O 1
ATOM 2649 N N . GLN A 1 359 ? -12.993 2.666 36.446 1.00 97.38 359 GLN A N 1
ATOM 2650 C CA . GLN A 1 359 ? -11.967 2.332 37.438 1.00 97.38 359 GLN A CA 1
ATOM 2651 C C . GLN A 1 359 ? -10.568 2.233 36.834 1.00 97.38 359 GLN A C 1
ATOM 2653 O O . GLN A 1 359 ? -9.587 2.610 37.474 1.00 97.38 359 GLN A O 1
ATOM 2658 N N . SER A 1 360 ? -10.456 1.685 35.626 1.00 97.12 360 SER A N 1
ATOM 2659 C CA . SER A 1 360 ? -9.177 1.550 34.931 1.00 97.12 360 SER A CA 1
ATOM 2660 C C . SER A 1 360 ? -9.379 1.457 33.431 1.00 97.12 360 SER A C 1
ATOM 2662 O O . SER A 1 360 ? -10.361 0.867 32.986 1.00 97.12 360 SER A O 1
ATOM 2664 N N . ALA A 1 361 ? -8.395 1.922 32.674 1.00 96.56 361 ALA A N 1
ATOM 2665 C CA . ALA A 1 361 ? -8.330 1.753 31.235 1.00 96.56 361 ALA A CA 1
ATOM 2666 C C . ALA A 1 361 ? -6.942 1.243 30.842 1.00 96.56 361 ALA A C 1
ATOM 2668 O O . ALA A 1 361 ? -5.934 1.704 31.388 1.00 96.56 361 ALA A O 1
ATOM 2669 N N . THR A 1 362 ? -6.885 0.292 29.915 1.00 95.19 362 THR A N 1
ATOM 2670 C CA . THR A 1 362 ? -5.640 -0.156 29.290 1.00 95.19 362 THR A CA 1
ATOM 2671 C C . THR A 1 362 ? -5.763 -0.122 27.773 1.00 95.19 362 THR A C 1
ATOM 2673 O O . THR A 1 362 ? -6.799 -0.491 27.230 1.00 95.19 362 THR A O 1
ATOM 2676 N N . LEU A 1 363 ? -4.693 0.277 27.091 1.00 92.62 363 LEU A N 1
ATOM 2677 C CA . LEU A 1 363 ? -4.557 0.172 25.642 1.00 92.62 363 LEU A CA 1
ATOM 2678 C C . LEU A 1 363 ? -3.446 -0.832 25.332 1.00 92.62 363 LEU A C 1
ATOM 2680 O O . LEU A 1 363 ? -2.321 -0.678 25.810 1.00 92.62 363 LEU A O 1
ATOM 2684 N N . ASN A 1 364 ? -3.772 -1.901 24.605 1.00 90.19 364 ASN A N 1
ATOM 2685 C CA . ASN A 1 364 ? -2.865 -3.023 24.333 1.00 90.19 364 ASN A CA 1
ATOM 2686 C C . ASN A 1 364 ? -2.217 -3.587 25.612 1.00 90.19 364 ASN A C 1
ATOM 2688 O O . ASN A 1 364 ? -1.049 -3.967 25.641 1.00 90.19 364 ASN A O 1
ATOM 2692 N N . GLY A 1 365 ? -2.978 -3.595 26.714 1.00 90.94 365 GLY A N 1
ATOM 2693 C CA . GLY A 1 365 ? -2.516 -4.030 28.035 1.00 90.94 365 GLY A CA 1
ATOM 2694 C C . GLY A 1 365 ? -1.713 -2.990 28.830 1.00 90.94 365 GLY A C 1
ATOM 2695 O O . GLY A 1 365 ? -1.478 -3.204 30.020 1.00 90.94 365 GLY A O 1
ATOM 2696 N N . THR A 1 366 ? -1.348 -1.851 28.236 1.00 92.06 366 THR A N 1
ATOM 2697 C CA . THR A 1 366 ? -0.657 -0.748 28.922 1.00 92.06 366 THR A CA 1
ATOM 2698 C C . THR A 1 366 ? -1.662 0.147 29.637 1.00 92.06 366 THR A C 1
ATOM 2700 O O . THR A 1 366 ? -2.638 0.582 29.035 1.00 92.06 366 THR A O 1
ATOM 2703 N N . LEU A 1 367 ? -1.439 0.431 30.923 1.00 93.75 367 LEU A N 1
ATOM 2704 C CA . LEU A 1 367 ? -2.328 1.281 31.718 1.00 93.75 367 LEU A CA 1
ATOM 2705 C C . LEU A 1 367 ? -2.343 2.721 31.193 1.00 93.75 367 LEU A C 1
ATOM 2707 O O . LEU A 1 367 ? -1.293 3.319 30.969 1.00 93.75 367 LEU A O 1
ATOM 2711 N N . MET A 1 368 ? -3.540 3.283 31.057 1.00 94.38 368 MET A N 1
ATOM 2712 C CA . MET A 1 368 ? -3.737 4.681 30.696 1.00 94.38 368 MET A CA 1
ATOM 2713 C C . MET A 1 368 ? -3.688 5.583 31.934 1.00 94.38 368 MET A C 1
ATOM 2715 O O . MET A 1 368 ? -4.091 5.199 33.033 1.00 94.38 368 MET A O 1
ATOM 2719 N N . SER A 1 369 ? -3.197 6.805 31.754 1.00 94.25 369 SER A N 1
ATOM 2720 C CA . SER A 1 369 ? -3.149 7.840 32.786 1.00 94.25 369 SER A CA 1
ATOM 2721 C C . SER A 1 369 ? -4.457 8.632 32.843 1.00 94.25 369 SER A C 1
ATOM 2723 O O . SER A 1 369 ? -5.118 8.812 31.826 1.00 94.25 369 SER A O 1
ATOM 2725 N N . GLY A 1 370 ? -4.833 9.124 34.027 1.00 91.94 370 GLY A N 1
ATOM 2726 C CA . GLY A 1 370 ? -6.059 9.912 34.212 1.00 91.94 370 GLY A CA 1
ATOM 2727 C C . GLY A 1 370 ? -7.277 9.114 34.682 1.00 91.94 370 GLY A C 1
ATOM 2728 O O . GLY A 1 370 ? -8.321 9.708 34.891 1.00 91.94 370 GLY A O 1
ATOM 2729 N N . VAL A 1 371 ? -7.154 7.807 34.920 1.00 91.31 371 VAL A N 1
ATOM 2730 C CA . VAL A 1 371 ? -8.155 6.977 35.625 1.00 91.31 371 VAL A CA 1
ATOM 2731 C C . VAL A 1 371 ? -7.735 6.743 37.091 1.00 91.31 371 VAL A C 1
ATOM 2733 O O . VAL A 1 371 ? -6.532 6.757 37.373 1.00 91.31 371 VAL A O 1
ATOM 2736 N N . PRO A 1 372 ? -8.670 6.515 38.040 1.00 95.44 372 PRO A N 1
ATOM 2737 C CA . PRO A 1 372 ? -10.119 6.367 37.862 1.00 95.44 372 PRO A CA 1
ATOM 2738 C C . PRO A 1 372 ? -10.854 7.694 37.617 1.00 95.44 372 PRO A C 1
ATOM 2740 O O . PRO A 1 372 ? -10.364 8.756 37.992 1.00 95.44 372 PRO A O 1
ATOM 2743 N N . GLN A 1 373 ? -12.042 7.613 37.017 1.00 95.62 373 GLN A N 1
ATOM 2744 C CA . GLN A 1 373 ? -12.947 8.740 36.762 1.00 95.62 373 GLN A CA 1
ATOM 2745 C C . GLN A 1 373 ? -14.374 8.405 37.211 1.00 95.62 373 GLN A C 1
ATOM 2747 O O . GLN A 1 373 ? -14.774 7.238 37.247 1.00 95.62 373 GLN A O 1
ATOM 2752 N N . THR A 1 374 ? -15.137 9.438 37.560 1.00 95.38 374 THR A N 1
ATOM 2753 C CA . THR A 1 374 ? -16.530 9.328 38.003 1.00 95.38 374 THR A CA 1
ATOM 2754 C C . THR A 1 374 ? -17.372 10.321 37.221 1.00 95.38 374 THR A C 1
ATOM 2756 O O . THR A 1 374 ? -17.007 11.491 37.144 1.00 95.38 374 THR A O 1
ATOM 2759 N N . LEU A 1 375 ? -18.468 9.836 36.648 1.00 95.25 375 LEU A N 1
ATOM 2760 C CA . LEU A 1 375 ? -19.383 10.592 35.805 1.00 95.25 375 LEU A CA 1
ATOM 2761 C C . LEU A 1 375 ? -20.748 10.584 36.500 1.00 95.25 375 LEU A C 1
ATOM 2763 O O . LEU A 1 375 ? -21.324 9.513 36.697 1.00 95.25 375 LEU A O 1
ATOM 2767 N N . VAL A 1 376 ? -21.197 11.763 36.935 1.00 91.19 376 VAL A N 1
ATOM 2768 C CA . VAL A 1 376 ? -22.370 11.948 37.819 1.00 91.19 376 VAL A CA 1
ATOM 2769 C C . VAL A 1 376 ? -23.399 12.933 37.272 1.00 91.19 376 VAL A C 1
ATOM 2771 O O . VAL A 1 376 ? -24.334 13.321 37.966 1.00 91.19 376 VAL A O 1
ATOM 2774 N N . GLY A 1 377 ? -23.163 13.443 36.068 1.00 83.12 377 GLY A N 1
ATOM 2775 C CA . GLY A 1 377 ? -24.002 14.434 35.425 1.00 83.12 377 GLY A CA 1
ATOM 2776 C C . GLY A 1 377 ? -24.380 14.047 33.998 1.00 83.12 377 GLY A C 1
ATOM 2777 O O . GLY A 1 377 ? -23.743 13.191 33.373 1.00 83.12 377 GLY A O 1
ATOM 2778 N N . PRO A 1 378 ? -25.403 14.716 33.444 1.00 73.31 378 PRO A N 1
ATOM 2779 C CA . PRO A 1 378 ? -25.839 14.475 32.081 1.00 73.31 378 PRO A CA 1
ATOM 2780 C C . PRO A 1 378 ? -24.769 14.955 31.103 1.00 73.31 378 PRO A C 1
ATOM 2782 O O . PRO A 1 378 ? -24.401 16.131 31.122 1.00 73.31 378 PRO A O 1
ATOM 2785 N N . HIS A 1 379 ? -24.312 14.049 30.232 1.00 68.44 379 HIS A N 1
ATOM 2786 C CA . HIS A 1 379 ? -23.197 14.266 29.304 1.00 68.44 379 HIS A CA 1
ATOM 2787 C C . HIS A 1 379 ? -21.862 14.571 29.995 1.00 68.44 379 HIS A C 1
ATOM 2789 O O . HIS A 1 379 ? -21.029 15.298 29.448 1.00 68.44 379 HIS A O 1
ATOM 2795 N N . ASP A 1 380 ? -21.646 14.042 31.202 1.00 89.69 380 ASP A N 1
ATOM 2796 C CA . ASP A 1 380 ? -20.298 13.999 31.753 1.00 89.69 380 ASP A CA 1
ATOM 2797 C C . ASP A 1 380 ? -19.411 13.152 30.834 1.00 89.69 380 ASP A C 1
ATOM 2799 O O . ASP A 1 380 ? -19.789 12.061 30.396 1.00 89.69 380 ASP A O 1
ATOM 2803 N N . ILE A 1 381 ? -18.206 13.661 30.568 1.00 91.81 381 ILE A N 1
ATOM 2804 C CA . ILE A 1 381 ? -17.210 12.987 29.738 1.00 91.81 381 ILE A CA 1
ATOM 2805 C C . ILE A 1 381 ? -15.932 12.805 30.550 1.00 91.81 381 ILE A C 1
ATOM 2807 O O . ILE A 1 381 ? -15.325 13.770 31.021 1.00 91.81 381 ILE A O 1
ATOM 2811 N N . ALA A 1 382 ? -15.499 11.557 30.688 1.00 93.75 382 ALA A N 1
ATOM 2812 C CA . ALA A 1 382 ? -14.204 11.226 31.261 1.00 93.75 382 ALA A CA 1
ATOM 2813 C C . ALA A 1 382 ? -13.145 11.216 30.160 1.00 93.75 382 ALA A C 1
ATOM 2815 O O . ALA A 1 382 ? -13.322 10.535 29.155 1.00 93.75 382 ALA A O 1
ATOM 2816 N N . HIS A 1 383 ? -12.030 11.915 30.380 1.00 93.25 383 HIS A N 1
ATOM 2817 C CA . HIS A 1 383 ? -10.884 11.935 29.471 1.00 93.25 383 HIS A CA 1
ATOM 2818 C C . HIS A 1 383 ? -9.644 11.338 30.137 1.00 93.25 383 HIS A C 1
ATOM 2820 O O . HIS A 1 383 ? -9.297 11.699 31.263 1.00 93.25 383 HIS A O 1
ATOM 2826 N N . PHE A 1 384 ? -8.955 10.446 29.432 1.00 93.19 384 PHE A N 1
ATOM 2827 C CA . PHE A 1 384 ? -7.712 9.816 29.879 1.00 93.19 384 PHE A CA 1
ATOM 2828 C C . PHE A 1 384 ? -6.840 9.450 28.674 1.00 93.19 384 PHE A C 1
ATOM 2830 O O . PHE A 1 384 ? -7.332 9.383 27.552 1.00 93.19 384 PHE A O 1
ATOM 2837 N N . GLY A 1 385 ? -5.536 9.254 28.878 1.00 86.25 385 GLY A N 1
ATOM 2838 C CA . GLY A 1 385 ? -4.589 9.105 27.767 1.00 86.25 385 GLY A CA 1
ATOM 2839 C C . GLY A 1 385 ? -3.499 8.071 28.011 1.00 86.25 385 GLY A C 1
ATOM 2840 O O . GLY A 1 385 ? -3.094 7.848 29.158 1.00 86.25 385 GLY A O 1
ATOM 2841 N N . SER A 1 386 ? -3.040 7.415 26.942 1.00 79.38 386 SER A N 1
ATOM 2842 C CA . SER A 1 386 ? -1.836 6.580 26.999 1.00 79.38 386 SER A CA 1
ATOM 2843 C C . SER A 1 386 ? -0.591 7.469 27.098 1.00 79.38 386 SER A C 1
ATOM 2845 O O . SER A 1 386 ? -0.586 8.604 26.619 1.00 79.38 386 SER A O 1
ATOM 2847 N N . ALA A 1 387 ? 0.416 6.976 27.821 1.00 58.50 387 ALA A N 1
ATOM 2848 C CA . ALA A 1 387 ? 1.674 7.685 28.055 1.00 58.50 387 ALA A CA 1
ATOM 2849 C C . ALA A 1 387 ? 2.587 7.684 26.824 1.00 58.50 387 ALA A C 1
ATOM 2851 O O . ALA A 1 387 ? 2.548 6.680 26.076 1.00 58.50 387 ALA A O 1
#

Secondary structure (DSSP, 8-state):
-----EE-S-BSSS--STTS--EEEEEEEES---HHHHHHHHHHHHHHHTTBSEEEEE--TTS--SEEEEEE--SSTTS--EEEEEEEETTEEEEEEEEEETTS--EEETTEEE-TT--BHHHHHHHHHHHHTTEE--TTSS-TT-SSPPTT--S--HHHHHHHHHHH-B--EEEEEEEEE-SSS--EEEEEETTEE-SS-EE--SBGGGT--EEEEEE----SS--EEEEEE----B-SSGGGB-EEEEEEEEETTEEPTT--EEE-STT-EEEEES-EEEEEEEEEE-SSS--EEEEEETTEE-SS-EE--SBTTTT--EEEEEEE---SS--EEEEEE----B-SSGGGB-EEEEEEEEETTEEPBT--EEE-STT-EEEEE--